Protein AF-R7VZX3-F1 (afdb_monomer)

pLDDT: mean 70.57, std 25.6, range [25.23, 97.38]

Radius of gyration: 44.52 Å; Cα contacts (8 Å, |Δi|>4): 315; chains: 1; bounding box: 120×68×131 Å

InterPro domains:
  IPR001293 Zinc finger, TRAF-type [PF02176] (230-285)
  IPR001293 Zinc finger, TRAF-type [PS50145] (230-283)
  IPR013083 Zinc finger, RING/FYVE/PHD-type [G3DSA:3.30.40.10] (229-292)

Sequence (416 aa):
MDPPPVADPGQTKDKGVGSKGEMDLPVADPGPVRDEGELLRCPFCNSEAVYKLAQFLLPGLAAVCVDGTTGDLFRSPSDVAVDLRKEMVDSITQRSETFIADVEAEQNADNEMSDDPYEIVSIFMDDFSRTKRNIIGHVSGWLLSDSRDDKIDDFVQEMEMTRFWPLERREAIAEVLLRNVDIKTKFHCPEKYENEERLADHKAQCSFRPVTCPNEGCRTKVSVRCMQDHDATCLFKILQCEQNCEKRLLRRDMDRHCVTVCPMRPMKCPFGCDDSFSEHDLEEHCSESLQQHLLKVLQVIHKNNFTADELKETALRLEKCRKTDSLSIRGHVHGHGRTSKLPQTSRGLASGLRDFRRVDVWDTMLDVKNGPDALSEDRGKLAKARDARSLTSIVKDLEAKKFQCSGVVSHVNLGG

Solvent-accessible surface area (backbone atoms only — not comparable to full-atom values): 25520 Å² total; per-residue (Å²): 136,84,88,87,84,91,86,87,89,86,90,81,87,87,87,82,90,85,93,82,89,83,88,83,82,83,84,73,74,82,66,79,79,75,76,77,64,79,58,45,64,53,87,39,37,34,38,60,61,23,47,56,44,23,59,50,55,51,56,56,48,31,42,49,22,47,69,69,24,67,90,51,92,88,48,54,38,78,78,47,40,69,58,52,49,48,54,49,52,54,51,42,47,58,55,24,70,46,42,53,61,54,51,66,68,48,70,85,51,99,70,88,72,78,85,47,53,62,63,54,50,48,51,43,53,50,53,54,44,53,67,52,51,78,77,56,82,86,64,91,80,61,82,57,85,52,78,51,54,54,54,30,51,55,46,39,50,50,36,60,76,69,50,73,72,46,64,75,65,31,31,62,50,22,50,52,45,45,64,33,52,38,82,80,47,82,53,35,48,84,55,64,24,89,47,70,68,63,43,49,62,44,56,78,70,40,51,30,32,76,41,67,50,87,40,72,90,46,79,54,61,31,9,57,71,47,44,64,65,46,65,74,66,39,51,44,37,74,38,71,39,92,67,69,45,95,53,70,40,36,49,73,50,42,66,63,36,50,77,72,75,37,56,49,24,76,40,69,44,93,73,67,55,92,59,74,44,32,57,65,48,50,66,58,49,57,64,74,42,36,56,59,44,44,35,50,52,48,49,68,73,39,68,87,78,61,55,78,63,60,42,49,50,51,22,54,52,53,53,47,51,60,56,52,57,63,56,56,62,74,68,74,82,78,82,84,87,85,89,81,90,80,80,99,81,66,92,82,67,76,66,75,75,62,73,76,62,81,85,47,74,60,55,71,55,53,66,68,70,74,65,85,92,76,76,82,74,60,49,73,56,53,47,58,62,45,51,56,51,48,55,53,51,54,49,53,51,53,56,59,48,49,59,55,56,54,57,55,61,64,66,76,76,75,85,129

Organism: Aegilops tauschii (NCBI:txid37682)

Secondary structure (DSSP, 8-state):
---------------------------------------EEP--B-HHHHHHHHHHHHHHHHHHHHHTTTT-SS--HHHHHHHHHHHHHHHHHHHHHHHHHHHHHHTTS-------HHHHHHHHHHHHHHHHHTTS---TT---SSTTHHHHHHHHHHHHHTTSS-HHHHHHHHHHHHHHH-TT-SSB---EESSHHHHHHHHHH-TT-EEE--STT---EEEGGGHHHHHHH-TT-EEE-TT--S-EEEGGGHHHHHHHT-TT-EEE-TT--S-EEESSTHHHHHHHSHHHHHHHHHHHHSTTTS-HHHHHHHHHHHHHHHHHHHHHHTTSS----------S--TTSSSTTSTTS---HHHHHHTTT-PPP--SSTHHHHHHHHHHHHHHHHHHHHHHHHHHHHHHHHHSS---

Mean predicted aligned error: 18.13 Å

Structure (mmCIF, N/CA/C/O backbone):
data_AF-R7VZX3-F1
#
_entry.id   AF-R7VZX3-F1
#
loop_
_atom_site.group_PDB
_atom_site.id
_atom_site.type_symbol
_atom_site.label_atom_id
_atom_site.label_alt_id
_atom_site.label_comp_id
_atom_site.label_asym_id
_atom_site.label_entity_id
_atom_site.label_seq_id
_atom_site.pdbx_PDB_ins_code
_atom_site.Cartn_x
_atom_site.Cartn_y
_atom_site.Cartn_z
_atom_site.occupancy
_atom_site.B_iso_or_equiv
_atom_site.auth_seq_id
_atom_site.auth_comp_id
_atom_site.auth_asym_id
_atom_site.auth_atom_id
_atom_site.pdbx_PDB_model_num
ATOM 1 N N . MET A 1 1 ? -67.309 -41.049 33.995 1.00 46.78 1 MET A N 1
ATOM 2 C CA . MET A 1 1 ? -66.979 -40.716 35.393 1.00 46.78 1 MET A CA 1
ATOM 3 C C . MET A 1 1 ? -67.487 -39.306 35.612 1.00 46.78 1 MET A C 1
ATOM 5 O O . MET A 1 1 ? -66.867 -38.379 35.111 1.00 46.78 1 MET A O 1
ATOM 9 N N . ASP A 1 2 ? -68.656 -39.180 36.236 1.00 33.00 2 ASP A N 1
ATOM 10 C CA . ASP A 1 2 ? -69.271 -37.900 36.633 1.00 33.00 2 ASP A CA 1
ATOM 11 C C . ASP A 1 2 ? -68.665 -37.411 37.992 1.00 33.00 2 ASP A C 1
ATOM 13 O O . ASP A 1 2 ? -67.746 -38.074 38.478 1.00 33.00 2 ASP A O 1
ATOM 17 N N . PRO A 1 3 ? -69.052 -36.258 38.600 1.00 63.06 3 PRO A N 1
ATOM 18 C CA . PRO A 1 3 ? -68.210 -35.051 38.603 1.00 63.06 3 PRO A CA 1
ATOM 19 C C . PRO A 1 3 ? -67.620 -34.709 40.010 1.00 63.06 3 PRO A C 1
ATOM 21 O O . PRO A 1 3 ? -66.663 -35.407 40.344 1.00 63.06 3 PRO A O 1
ATOM 24 N N . PRO A 1 4 ? -68.074 -33.769 40.896 1.00 51.75 4 PRO A N 1
ATOM 25 C CA . PRO A 1 4 ? -69.095 -32.703 40.860 1.00 51.75 4 PRO A CA 1
ATOM 26 C C . PRO A 1 4 ? -68.417 -31.273 40.975 1.00 51.75 4 PRO A C 1
ATOM 28 O O . PRO A 1 4 ? -67.461 -31.098 40.222 1.00 51.75 4 PRO A O 1
ATOM 31 N N . PRO A 1 5 ? -68.870 -30.200 41.703 1.00 51.88 5 PRO A N 1
ATOM 32 C CA . PRO A 1 5 ? -68.881 -28.846 41.090 1.00 51.88 5 PRO A CA 1
ATOM 33 C C . PRO A 1 5 ? -68.553 -27.602 41.997 1.00 51.88 5 PRO A C 1
ATOM 35 O O . PRO A 1 5 ? -68.203 -27.742 43.160 1.00 51.88 5 PRO A O 1
ATOM 38 N N . VAL A 1 6 ? -68.739 -26.385 41.440 1.00 39.00 6 VAL A N 1
ATOM 39 C CA . VAL A 1 6 ? -69.242 -25.108 42.051 1.00 39.00 6 VAL A CA 1
ATOM 40 C C . VAL A 1 6 ? -68.687 -24.588 43.403 1.00 39.00 6 VAL A C 1
ATOM 42 O O . VAL A 1 6 ? -68.902 -25.216 44.433 1.00 39.00 6 VAL A O 1
ATOM 45 N N . ALA A 1 7 ? -68.208 -23.324 43.420 1.00 36.62 7 ALA A N 1
ATOM 46 C CA . ALA A 1 7 ? -68.656 -22.264 44.361 1.00 36.62 7 ALA A CA 1
ATOM 47 C C . ALA A 1 7 ? -68.105 -20.845 44.034 1.00 36.62 7 ALA A C 1
ATOM 49 O O . ALA A 1 7 ? -66.900 -20.632 43.965 1.00 36.62 7 ALA A O 1
ATOM 50 N N . ASP A 1 8 ? -69.025 -19.884 43.920 1.00 37.41 8 ASP A N 1
ATOM 51 C CA . ASP A 1 8 ? -68.907 -18.415 44.111 1.00 37.41 8 ASP A CA 1
ATOM 52 C C . ASP A 1 8 ? -69.702 -18.107 45.429 1.00 37.41 8 ASP A C 1
ATOM 54 O O . ASP A 1 8 ? -70.340 -19.055 45.915 1.00 37.41 8 ASP A O 1
ATOM 58 N N . PRO A 1 9 ? -69.804 -16.901 46.050 1.00 51.22 9 PRO A N 1
ATOM 59 C CA . PRO A 1 9 ? -69.156 -15.596 45.835 1.00 51.22 9 PRO A CA 1
ATOM 60 C C . PRO A 1 9 ? -68.553 -14.946 47.111 1.00 51.22 9 PRO A C 1
ATOM 62 O O . PRO A 1 9 ? -68.659 -15.467 48.221 1.00 51.22 9 PRO A O 1
ATOM 65 N N . GLY A 1 10 ? -68.008 -13.725 46.987 1.00 30.17 10 GLY A N 1
ATOM 66 C CA . GLY A 1 10 ? -67.631 -12.894 48.143 1.00 30.17 10 GLY A CA 1
ATOM 67 C C . GLY A 1 10 ? -67.471 -11.397 47.844 1.00 30.17 10 GLY A C 1
ATOM 68 O O . GLY A 1 10 ? -66.377 -10.943 47.527 1.00 30.17 10 GLY A O 1
ATOM 69 N N . GLN A 1 11 ? -68.544 -10.608 47.990 1.00 37.25 11 GLN A N 1
ATOM 70 C CA . GLN A 1 11 ? -68.453 -9.139 48.024 1.00 37.25 11 GLN A CA 1
ATOM 71 C C . GLN A 1 11 ? -68.111 -8.641 49.434 1.00 37.25 11 GLN A C 1
ATOM 73 O O . GLN A 1 11 ? -68.802 -9.000 50.387 1.00 37.25 11 GLN A O 1
ATOM 78 N N . THR A 1 12 ? -67.202 -7.673 49.543 1.00 34.19 12 THR A N 1
ATOM 79 C CA . THR A 1 12 ? -67.213 -6.690 50.637 1.00 34.19 12 THR A CA 1
ATOM 80 C C . THR A 1 12 ? -67.059 -5.278 50.075 1.00 34.19 12 THR A C 1
ATOM 82 O O . THR A 1 12 ? -66.100 -4.949 49.383 1.00 34.19 12 THR A O 1
ATOM 85 N N . LYS A 1 13 ? -68.049 -4.429 50.365 1.00 38.03 13 LYS A N 1
ATOM 86 C CA . LYS A 1 13 ? -67.927 -2.970 50.271 1.00 38.03 13 LYS A CA 1
ATOM 87 C C . LYS A 1 13 ? -67.397 -2.470 51.605 1.00 38.03 13 LYS A C 1
ATOM 89 O O . LYS A 1 13 ? -67.883 -2.945 52.628 1.00 38.03 13 LYS A O 1
ATOM 94 N N . ASP A 1 14 ? -66.577 -1.426 51.592 1.00 34.84 14 ASP A N 1
ATOM 95 C CA . ASP A 1 14 ? -66.487 -0.543 52.753 1.00 34.84 14 ASP A CA 1
ATOM 96 C C . ASP A 1 14 ? -66.471 0.943 52.362 1.00 34.84 14 ASP A C 1
ATOM 98 O O . ASP A 1 14 ? -66.258 1.292 51.198 1.00 34.84 14 ASP A O 1
ATOM 102 N N . LYS A 1 15 ? -66.823 1.809 53.318 1.00 32.94 15 LYS A N 1
ATOM 103 C CA . LYS A 1 15 ? -67.132 3.240 53.122 1.00 32.94 15 LYS A CA 1
ATOM 104 C C . LYS A 1 15 ? -66.207 4.149 53.943 1.00 32.94 15 LYS A C 1
ATOM 106 O O . LYS A 1 15 ? -65.803 3.787 55.038 1.00 32.94 15 LYS A O 1
ATOM 111 N N . GLY A 1 16 ? -66.054 5.403 53.502 1.00 31.64 16 GLY A N 1
ATOM 112 C CA . GLY A 1 16 ? -65.535 6.524 54.312 1.00 31.64 16 GLY A CA 1
ATOM 113 C C . GLY A 1 16 ? -64.426 7.287 53.579 1.00 31.64 16 GLY A C 1
ATOM 114 O O . GLY A 1 16 ? -63.351 6.742 53.396 1.00 31.64 16 GLY A O 1
ATOM 115 N N . VAL A 1 17 ? -64.667 8.444 52.946 1.00 31.30 17 VAL A N 1
ATOM 116 C CA . VAL A 1 17 ? -64.968 9.786 53.510 1.00 31.30 17 VAL A CA 1
ATOM 117 C C . VAL A 1 17 ? -63.773 10.407 54.249 1.00 31.30 17 VAL A C 1
ATOM 119 O O . VAL A 1 17 ? -63.421 9.971 55.338 1.00 31.30 17 VAL A O 1
ATOM 122 N N . GLY A 1 18 ? -63.228 11.496 53.691 1.00 29.75 18 GLY A N 1
ATOM 123 C CA . GLY A 1 18 ? -62.209 12.338 54.331 1.00 29.75 18 GLY A CA 1
ATOM 124 C C . GLY A 1 18 ? -61.655 13.416 53.392 1.00 29.75 18 GLY A C 1
ATOM 125 O O . GLY A 1 18 ? -60.707 13.164 52.659 1.00 29.75 18 GLY A O 1
ATOM 126 N N . SER A 1 19 ? -62.252 14.613 53.386 1.00 36.19 19 SER A N 1
ATOM 127 C CA . SER A 1 19 ? -61.842 15.724 52.506 1.00 36.19 19 SER A CA 1
ATOM 128 C C . SER A 1 19 ? -60.647 16.521 53.036 1.00 36.19 19 SER A C 1
ATOM 130 O O . SER A 1 19 ? -60.635 16.868 54.217 1.00 36.19 19 SER A O 1
ATOM 132 N N . LYS A 1 20 ? -59.739 16.896 52.122 1.00 33.84 20 LYS A N 1
ATOM 133 C CA . LYS A 1 20 ? -58.868 18.100 52.035 1.00 33.84 20 LYS A CA 1
ATOM 134 C C . LYS A 1 20 ? -57.692 17.723 51.111 1.00 33.84 20 LYS A C 1
ATOM 136 O O . LYS A 1 20 ? -57.085 16.690 51.341 1.00 33.84 20 LYS A O 1
ATOM 141 N N . GLY A 1 21 ? -57.324 18.451 50.062 1.00 34.69 21 GLY A N 1
ATOM 142 C CA . GLY A 1 21 ? -57.775 19.765 49.615 1.00 34.69 21 GLY A CA 1
ATOM 143 C C . GLY A 1 21 ? -56.568 20.658 49.364 1.00 34.69 21 GLY A C 1
ATOM 144 O O . GLY A 1 21 ? -56.248 21.462 50.227 1.00 34.69 21 GLY A O 1
ATOM 145 N N . GLU A 1 22 ? -55.928 20.513 48.204 1.00 32.12 22 GLU A N 1
ATOM 146 C CA . GLU A 1 22 ? -54.928 21.454 47.693 1.00 32.12 22 GLU A CA 1
ATOM 147 C C . GLU A 1 22 ? -54.871 21.372 46.161 1.00 32.12 22 GLU A C 1
ATOM 149 O O . GLU A 1 22 ? -55.301 20.382 45.564 1.00 32.12 22 GLU A O 1
ATOM 154 N N . MET A 1 23 ? -54.437 22.460 45.534 1.00 43.75 23 MET A N 1
ATOM 155 C CA . MET A 1 23 ? -54.380 22.636 44.082 1.00 43.75 23 MET A CA 1
ATOM 156 C C . MET A 1 23 ? -52.942 22.381 43.628 1.00 43.75 23 MET A C 1
ATOM 158 O O . MET A 1 23 ? -52.053 22.865 44.315 1.00 43.75 23 MET A O 1
ATOM 162 N N . ASP A 1 24 ? -52.712 21.714 42.488 1.00 33.34 24 ASP A N 1
ATOM 163 C CA . ASP A 1 24 ? -51.904 22.332 41.421 1.00 33.34 24 ASP A CA 1
ATOM 164 C C . ASP A 1 24 ? -51.755 21.531 40.112 1.00 33.34 24 ASP A C 1
ATOM 166 O O . ASP A 1 24 ? -51.704 20.304 40.096 1.00 33.34 24 ASP A O 1
ATOM 170 N N . LEU A 1 25 ? -51.596 22.327 39.045 1.00 37.19 25 LEU A N 1
ATOM 171 C CA . LEU A 1 25 ? -50.972 22.074 37.735 1.00 37.19 25 LEU A CA 1
ATOM 172 C C . LEU A 1 25 ? -51.581 21.037 36.752 1.00 37.19 25 LEU A C 1
ATOM 174 O O . LEU A 1 25 ? -51.957 19.926 37.120 1.00 37.19 25 LEU A O 1
ATOM 178 N N . PRO A 1 26 ? -51.643 21.378 35.444 1.00 41.16 26 PRO A N 1
ATOM 179 C CA . PRO A 1 26 ? -52.075 20.449 34.408 1.00 41.16 26 PRO A CA 1
ATOM 180 C C . PRO A 1 26 ? -50.984 19.413 34.126 1.00 41.16 26 PRO A C 1
ATOM 182 O O . PRO A 1 26 ? -49.834 19.761 33.854 1.00 41.16 26 PRO A O 1
ATOM 185 N N . VAL A 1 27 ? -51.368 18.136 34.109 1.00 41.81 27 VAL A N 1
ATOM 186 C CA . VAL A 1 27 ? -50.534 17.070 33.547 1.00 41.81 27 VAL A CA 1
ATOM 187 C C . VAL A 1 27 ? -50.386 17.339 32.052 1.00 41.81 27 VAL A C 1
ATOM 189 O O . VAL A 1 27 ? -51.316 17.115 31.276 1.00 41.81 27 VAL A O 1
ATOM 192 N N . ALA A 1 28 ? -49.218 17.840 31.655 1.00 45.03 28 ALA A N 1
ATOM 193 C CA . ALA A 1 28 ? -48.786 17.742 30.274 1.00 45.03 28 ALA A CA 1
ATOM 194 C C . ALA A 1 28 ? -48.617 16.252 29.962 1.00 45.03 28 ALA A C 1
ATOM 196 O O . ALA A 1 28 ? -47.812 15.567 30.595 1.00 45.03 28 ALA A O 1
ATOM 197 N N . ASP A 1 29 ? -49.420 15.769 29.018 1.00 39.94 29 ASP A N 1
ATOM 198 C CA . ASP A 1 29 ? -49.270 14.450 28.418 1.00 39.94 29 ASP A CA 1
ATOM 199 C C . ASP A 1 29 ? -47.798 14.266 28.001 1.00 39.94 29 ASP A C 1
ATOM 201 O O . ASP A 1 29 ? -47.275 15.138 27.290 1.00 39.94 29 ASP A O 1
ATOM 205 N N . PRO A 1 30 ? -47.091 13.206 28.444 1.00 42.50 30 PRO A N 1
ATOM 206 C CA . PRO A 1 30 ? -45.790 12.868 27.897 1.00 42.50 30 PRO A CA 1
ATOM 207 C C . PRO A 1 30 ? -46.020 12.439 26.448 1.00 42.50 30 PRO A C 1
ATOM 209 O O . PRO A 1 30 ? -46.245 11.264 26.155 1.00 42.50 30 PRO A O 1
ATOM 212 N N . GLY A 1 31 ? -46.003 13.428 25.547 1.00 41.03 31 GLY A N 1
ATOM 213 C CA . GLY A 1 31 ? -46.112 13.216 24.110 1.00 41.03 31 GLY A CA 1
ATOM 214 C C . GLY A 1 31 ? -45.144 12.112 23.692 1.00 41.03 31 GLY A C 1
ATOM 215 O O . GLY A 1 31 ? -44.070 12.005 24.293 1.00 41.03 31 GLY A O 1
ATOM 216 N N . PRO A 1 32 ? -45.535 11.267 22.721 1.00 42.66 32 PRO A N 1
ATOM 217 C CA . PRO A 1 32 ? -44.947 9.951 22.523 1.00 42.66 32 PRO A CA 1
ATOM 218 C C . PRO A 1 32 ? -43.432 10.062 22.511 1.00 42.66 32 PRO A C 1
ATOM 220 O O . PRO A 1 32 ? -42.872 10.728 21.635 1.00 42.66 32 PRO A O 1
ATOM 223 N N . VAL A 1 33 ? -42.799 9.432 23.509 1.00 45.66 33 VAL A N 1
ATOM 224 C CA . VAL A 1 33 ? -41.346 9.304 23.573 1.00 45.66 33 VAL A CA 1
ATOM 225 C C . VAL A 1 33 ? -40.949 8.699 22.242 1.00 45.66 33 VAL A C 1
ATOM 227 O O . VAL A 1 33 ? -41.279 7.549 21.948 1.00 45.66 33 VAL A O 1
ATOM 230 N N . ARG A 1 34 ? -40.327 9.524 21.397 1.00 42.56 34 ARG A N 1
ATOM 231 C CA . ARG A 1 34 ? -39.749 9.055 20.153 1.00 42.56 34 ARG A CA 1
ATOM 232 C C . ARG A 1 34 ? -38.590 8.188 20.584 1.00 42.56 34 ARG A C 1
ATOM 234 O O . ARG A 1 34 ? -37.545 8.702 20.962 1.00 42.56 34 ARG A O 1
ATOM 241 N N . ASP A 1 35 ? -38.850 6.891 20.584 1.00 42.62 35 ASP A N 1
ATOM 242 C CA . ASP A 1 35 ? -37.835 5.862 20.614 1.00 42.62 35 ASP A CA 1
ATOM 243 C C . ASP A 1 35 ? -36.943 6.141 19.398 1.00 42.62 35 ASP A C 1
ATOM 245 O O . ASP A 1 35 ? -37.303 5.842 18.255 1.00 42.62 35 ASP A O 1
ATOM 249 N N . GLU A 1 36 ? -35.846 6.872 19.618 1.00 46.72 36 GLU A N 1
ATOM 250 C CA . GLU A 1 36 ? -34.819 7.110 18.609 1.00 46.72 36 GLU A CA 1
ATOM 251 C C . GLU A 1 36 ? -34.049 5.803 18.448 1.00 46.72 36 GLU A C 1
ATOM 253 O O . GLU A 1 36 ? -32.923 5.658 18.920 1.00 46.72 36 GLU A O 1
ATOM 258 N N . GLY A 1 37 ? -34.719 4.829 17.822 1.00 57.88 37 GLY A N 1
ATOM 259 C CA . GLY A 1 37 ? -34.185 3.503 17.563 1.00 57.88 37 GLY A CA 1
ATOM 260 C C . GLY A 1 37 ? -32.802 3.628 16.942 1.00 57.88 37 GLY A C 1
ATOM 261 O O . GLY A 1 37 ? -32.620 4.377 15.977 1.00 57.88 37 GLY A O 1
ATOM 262 N N . GLU A 1 38 ? -31.833 2.940 17.547 1.00 79.88 38 GLU A N 1
ATOM 263 C CA . GLU A 1 38 ? -30.408 3.132 17.288 1.00 79.88 38 GLU A CA 1
ATOM 264 C C . GLU A 1 38 ? -30.103 3.060 15.786 1.00 79.88 38 GLU A C 1
ATOM 266 O O . GLU A 1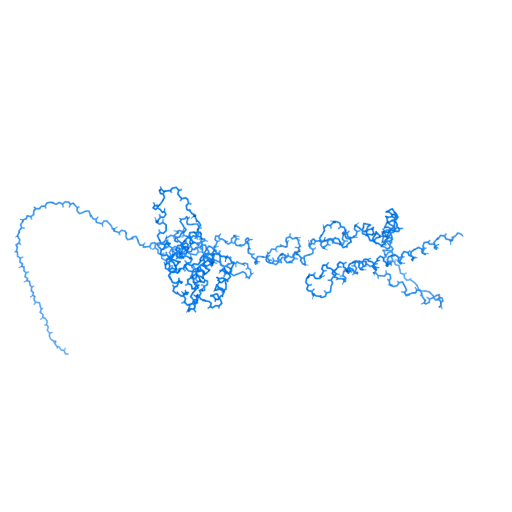 38 ? -30.124 1.990 15.175 1.00 79.88 38 GLU A O 1
ATOM 271 N N . LEU A 1 39 ? -29.828 4.218 15.174 1.00 89.50 39 LEU A N 1
ATOM 272 C CA . LEU A 1 39 ? -29.624 4.299 13.730 1.00 89.50 39 LEU A CA 1
ATOM 273 C C . LEU A 1 39 ? -28.382 3.494 13.325 1.00 89.50 39 LEU A C 1
ATOM 275 O O . LEU A 1 39 ? -27.243 3.848 13.655 1.00 89.50 39 LEU A O 1
ATOM 279 N N . LEU A 1 40 ? -28.610 2.435 12.552 1.00 91.69 40 LEU A N 1
ATOM 280 C CA . LEU A 1 40 ? -27.593 1.499 12.101 1.00 91.69 40 LEU A CA 1
ATOM 281 C C . LEU A 1 40 ? -26.625 2.201 11.146 1.00 91.69 40 LEU A C 1
ATOM 283 O O . LEU A 1 40 ? -27.016 2.680 10.079 1.00 91.69 40 LEU A O 1
ATOM 287 N N . ARG A 1 41 ? -25.343 2.255 11.513 1.00 91.94 41 ARG A N 1
ATOM 288 C CA . ARG A 1 41 ? -24.297 2.896 10.703 1.00 91.94 41 ARG A CA 1
ATOM 289 C C . ARG A 1 41 ? -23.833 1.977 9.572 1.00 91.94 41 ARG A C 1
ATOM 291 O O . ARG A 1 41 ? -23.755 0.756 9.738 1.00 91.94 41 ARG A O 1
ATOM 298 N N . CYS A 1 42 ? -23.458 2.553 8.432 1.00 93.50 42 CYS A N 1
ATOM 299 C CA . CYS A 1 42 ? -22.755 1.795 7.401 1.00 93.50 42 CYS A CA 1
ATOM 300 C C . CYS A 1 42 ? -21.358 1.364 7.904 1.00 93.50 42 CYS A C 1
ATOM 302 O O . CYS A 1 42 ? -20.594 2.210 8.364 1.00 93.50 42 CYS A O 1
ATOM 304 N N . PRO A 1 43 ? -20.981 0.070 7.827 1.00 91.94 43 PRO A N 1
ATOM 305 C CA . PRO A 1 43 ? -19.687 -0.391 8.334 1.00 91.94 43 PRO A CA 1
ATOM 306 C C . PRO A 1 43 ? -18.515 -0.069 7.394 1.00 91.94 43 PRO A C 1
ATOM 308 O O . PRO A 1 43 ? -17.367 -0.248 7.792 1.00 91.94 43 PRO A O 1
ATOM 311 N N . PHE A 1 44 ? -18.783 0.351 6.151 1.00 94.94 44 PHE A N 1
ATOM 312 C CA . PHE A 1 44 ? -17.764 0.433 5.109 1.00 94.94 44 PHE A CA 1
ATOM 313 C C . PHE A 1 44 ? -16.841 1.645 5.239 1.00 94.94 44 PHE A C 1
ATOM 315 O O . PHE A 1 44 ? -17.277 2.797 5.321 1.00 94.94 44 PHE A O 1
ATOM 322 N N . CYS A 1 45 ? -15.549 1.345 5.133 1.00 95.50 45 CYS A N 1
ATOM 323 C CA . CYS A 1 45 ? -14.449 2.294 5.132 1.00 95.50 45 CYS A CA 1
ATOM 324 C C . CYS A 1 45 ? -13.613 2.162 3.851 1.00 95.50 45 CYS A C 1
ATOM 326 O O . CYS A 1 45 ? -13.706 1.186 3.105 1.00 95.50 45 CYS A O 1
ATOM 328 N N . ASN A 1 46 ? -12.745 3.140 3.611 1.00 95.56 46 ASN A N 1
ATOM 329 C CA . ASN A 1 46 ? -11.719 3.092 2.587 1.00 95.56 46 ASN A CA 1
ATOM 330 C C . ASN A 1 46 ? -10.768 1.919 2.882 1.00 95.56 46 ASN A C 1
ATOM 332 O O . ASN A 1 46 ? -9.989 1.966 3.833 1.00 95.56 46 ASN A O 1
ATOM 336 N N . SER A 1 47 ? -10.826 0.878 2.048 1.00 94.00 47 SER A N 1
ATOM 337 C CA . SER A 1 47 ? -10.065 -0.360 2.241 1.00 94.00 47 SER A CA 1
ATOM 338 C C . SER A 1 47 ? -8.547 -0.152 2.252 1.00 94.00 47 SER A C 1
ATOM 340 O O . SER A 1 47 ? -7.845 -0.899 2.921 1.00 94.00 47 SER A O 1
ATOM 342 N N . GLU A 1 48 ? -8.030 0.868 1.561 1.00 92.06 48 GLU A N 1
ATOM 343 C CA . GLU A 1 48 ? -6.597 1.182 1.550 1.00 92.06 48 GLU A CA 1
ATOM 344 C C . GLU A 1 48 ? -6.157 1.870 2.852 1.00 92.06 48 GLU A C 1
ATOM 346 O O . GLU A 1 48 ? -5.114 1.531 3.408 1.00 92.06 48 GLU A O 1
ATOM 351 N N . ALA A 1 49 ? -6.993 2.758 3.404 1.00 93.81 49 ALA A N 1
ATOM 352 C CA . ALA A 1 49 ? -6.760 3.351 4.723 1.00 93.81 49 ALA A CA 1
ATOM 353 C C . ALA A 1 49 ? -6.834 2.294 5.842 1.00 93.81 49 ALA A C 1
ATOM 355 O O . ALA A 1 49 ? -5.969 2.265 6.718 1.00 93.81 49 ALA A O 1
ATOM 356 N N . VAL A 1 50 ? -7.812 1.379 5.772 1.00 95.56 50 VAL A N 1
ATOM 357 C CA . VAL A 1 50 ? -7.910 0.211 6.669 1.00 95.56 50 VAL A CA 1
ATOM 358 C C . VAL A 1 50 ? -6.659 -0.660 6.563 1.00 95.56 50 VAL A C 1
ATOM 360 O O . VAL A 1 50 ? -6.078 -1.003 7.588 1.00 95.56 50 VAL A O 1
ATOM 363 N N . TYR A 1 51 ? -6.206 -0.980 5.347 1.00 93.62 51 TYR A N 1
ATOM 364 C CA . TYR A 1 51 ? -5.007 -1.789 5.124 1.00 93.62 51 TYR A CA 1
ATOM 365 C C . TYR A 1 51 ? -3.740 -1.119 5.684 1.00 93.62 51 TYR A C 1
ATOM 367 O O . TYR A 1 51 ? -2.994 -1.762 6.420 1.00 93.62 51 TYR A O 1
ATOM 375 N N . LYS A 1 52 ? -3.530 0.183 5.426 1.00 93.31 52 LYS A N 1
ATOM 376 C CA . LYS A 1 52 ? -2.395 0.960 5.967 1.00 93.31 52 LYS A CA 1
ATOM 377 C C . LYS A 1 52 ? -2.369 0.927 7.502 1.00 93.31 52 LYS A C 1
ATOM 379 O O . LYS A 1 52 ? -1.330 0.644 8.095 1.00 93.31 52 LYS A O 1
ATOM 384 N N . LEU A 1 53 ? -3.514 1.166 8.148 1.00 95.06 53 LEU A N 1
ATOM 385 C CA . LEU A 1 53 ? -3.653 1.072 9.606 1.00 95.06 53 LEU A CA 1
ATOM 386 C C . LEU A 1 53 ? -3.414 -0.363 10.113 1.00 95.06 53 LEU A C 1
ATOM 388 O O . LEU A 1 53 ? -2.686 -0.566 11.082 1.00 95.06 53 LEU A O 1
ATOM 392 N N . ALA A 1 54 ? -3.959 -1.377 9.438 1.00 96.06 54 ALA A N 1
ATOM 393 C CA . ALA A 1 54 ? -3.786 -2.783 9.802 1.00 96.06 54 ALA A CA 1
ATOM 394 C C . ALA A 1 54 ? -2.327 -3.262 9.678 1.00 96.06 54 ALA A C 1
ATOM 396 O O . ALA A 1 54 ? -1.877 -4.092 10.475 1.00 96.06 54 ALA A O 1
ATOM 397 N N . GLN A 1 55 ? -1.565 -2.741 8.712 1.00 93.88 55 GLN A N 1
ATOM 398 C CA . GLN A 1 55 ? -0.129 -2.999 8.611 1.00 93.88 55 GLN A CA 1
ATOM 399 C C . GLN A 1 55 ? 0.631 -2.433 9.817 1.00 93.88 55 GLN A C 1
ATOM 401 O O . GLN A 1 55 ? 1.437 -3.156 10.397 1.00 93.88 55 GLN A O 1
ATOM 406 N N . PHE A 1 56 ? 0.318 -1.206 10.240 1.00 92.19 56 PHE A N 1
ATOM 407 C CA . PHE A 1 56 ? 0.985 -0.493 11.340 1.00 92.19 56 PHE A CA 1
ATOM 408 C C . PHE A 1 56 ? 0.819 -1.145 12.725 1.00 92.19 56 PHE A C 1
ATOM 410 O O . PHE A 1 56 ? 1.742 -1.120 13.541 1.00 92.19 56 PHE A O 1
ATOM 417 N N . LEU A 1 57 ? -0.324 -1.794 12.980 1.00 95.31 57 LEU A N 1
ATOM 418 C CA . LEU A 1 57 ? -0.609 -2.442 14.269 1.00 95.31 57 LEU A CA 1
ATOM 419 C C . LEU A 1 57 ? 0.422 -3.515 14.673 1.00 95.31 57 LEU A C 1
ATOM 421 O O . LEU A 1 57 ? 0.677 -3.687 15.865 1.00 95.31 57 LEU A O 1
ATOM 425 N N . LEU A 1 58 ? 1.003 -4.254 13.716 1.00 96.00 58 LEU A N 1
ATOM 426 C CA . LEU A 1 58 ? 1.911 -5.364 14.037 1.00 96.00 58 LEU A CA 1
ATOM 427 C C . LEU A 1 58 ? 3.321 -4.888 14.450 1.00 96.00 58 LEU A C 1
ATOM 429 O O . LEU A 1 58 ? 3.745 -5.291 15.534 1.00 96.00 58 LEU A O 1
ATOM 433 N N . PRO A 1 59 ? 4.016 -4.006 13.698 1.00 94.12 59 PRO A N 1
ATOM 434 C CA . PRO A 1 59 ? 5.280 -3.415 14.142 1.00 94.12 59 PRO A CA 1
ATOM 435 C C . PRO A 1 59 ? 5.167 -2.658 15.466 1.00 94.12 59 PRO A C 1
ATOM 437 O O . PRO A 1 59 ? 6.044 -2.789 16.313 1.00 94.12 59 PRO A O 1
ATOM 440 N N . GLY A 1 60 ? 4.072 -1.923 15.698 1.00 91.69 60 GLY A N 1
ATOM 441 C CA . GLY A 1 60 ? 3.875 -1.223 16.971 1.00 91.69 60 GLY A CA 1
ATOM 442 C C . GLY A 1 60 ? 3.726 -2.170 18.164 1.00 91.69 60 GLY A C 1
ATOM 443 O O . GLY A 1 60 ? 4.335 -1.944 19.208 1.00 91.69 60 GLY A O 1
ATOM 444 N N . LEU A 1 61 ? 3.000 -3.283 18.006 1.00 94.69 61 LEU A N 1
ATOM 445 C CA . LEU A 1 61 ? 2.964 -4.328 19.032 1.00 94.69 61 LEU A CA 1
ATOM 446 C C . LEU A 1 61 ? 4.346 -4.958 19.244 1.00 94.69 61 LEU A C 1
ATOM 448 O O . LEU A 1 61 ? 4.765 -5.124 20.389 1.00 94.69 61 LEU A O 1
ATOM 452 N N . ALA A 1 62 ? 5.046 -5.306 18.162 1.00 93.88 62 ALA A N 1
ATOM 453 C CA . ALA A 1 62 ? 6.380 -5.895 18.225 1.00 93.88 62 ALA A CA 1
ATOM 454 C C . ALA A 1 62 ? 7.360 -4.978 18.973 1.00 93.88 62 ALA A C 1
ATOM 456 O O . ALA A 1 62 ? 8.053 -5.446 19.875 1.00 93.88 62 ALA A O 1
ATOM 457 N N . ALA A 1 63 ? 7.330 -3.670 18.696 1.00 90.69 63 ALA A N 1
ATOM 458 C CA . ALA A 1 63 ? 8.100 -2.661 19.415 1.00 90.69 63 ALA A CA 1
ATOM 459 C C . ALA A 1 63 ? 7.822 -2.686 20.926 1.00 90.69 63 ALA A C 1
ATOM 461 O O . ALA A 1 63 ? 8.767 -2.761 21.703 1.00 90.69 63 ALA A O 1
ATOM 462 N N . VAL A 1 64 ? 6.556 -2.715 21.367 1.00 89.62 64 VAL A N 1
ATOM 463 C CA . VAL A 1 64 ? 6.228 -2.789 22.807 1.00 89.62 64 VAL A CA 1
ATOM 464 C C . VAL A 1 64 ? 6.663 -4.120 23.438 1.00 89.62 64 VAL A C 1
ATOM 466 O O . VAL A 1 64 ? 7.096 -4.134 24.590 1.00 89.62 64 VAL A O 1
ATOM 469 N N . CYS A 1 65 ? 6.595 -5.236 22.706 1.00 90.62 65 CYS A N 1
ATOM 470 C CA . CYS A 1 65 ? 7.046 -6.544 23.202 1.00 90.62 65 CYS A CA 1
ATOM 471 C C . CYS A 1 65 ? 8.574 -6.603 23.358 1.00 90.62 65 CYS A C 1
ATOM 473 O O . CYS A 1 65 ? 9.075 -7.104 24.366 1.00 90.62 65 CYS A O 1
ATOM 475 N N . VAL A 1 66 ? 9.311 -6.067 22.382 1.00 89.12 66 VAL A N 1
ATOM 476 C CA . VAL A 1 66 ? 10.779 -5.990 22.382 1.00 89.12 66 VAL A CA 1
ATOM 477 C C . VAL A 1 66 ? 11.270 -5.001 23.447 1.00 89.12 66 VAL A C 1
ATOM 479 O O . VAL A 1 66 ? 12.111 -5.376 24.272 1.00 89.12 66 VAL A O 1
ATOM 482 N N . ASP A 1 67 ? 10.702 -3.787 23.498 1.00 82.50 67 ASP A N 1
ATOM 483 C CA . ASP A 1 67 ? 10.933 -2.781 24.553 1.00 82.50 67 ASP A CA 1
ATOM 484 C C . ASP A 1 67 ? 10.681 -3.383 25.944 1.00 82.50 67 ASP A C 1
ATOM 486 O O . ASP A 1 67 ? 11.469 -3.174 26.866 1.00 82.50 67 ASP A O 1
ATOM 490 N N . GLY A 1 68 ? 9.608 -4.167 26.088 1.00 79.25 68 GLY A N 1
ATOM 491 C CA . GLY A 1 68 ? 9.179 -4.739 27.361 1.00 79.25 68 GLY A CA 1
ATOM 492 C C . GLY A 1 68 ? 9.882 -6.025 27.814 1.00 79.25 68 GLY A C 1
ATOM 493 O O . GLY A 1 68 ? 9.572 -6.527 28.893 1.00 79.25 68 GLY A O 1
ATOM 494 N N . THR A 1 69 ? 10.805 -6.579 27.028 1.00 82.75 69 THR A N 1
ATOM 495 C CA . THR A 1 69 ? 11.555 -7.804 27.392 1.00 82.75 69 THR A CA 1
ATOM 496 C C . THR A 1 69 ? 13.066 -7.627 27.355 1.00 82.75 69 THR A C 1
ATOM 498 O O . THR A 1 69 ? 13.817 -8.489 27.807 1.00 82.75 69 THR A O 1
ATOM 501 N N . THR A 1 70 ? 13.553 -6.485 26.877 1.00 77.06 70 THR A N 1
ATOM 502 C CA . THR A 1 70 ? 14.991 -6.247 26.786 1.00 77.06 70 THR A CA 1
ATOM 503 C C . THR A 1 70 ? 15.623 -6.036 28.159 1.00 77.06 70 THR A C 1
ATOM 505 O O . THR A 1 70 ? 15.195 -5.203 28.952 1.00 77.06 70 THR A O 1
ATOM 508 N N . GLY A 1 71 ? 16.684 -6.801 28.418 1.00 67.56 71 GLY A N 1
ATOM 509 C CA . GLY A 1 71 ? 17.350 -6.867 29.719 1.00 67.56 71 GLY A CA 1
ATOM 510 C C . GLY A 1 71 ? 16.811 -7.976 30.629 1.00 67.56 71 GLY A C 1
ATOM 511 O O . GLY A 1 71 ? 17.494 -8.327 31.589 1.00 67.56 71 GLY A O 1
ATOM 512 N N . ASP A 1 72 ? 15.658 -8.575 30.310 1.00 72.19 72 ASP A N 1
ATOM 513 C CA . ASP A 1 72 ? 15.208 -9.813 30.947 1.00 72.19 72 ASP A CA 1
ATOM 514 C C . ASP A 1 72 ? 15.904 -11.016 30.281 1.00 72.19 72 ASP A C 1
ATOM 516 O O . ASP A 1 72 ? 15.974 -11.127 29.059 1.00 72.19 72 ASP A O 1
ATOM 520 N N . LEU A 1 73 ? 16.462 -11.913 31.095 1.00 67.62 73 LEU A N 1
ATOM 521 C CA . LEU A 1 73 ? 17.108 -13.151 30.637 1.00 67.62 73 LEU A CA 1
ATOM 522 C C . LEU A 1 73 ? 16.138 -14.342 30.602 1.00 67.62 73 LEU A C 1
ATOM 524 O O . LEU A 1 73 ? 16.506 -15.413 30.122 1.00 67.62 73 LEU A O 1
ATOM 528 N N . PHE A 1 74 ? 14.926 -14.174 31.137 1.00 75.19 74 PHE A N 1
ATOM 529 C CA . PHE A 1 74 ? 13.938 -15.235 31.335 1.00 75.19 74 PHE A CA 1
ATOM 530 C C . PHE A 1 74 ? 12.629 -15.007 30.568 1.00 75.19 74 PHE A C 1
ATOM 532 O O . PHE A 1 74 ? 11.736 -15.849 30.659 1.00 75.19 74 PHE A O 1
ATOM 539 N N . ARG A 1 75 ? 12.503 -13.899 29.825 1.00 81.94 75 ARG A N 1
ATOM 540 C CA . ARG A 1 75 ? 11.340 -13.586 28.983 1.00 81.94 75 ARG A CA 1
ATOM 541 C C . ARG A 1 75 ? 11.769 -13.159 27.588 1.00 81.94 75 ARG A C 1
ATOM 543 O O . ARG A 1 75 ? 12.627 -12.298 27.430 1.00 81.94 75 ARG A O 1
ATOM 550 N N . SER A 1 76 ? 11.126 -13.744 26.590 1.00 87.62 76 SER A N 1
ATOM 551 C CA . SER A 1 76 ? 11.208 -13.365 25.182 1.00 87.62 76 SER A CA 1
ATOM 552 C C . SER A 1 76 ? 10.022 -12.473 24.783 1.00 87.62 76 SER A C 1
ATOM 554 O O . SER A 1 76 ? 8.975 -12.527 25.440 1.00 87.62 76 SER A O 1
ATOM 556 N N . PRO A 1 77 ? 10.119 -11.688 23.691 1.00 90.06 77 PRO A N 1
ATOM 557 C CA . PRO A 1 77 ? 8.986 -10.926 23.157 1.00 90.06 77 PRO A CA 1
ATOM 558 C C . PRO A 1 77 ? 7.728 -11.786 22.935 1.00 90.06 77 PRO A C 1
ATOM 560 O O . PRO A 1 77 ? 6.611 -11.336 23.196 1.00 90.06 77 PRO A O 1
ATOM 563 N N . SER A 1 78 ? 7.904 -13.048 22.532 1.00 91.94 78 SER A N 1
ATOM 564 C CA . SER A 1 78 ? 6.832 -14.018 22.288 1.00 91.94 78 SER A CA 1
ATOM 565 C C . SER A 1 78 ? 6.048 -14.380 23.564 1.00 91.94 78 SER A C 1
ATOM 567 O O . SER A 1 78 ? 4.842 -14.618 23.481 1.00 91.94 78 SER A O 1
ATOM 569 N N . ASP A 1 79 ? 6.683 -14.350 24.746 1.00 90.88 79 ASP A N 1
ATOM 570 C CA . ASP A 1 79 ? 6.039 -14.648 26.040 1.00 90.88 79 ASP A CA 1
ATOM 571 C C . ASP A 1 79 ? 5.048 -13.558 26.483 1.00 90.88 79 ASP A C 1
ATOM 573 O O . ASP A 1 79 ? 4.073 -13.846 27.173 1.00 90.88 79 ASP A O 1
ATOM 577 N N . VAL A 1 80 ? 5.287 -12.300 26.093 1.00 91.06 80 VAL A N 1
ATOM 578 C CA . VAL A 1 80 ? 4.451 -11.142 26.470 1.00 91.06 80 VAL A CA 1
ATOM 579 C C . VAL A 1 80 ? 3.458 -10.727 25.379 1.00 91.06 80 VAL A C 1
ATOM 581 O O . VAL A 1 80 ? 2.507 -9.991 25.651 1.00 91.06 80 VAL A O 1
ATOM 584 N N . ALA A 1 81 ? 3.642 -11.206 24.145 1.00 93.94 81 ALA A N 1
ATOM 585 C CA . ALA A 1 81 ? 2.907 -10.726 22.977 1.00 93.94 81 ALA A CA 1
ATOM 586 C C . ALA A 1 81 ? 1.388 -10.936 23.051 1.00 93.94 81 ALA A C 1
ATOM 588 O O . ALA A 1 81 ? 0.632 -10.098 22.558 1.00 93.94 81 ALA A O 1
ATOM 589 N N . VAL A 1 82 ? 0.907 -12.034 23.649 1.00 95.06 82 VAL A N 1
ATOM 590 C CA . VAL A 1 82 ? -0.540 -12.319 23.742 1.00 95.06 82 VAL A CA 1
ATOM 591 C C . VAL A 1 82 ? -1.257 -11.278 24.601 1.00 95.06 82 VAL A C 1
ATOM 593 O O . VAL A 1 82 ? -2.291 -10.754 24.173 1.00 95.06 82 VAL A O 1
ATOM 596 N N . ASP A 1 83 ? -0.693 -10.972 25.768 1.00 93.94 83 ASP A N 1
ATOM 597 C CA . ASP A 1 83 ? -1.268 -10.040 26.737 1.00 93.94 83 ASP A CA 1
ATOM 598 C C . ASP A 1 83 ? -1.109 -8.597 26.252 1.00 93.94 83 ASP A C 1
ATOM 600 O O . ASP A 1 83 ? -2.097 -7.868 26.168 1.00 93.94 83 ASP A O 1
ATOM 604 N N . LEU A 1 84 ? 0.091 -8.215 25.793 1.00 93.75 84 LEU A N 1
ATOM 605 C CA . LEU A 1 84 ? 0.337 -6.883 25.232 1.00 93.75 84 LEU A CA 1
ATOM 606 C C . LEU A 1 84 ? -0.527 -6.599 23.999 1.00 93.75 84 LEU A C 1
ATOM 608 O O . LEU A 1 84 ? -1.009 -5.479 23.858 1.00 93.75 84 LEU A O 1
ATOM 612 N N . ARG A 1 85 ? -0.806 -7.592 23.139 1.00 96.38 85 ARG A N 1
ATOM 613 C CA . ARG A 1 85 ? -1.747 -7.426 22.016 1.00 96.38 85 ARG A CA 1
ATOM 614 C C . ARG A 1 85 ? -3.141 -7.075 22.509 1.00 96.38 85 ARG A C 1
ATOM 616 O O . ARG A 1 85 ? -3.786 -6.217 21.916 1.00 96.38 85 ARG A O 1
ATOM 623 N N . LYS A 1 86 ? -3.621 -7.761 23.549 1.00 96.62 86 LYS A N 1
ATOM 624 C CA . LYS A 1 86 ? -4.947 -7.505 24.110 1.00 96.62 86 LYS A CA 1
ATOM 625 C C . LYS A 1 86 ? -4.993 -6.109 24.730 1.00 96.62 86 LYS A C 1
ATOM 627 O O . LYS A 1 86 ? -5.826 -5.307 24.335 1.00 96.62 86 LYS A O 1
ATOM 632 N N . GLU A 1 87 ? -4.057 -5.805 25.624 1.00 95.75 87 GLU A N 1
ATOM 633 C CA . GLU A 1 87 ? -3.991 -4.512 26.308 1.00 95.75 87 GLU A CA 1
ATOM 634 C C . GLU A 1 87 ? -3.817 -3.338 25.337 1.00 95.75 87 GLU A C 1
ATOM 636 O O . GLU A 1 87 ? -4.441 -2.298 25.531 1.00 95.75 87 GLU A O 1
ATOM 641 N N . MET A 1 88 ? -3.016 -3.503 24.278 1.00 95.12 88 MET A N 1
ATOM 642 C CA . MET A 1 88 ? -2.851 -2.487 23.239 1.00 95.12 88 MET A CA 1
ATOM 643 C C . MET A 1 88 ? -4.169 -2.240 22.512 1.00 95.12 88 MET A C 1
ATOM 645 O O . MET A 1 88 ? -4.584 -1.092 22.402 1.00 95.12 88 MET A O 1
ATOM 649 N N . VAL A 1 89 ? -4.837 -3.301 22.042 1.00 97.00 89 VAL A N 1
ATOM 650 C CA . VAL A 1 89 ? -6.105 -3.197 21.303 1.00 97.00 89 VAL A CA 1
ATOM 651 C C . VAL A 1 89 ? -7.206 -2.597 22.174 1.00 97.00 89 VAL A C 1
ATOM 653 O O . VAL A 1 89 ? -7.883 -1.678 21.718 1.00 97.00 89 VAL A O 1
ATOM 656 N N . ASP A 1 90 ? -7.348 -3.051 23.420 1.00 96.50 90 ASP A N 1
ATOM 657 C CA . ASP A 1 90 ? -8.317 -2.508 24.376 1.00 96.50 90 ASP A CA 1
ATOM 658 C C . ASP A 1 90 ? -8.035 -1.005 24.619 1.00 96.50 90 ASP A C 1
ATOM 660 O O . ASP A 1 90 ? -8.934 -0.173 24.485 1.00 96.50 90 ASP A O 1
ATOM 664 N N . SER A 1 91 ? -6.770 -0.630 24.864 1.00 95.12 91 SER A N 1
ATOM 665 C CA . SER A 1 91 ? -6.365 0.757 25.144 1.00 95.12 91 SER A CA 1
ATOM 666 C C . SER A 1 91 ? -6.554 1.713 23.961 1.00 95.12 91 SER A C 1
ATOM 668 O O . SER A 1 91 ? -7.026 2.832 24.165 1.00 95.12 91 SER A O 1
ATOM 670 N N . ILE A 1 92 ? -6.166 1.325 22.739 1.00 95.19 92 ILE A N 1
ATOM 671 C CA . ILE A 1 92 ? -6.306 2.201 21.561 1.00 95.19 92 ILE A CA 1
ATOM 672 C C . ILE A 1 92 ? -7.761 2.288 21.095 1.00 95.19 92 ILE A C 1
ATOM 674 O O . ILE A 1 92 ? -8.182 3.344 20.628 1.00 95.19 92 ILE A O 1
ATOM 678 N N . THR A 1 93 ? -8.548 1.219 21.273 1.00 96.00 93 THR A N 1
ATOM 679 C CA . THR A 1 93 ? -9.983 1.233 20.956 1.00 96.00 93 THR A CA 1
ATOM 680 C C . THR A 1 93 ? -10.712 2.174 21.908 1.00 96.00 93 THR A C 1
ATOM 682 O O . THR A 1 93 ? -11.335 3.121 21.435 1.00 96.00 93 THR A O 1
ATOM 685 N N . GLN A 1 94 ? -10.533 2.014 23.225 1.00 94.94 94 GLN A N 1
ATOM 686 C CA . GLN A 1 94 ? -11.144 2.886 24.235 1.00 94.94 94 GLN A CA 1
ATOM 687 C C . GLN A 1 94 ? -10.795 4.368 24.012 1.00 94.94 94 GLN A C 1
ATOM 689 O O . GLN A 1 94 ? -11.669 5.227 24.079 1.00 94.94 94 GLN A O 1
ATOM 694 N N . ARG A 1 95 ? -9.528 4.676 23.702 1.00 93.62 95 ARG A N 1
ATOM 695 C CA . ARG A 1 95 ? -9.091 6.053 23.416 1.00 93.62 95 ARG A CA 1
ATOM 696 C C . ARG A 1 95 ? -9.687 6.609 22.120 1.00 93.62 95 ARG A C 1
ATOM 698 O O . ARG A 1 95 ? -9.953 7.802 22.035 1.00 93.62 95 ARG A O 1
ATOM 705 N N . SER A 1 96 ? -9.916 5.762 21.117 1.00 94.25 96 SER A N 1
ATOM 706 C CA . SER A 1 96 ? -10.584 6.187 19.884 1.00 94.25 96 SER A CA 1
ATOM 707 C C . SER A 1 96 ? -12.069 6.504 20.094 1.00 94.25 96 SER A C 1
ATOM 709 O O . SER A 1 96 ? -12.586 7.405 19.448 1.00 94.25 96 SER A O 1
ATOM 711 N N . GLU A 1 97 ? -12.757 5.807 21.004 1.00 93.44 97 GLU A N 1
ATOM 712 C CA . GLU A 1 97 ? -14.201 5.978 21.223 1.00 93.44 97 GLU A CA 1
ATOM 713 C C . GLU A 1 97 ? -14.571 7.361 21.783 1.00 93.44 97 GLU A C 1
ATOM 715 O O . GLU A 1 97 ? -15.634 7.881 21.442 1.00 93.44 97 GLU A O 1
ATOM 720 N N . THR A 1 98 ? -13.705 7.979 22.595 1.00 91.06 98 THR A N 1
ATOM 721 C CA . THR A 1 98 ? -13.925 9.341 23.120 1.00 91.06 98 THR A CA 1
ATOM 722 C C . THR A 1 98 ? -13.396 10.438 22.195 1.00 91.06 98 THR A C 1
ATOM 724 O O . THR A 1 98 ? -13.891 11.560 22.248 1.00 91.06 98 THR A O 1
ATOM 727 N N . PHE A 1 99 ? -12.463 10.115 21.293 1.00 89.81 99 PHE A N 1
ATOM 728 C CA . PHE A 1 99 ? -11.669 11.083 20.528 1.00 89.81 99 PHE A CA 1
ATOM 729 C C . PHE A 1 99 ? -12.478 12.178 19.815 1.00 89.81 99 PHE A C 1
ATOM 731 O O . PHE A 1 99 ? -12.126 13.349 19.916 1.00 89.81 99 PHE A O 1
ATOM 738 N N . ILE A 1 100 ? -13.565 11.835 19.112 1.00 84.56 100 ILE A N 1
ATOM 739 C CA . ILE A 1 100 ? -14.389 12.846 18.419 1.00 84.56 100 ILE A CA 1
ATOM 740 C C . ILE A 1 100 ? -15.033 13.811 19.425 1.00 84.56 100 ILE A C 1
ATOM 742 O O . ILE A 1 100 ? -15.017 15.016 19.196 1.00 84.56 100 ILE A O 1
ATOM 746 N N . ALA A 1 101 ? -15.543 13.303 20.551 1.00 85.25 101 ALA A N 1
ATOM 747 C CA . ALA A 1 101 ? -16.150 14.131 21.592 1.00 85.25 101 ALA A CA 1
ATOM 748 C C . ALA A 1 101 ? -15.107 14.998 22.321 1.00 85.25 101 ALA A C 1
ATOM 750 O O . ALA A 1 101 ? -15.385 16.155 22.634 1.00 85.25 101 ALA A O 1
ATOM 751 N N . ASP A 1 102 ? -13.903 14.461 22.541 1.00 85.38 102 ASP A N 1
ATOM 752 C CA . ASP A 1 102 ? -12.779 15.194 23.130 1.00 85.38 102 ASP A CA 1
ATOM 753 C C . ASP A 1 102 ? -12.359 16.360 22.211 1.00 85.38 102 ASP A C 1
ATOM 755 O O . ASP A 1 102 ? -12.288 17.508 22.651 1.00 85.38 102 ASP A O 1
ATOM 759 N N . VAL A 1 103 ? -12.194 16.110 20.904 1.00 82.88 103 VAL A N 1
ATOM 760 C CA . VAL A 1 103 ? -11.871 17.154 19.913 1.00 82.88 103 VAL A CA 1
ATOM 761 C C . VAL A 1 103 ? -13.002 18.180 19.773 1.00 82.88 103 VAL A C 1
ATOM 763 O O . VAL A 1 103 ? -12.729 19.373 19.657 1.00 82.88 103 VAL A O 1
ATOM 766 N N . GLU A 1 104 ? -14.272 17.767 19.805 1.00 79.62 104 GLU A N 1
ATOM 767 C CA . GLU A 1 104 ? -15.419 18.689 19.793 1.00 79.62 104 GLU A CA 1
ATOM 768 C C . GLU A 1 104 ? -15.475 19.588 21.041 1.00 79.62 104 GLU A C 1
ATOM 770 O O . GLU A 1 104 ? -15.836 20.761 20.928 1.00 79.62 104 GLU A O 1
ATOM 775 N N . ALA A 1 105 ? -15.056 19.095 22.210 1.00 79.25 105 ALA A N 1
ATOM 776 C CA . ALA A 1 105 ? -14.930 19.905 23.421 1.00 79.25 105 ALA A CA 1
ATOM 777 C C . ALA A 1 105 ? -13.733 20.883 23.366 1.00 79.25 105 ALA A C 1
ATOM 779 O O . ALA A 1 105 ? -13.825 22.015 23.860 1.00 79.25 105 ALA A O 1
ATOM 780 N N . GLU A 1 106 ? -12.624 20.473 22.742 1.00 70.94 106 GLU A N 1
ATOM 781 C CA . GLU A 1 106 ? -11.375 21.244 22.653 1.00 70.94 106 GLU A CA 1
ATOM 782 C C . GLU A 1 106 ? -11.338 22.303 21.531 1.00 70.94 106 GLU A C 1
ATOM 784 O O . GLU A 1 106 ? -10.432 23.136 21.524 1.00 70.94 106 GLU A O 1
ATOM 789 N N . GLN A 1 107 ? -12.359 22.390 20.663 1.00 57.28 107 GLN A N 1
ATOM 790 C CA . GLN A 1 107 ? -12.509 23.412 19.596 1.00 57.28 107 GLN A CA 1
ATOM 791 C C . GLN A 1 107 ? -12.500 24.891 20.066 1.00 57.28 107 GLN A C 1
ATOM 793 O O . GLN A 1 107 ? -12.625 25.806 19.255 1.00 57.28 107 GLN A O 1
ATOM 798 N N . ASN A 1 108 ? -12.331 25.144 21.366 1.00 52.91 108 ASN A N 1
ATOM 799 C CA . ASN A 1 108 ? -12.127 26.467 21.960 1.00 52.91 108 ASN A CA 1
ATOM 800 C C . ASN A 1 108 ? -10.641 26.887 22.053 1.00 52.91 108 ASN A C 1
ATOM 802 O O . ASN A 1 108 ? -10.353 27.956 22.593 1.00 52.91 108 ASN A O 1
ATOM 806 N N . ALA A 1 109 ? -9.700 26.065 21.573 1.00 55.25 109 ALA A N 1
ATOM 807 C CA . ALA A 1 109 ? -8.268 26.361 21.541 1.00 55.25 109 ALA A CA 1
ATOM 808 C C . ALA A 1 109 ? -7.708 26.311 20.107 1.00 55.25 109 ALA A C 1
ATOM 810 O O . ALA A 1 109 ? -8.050 25.418 19.336 1.00 55.25 109 ALA A O 1
ATOM 811 N N . ASP A 1 110 ? -6.796 27.232 19.772 1.00 52.78 110 ASP A N 1
ATOM 812 C CA . ASP A 1 110 ? -6.182 27.402 18.438 1.00 52.78 110 ASP A CA 1
ATOM 813 C C . ASP A 1 110 ? -5.171 26.288 18.052 1.00 52.78 110 ASP A C 1
ATOM 815 O O . ASP A 1 110 ? -4.147 26.548 17.418 1.00 52.78 110 ASP A O 1
ATOM 819 N N . ASN A 1 111 ? -5.402 25.042 18.475 1.00 57.72 111 ASN A N 1
ATOM 820 C CA . ASN A 1 111 ? -4.482 23.924 18.284 1.00 57.72 111 ASN A CA 1
ATOM 821 C C . ASN A 1 111 ? -4.933 23.057 17.096 1.00 57.72 111 ASN A C 1
ATOM 823 O O . ASN A 1 111 ? -5.823 22.217 17.221 1.00 57.72 111 ASN A O 1
ATOM 827 N N . GLU A 1 112 ? -4.331 23.274 15.926 1.00 61.84 112 GLU A N 1
ATOM 828 C CA . GLU A 1 112 ? -4.666 22.566 14.683 1.00 61.84 112 GLU A CA 1
ATOM 829 C C . GLU A 1 112 ? -4.183 21.101 14.735 1.00 61.84 112 GLU A C 1
ATOM 831 O O . GLU A 1 112 ? -3.063 20.771 14.340 1.00 61.84 112 GLU A O 1
ATOM 836 N N . MET A 1 113 ? -5.023 20.208 15.269 1.00 68.50 113 MET A N 1
ATOM 837 C CA . MET A 1 113 ? -4.735 18.772 15.319 1.00 68.50 113 MET A CA 1
ATOM 838 C C . MET A 1 113 ? -4.819 18.132 13.923 1.00 68.50 113 MET A C 1
ATOM 840 O O . MET A 1 113 ? -5.634 18.525 13.088 1.00 68.50 113 MET A O 1
ATOM 844 N N . SER A 1 114 ? -3.971 17.128 13.671 1.00 78.56 114 SER A N 1
ATOM 845 C CA . SER A 1 114 ? -3.925 16.421 12.387 1.00 78.56 114 SER A CA 1
ATOM 846 C C . SER A 1 114 ? -5.265 15.768 12.033 1.00 78.56 114 SER A C 1
ATOM 848 O O . SER A 1 114 ? -5.836 15.026 12.826 1.00 78.56 114 SER A O 1
ATOM 850 N N . ASP A 1 115 ? -5.704 15.991 10.794 1.00 83.00 115 ASP A N 1
ATOM 851 C CA . ASP A 1 115 ? -6.857 15.342 10.156 1.00 83.00 115 ASP A CA 1
ATOM 852 C C . ASP A 1 115 ? -6.606 13.874 9.759 1.00 83.00 115 ASP A C 1
ATOM 854 O O . ASP A 1 115 ? -7.528 13.213 9.275 1.00 83.00 115 ASP A O 1
ATOM 858 N N . ASP A 1 116 ? -5.357 13.400 9.820 1.00 89.88 116 ASP A N 1
ATOM 859 C CA . ASP A 1 116 ? -4.967 12.108 9.255 1.00 89.88 116 ASP A CA 1
ATOM 860 C C . ASP A 1 116 ? -5.165 10.951 10.258 1.00 89.88 116 ASP A C 1
ATOM 862 O O . ASP A 1 116 ? -4.533 10.942 11.320 1.00 89.88 116 ASP A O 1
ATOM 866 N N . PRO A 1 117 ? -5.987 9.930 9.929 1.00 92.12 117 PRO A N 1
ATOM 867 C CA . PRO A 1 117 ? -6.253 8.799 10.818 1.00 92.12 117 PRO A CA 1
ATOM 868 C C . PRO A 1 117 ? -5.019 8.007 11.255 1.00 92.12 117 PRO A C 1
ATOM 870 O O . PRO A 1 117 ? -5.034 7.414 12.331 1.00 92.12 117 PRO A O 1
ATOM 873 N N . TYR A 1 118 ? -3.968 7.954 10.432 1.00 91.31 118 TYR A N 1
ATOM 874 C CA . TYR A 1 118 ? -2.749 7.220 10.759 1.00 91.31 118 TYR A CA 1
ATOM 875 C C . TYR A 1 118 ? -1.921 7.984 11.795 1.00 91.31 118 TYR A C 1
ATOM 877 O O . TYR A 1 118 ? -1.497 7.379 12.775 1.00 91.31 118 TYR A O 1
ATOM 885 N N . GLU A 1 119 ? -1.773 9.303 11.648 1.00 91.50 119 GLU A N 1
ATOM 886 C CA . GLU A 1 119 ? -1.117 10.142 12.663 1.00 91.50 119 GLU A CA 1
ATOM 887 C C . GLU A 1 119 ? -1.859 10.080 14.012 1.00 91.50 119 GLU A C 1
ATOM 889 O O . GLU A 1 119 ? -1.238 9.871 15.054 1.00 91.50 119 GLU A O 1
ATOM 894 N N . ILE A 1 120 ? -3.197 10.167 14.001 1.00 92.38 120 ILE A N 1
ATOM 895 C CA . ILE A 1 120 ? -4.021 10.075 15.221 1.00 92.38 120 ILE A CA 1
ATOM 896 C C . ILE A 1 120 ? -3.834 8.715 15.919 1.00 92.38 120 ILE A C 1
ATOM 898 O O . ILE A 1 120 ? -3.574 8.659 17.123 1.00 92.38 120 ILE A O 1
ATOM 902 N N . VAL A 1 121 ? -3.918 7.604 15.177 1.00 93.12 121 VAL A N 1
ATOM 903 C CA . VAL A 1 121 ? -3.729 6.255 15.743 1.00 93.12 121 VAL A CA 1
ATOM 904 C C . VAL A 1 121 ? -2.279 6.027 16.194 1.00 93.12 121 VAL A C 1
ATOM 906 O O . VAL A 1 121 ? -2.062 5.355 17.205 1.00 93.12 121 VAL A O 1
ATOM 909 N N . SER A 1 122 ? -1.290 6.628 15.523 1.00 92.00 122 SER A N 1
ATOM 910 C CA . SER A 1 122 ? 0.111 6.604 15.962 1.00 92.00 122 SER A CA 1
ATOM 911 C C . SER A 1 122 ? 0.283 7.249 17.337 1.00 92.00 122 SER A C 1
ATOM 913 O O . SER A 1 122 ? 0.922 6.651 18.200 1.00 92.00 122 SER A O 1
ATOM 915 N N . ILE A 1 123 ? -0.361 8.395 17.595 1.00 91.06 123 ILE A N 1
ATOM 916 C CA . ILE A 1 123 ? -0.358 9.035 18.923 1.00 91.06 123 ILE A CA 1
ATOM 917 C C . ILE A 1 123 ? -0.937 8.087 19.984 1.00 91.06 123 ILE A C 1
ATOM 919 O O . ILE A 1 123 ? -0.360 7.941 21.061 1.00 91.06 123 ILE A O 1
ATOM 923 N N . PHE A 1 124 ? -2.037 7.384 19.688 1.00 93.50 124 PHE A N 1
ATOM 924 C CA . PHE A 1 124 ? -2.640 6.439 20.640 1.00 93.50 124 PHE A CA 1
ATOM 925 C C . PHE A 1 124 ? -1.711 5.255 20.953 1.00 93.50 124 PHE A C 1
ATOM 927 O O . PHE A 1 124 ? -1.636 4.809 22.101 1.00 93.50 124 PHE A O 1
ATOM 934 N N . MET A 1 125 ? -0.989 4.755 19.948 1.00 90.88 125 MET A N 1
ATOM 935 C CA . MET A 1 125 ? -0.018 3.670 20.109 1.00 90.88 125 MET A CA 1
ATOM 936 C C . MET A 1 125 ? 1.250 4.127 20.844 1.00 90.88 125 MET A C 1
ATOM 938 O O . MET A 1 125 ? 1.774 3.376 21.672 1.00 90.88 125 MET A O 1
ATOM 942 N N . ASP A 1 126 ? 1.706 5.362 20.633 1.00 88.31 126 ASP A N 1
ATOM 943 C CA . ASP A 1 126 ? 2.800 5.968 21.398 1.00 88.31 126 ASP A CA 1
ATOM 944 C C . ASP A 1 126 ? 2.425 6.193 22.865 1.00 88.31 126 ASP A C 1
ATOM 946 O O . ASP A 1 126 ? 3.219 5.886 23.758 1.00 88.31 126 ASP A O 1
ATOM 950 N N . ASP A 1 127 ? 1.214 6.679 23.139 1.00 89.94 127 ASP A N 1
ATOM 951 C CA . ASP A 1 127 ? 0.708 6.858 24.501 1.00 89.94 127 ASP A CA 1
ATOM 952 C C . ASP A 1 127 ? 0.601 5.520 25.235 1.00 89.94 127 ASP A C 1
ATOM 954 O O . ASP A 1 127 ? 1.122 5.387 26.348 1.00 89.94 127 ASP A O 1
ATOM 958 N N . PHE A 1 128 ? 0.041 4.488 24.593 1.00 90.62 128 PHE A N 1
ATOM 959 C CA . PHE A 1 128 ? 0.064 3.126 25.129 1.00 90.62 128 PHE A CA 1
ATOM 960 C C . PHE A 1 128 ? 1.501 2.660 25.414 1.00 90.62 128 PHE A C 1
ATOM 962 O O . PHE A 1 128 ? 1.798 2.218 26.527 1.00 90.62 128 PHE A O 1
ATOM 969 N N . SER A 1 129 ? 2.422 2.838 24.463 1.00 87.56 129 SER A N 1
ATOM 970 C CA . SER A 1 129 ? 3.836 2.469 24.619 1.00 87.56 129 SER A CA 1
ATOM 971 C C . SER A 1 129 ? 4.499 3.183 25.806 1.00 87.56 129 SER A C 1
ATOM 973 O O . SER A 1 129 ? 5.253 2.568 26.564 1.00 87.56 129 SER A O 1
ATOM 975 N N . ARG A 1 130 ? 4.183 4.465 26.042 1.00 84.62 130 ARG A N 1
ATOM 976 C CA . ARG A 1 130 ? 4.655 5.231 27.213 1.00 84.62 130 ARG A CA 1
ATOM 977 C C . ARG A 1 130 ? 4.154 4.640 28.532 1.00 84.62 130 ARG A C 1
ATOM 979 O O . ARG A 1 130 ? 4.936 4.580 29.482 1.00 84.62 130 ARG A O 1
ATOM 986 N N . THR A 1 131 ? 2.913 4.140 28.599 1.00 85.56 131 THR A N 1
ATOM 987 C CA . THR A 1 131 ? 2.419 3.456 29.816 1.00 85.56 131 THR A CA 1
ATOM 988 C C . THR A 1 131 ? 3.227 2.202 30.155 1.00 85.56 131 THR A C 1
ATOM 990 O O . THR A 1 131 ? 3.386 1.883 31.333 1.00 85.56 131 THR A O 1
ATOM 993 N 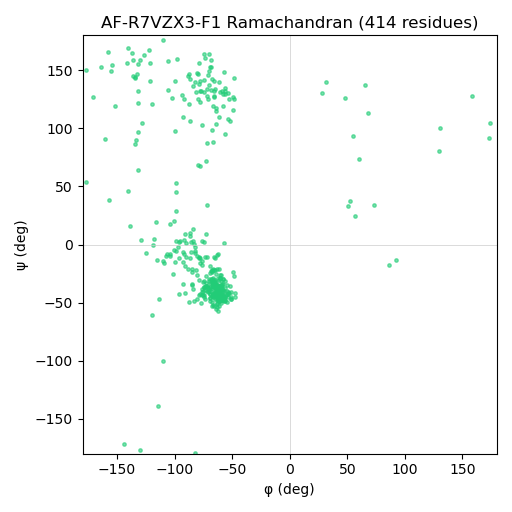N . LYS A 1 132 ? 3.786 1.516 29.147 1.00 81.25 132 LYS A N 1
ATOM 994 C CA . LYS A 1 132 ? 4.597 0.303 29.333 1.00 81.25 132 LYS A CA 1
ATOM 995 C C . LYS A 1 132 ? 6.058 0.608 29.655 1.00 81.25 132 LYS A C 1
ATOM 997 O O . LYS A 1 132 ? 6.621 -0.025 30.545 1.00 81.25 132 LYS A O 1
ATOM 1002 N N . ARG A 1 133 ? 6.645 1.638 29.036 1.00 69.50 133 ARG A N 1
ATOM 1003 C CA . ARG A 1 133 ? 8.031 2.072 29.309 1.00 69.50 133 ARG A CA 1
ATOM 1004 C C . ARG A 1 133 ? 8.264 2.479 30.771 1.00 69.50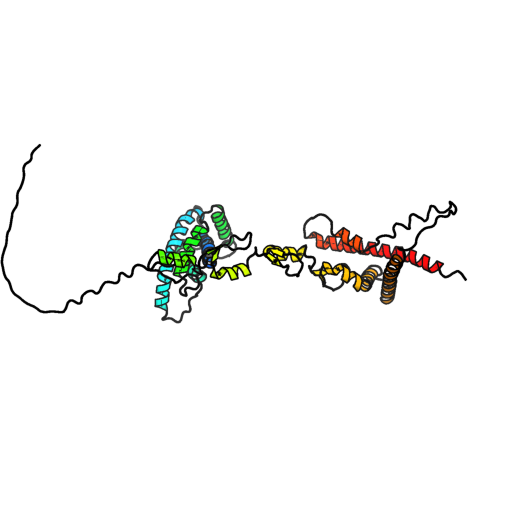 133 ARG A C 1
ATOM 1006 O O . ARG A 1 133 ? 9.338 2.232 31.301 1.00 69.50 133 ARG A O 1
ATOM 1013 N N . ASN A 1 134 ? 7.257 3.018 31.462 1.00 55.50 134 ASN A N 1
ATOM 1014 C CA . ASN A 1 134 ? 7.378 3.381 32.883 1.00 55.50 134 ASN A CA 1
ATOM 1015 C C . ASN A 1 134 ? 7.429 2.182 33.854 1.00 55.50 134 ASN A C 1
ATOM 1017 O O . ASN A 1 134 ? 7.732 2.372 35.030 1.00 55.50 134 ASN A O 1
ATOM 1021 N N . ILE A 1 135 ? 7.140 0.961 33.391 1.00 50.62 135 ILE A N 1
ATOM 1022 C CA . ILE A 1 135 ? 7.190 -0.265 34.206 1.00 50.62 135 ILE A CA 1
ATOM 1023 C C . ILE A 1 135 ? 8.584 -0.925 34.123 1.00 50.62 135 ILE A C 1
ATOM 1025 O O . ILE A 1 135 ? 8.938 -1.741 34.973 1.00 50.62 135 ILE A O 1
ATOM 1029 N N . ILE A 1 136 ? 9.388 -0.578 33.109 1.00 53.00 136 ILE A N 1
ATOM 1030 C CA . ILE A 1 136 ? 10.535 -1.375 32.652 1.00 53.00 136 ILE A CA 1
ATOM 1031 C C . ILE A 1 136 ? 11.743 -0.443 32.504 1.00 53.00 136 ILE A C 1
ATOM 1033 O O . ILE A 1 136 ? 11.877 0.318 31.549 1.00 53.00 136 ILE A O 1
ATOM 1037 N N . GLY A 1 137 ? 12.572 -0.421 33.548 1.00 45.94 137 GLY A N 1
ATOM 1038 C CA . GLY A 1 137 ? 13.503 0.676 33.801 1.00 45.94 137 GLY A CA 1
ATOM 1039 C C . GLY A 1 137 ? 14.742 0.733 32.899 1.00 45.94 137 GLY A C 1
ATOM 1040 O O . GLY A 1 137 ? 15.418 -0.263 32.678 1.00 45.94 137 GLY A O 1
ATOM 1041 N N . HIS A 1 138 ? 15.107 1.968 32.537 1.00 47.06 138 HIS A N 1
ATOM 1042 C CA . HIS A 1 138 ? 16.460 2.426 32.186 1.00 47.06 138 HIS A CA 1
ATOM 1043 C C . HIS A 1 138 ? 17.220 1.684 31.070 1.00 47.06 138 HIS A C 1
ATOM 1045 O O . HIS A 1 138 ? 18.053 0.823 31.342 1.00 47.06 138 HIS A O 1
ATOM 1051 N N . VAL A 1 139 ? 17.111 2.173 29.826 1.00 44.88 139 VAL A N 1
ATOM 1052 C CA . VAL A 1 139 ? 18.034 1.771 28.746 1.00 44.88 139 VAL A CA 1
ATOM 1053 C C . VAL A 1 139 ? 18.588 2.967 27.956 1.00 44.88 139 VAL A C 1
ATOM 1055 O O . VAL A 1 139 ? 18.393 3.114 26.752 1.00 44.88 139 VAL A O 1
ATOM 1058 N N . SER A 1 140 ? 19.356 3.826 28.634 1.00 44.19 140 SER A N 1
ATOM 1059 C CA . SER A 1 140 ? 20.034 4.991 28.030 1.00 44.19 140 SER A CA 1
ATOM 1060 C C . SER A 1 140 ? 21.093 4.647 26.965 1.00 44.19 140 SER A C 1
ATOM 1062 O O . SER A 1 140 ? 21.569 5.547 26.280 1.00 44.19 140 SER A O 1
ATOM 1064 N N . GLY A 1 141 ? 21.450 3.366 26.803 1.00 46.72 141 GLY A N 1
ATOM 1065 C CA . GLY A 1 141 ? 22.363 2.866 25.765 1.00 46.72 141 GLY A CA 1
ATOM 1066 C C . GLY A 1 141 ? 21.692 2.219 24.543 1.00 46.72 141 GLY A C 1
ATOM 1067 O O . GLY A 1 141 ? 22.391 1.866 23.601 1.00 46.72 141 GLY A O 1
ATOM 1068 N N . TRP A 1 142 ? 20.364 2.055 24.534 1.00 49.94 142 TRP A N 1
ATOM 1069 C CA . TRP A 1 142 ? 19.624 1.390 23.442 1.00 49.94 142 TRP A CA 1
ATOM 1070 C C . TRP A 1 142 ? 18.989 2.372 22.442 1.00 49.94 142 TRP A C 1
ATOM 1072 O O . TRP A 1 142 ? 18.372 1.990 21.453 1.00 49.94 142 TRP A O 1
ATOM 1082 N N . LEU A 1 143 ? 19.233 3.666 22.642 1.00 46.09 143 LEU A N 1
ATOM 1083 C CA . LEU A 1 143 ? 18.881 4.736 21.705 1.00 46.09 143 LEU A CA 1
ATOM 1084 C C . LEU A 1 143 ? 19.776 4.769 20.443 1.00 46.09 143 LEU A C 1
ATOM 1086 O O . LEU A 1 143 ? 19.689 5.714 19.666 1.00 46.09 143 LEU A O 1
ATOM 1090 N N . LEU A 1 144 ? 20.631 3.760 20.227 1.00 50.00 144 LEU A N 1
ATOM 1091 C CA . LEU A 1 144 ? 21.409 3.582 18.997 1.00 50.00 144 LEU A CA 1
ATOM 1092 C C . LEU A 1 144 ? 20.630 2.681 18.023 1.00 50.00 144 LEU A C 1
ATOM 1094 O O . LEU A 1 144 ? 20.412 1.493 18.269 1.00 50.00 144 LEU A O 1
ATOM 1098 N N . SER A 1 145 ? 20.159 3.306 16.947 1.00 61.59 145 SER A N 1
ATOM 1099 C CA . SER A 1 145 ? 18.905 3.001 16.250 1.00 61.59 145 SER A CA 1
ATOM 1100 C C . SER A 1 145 ? 19.039 2.139 14.990 1.00 61.59 145 SER A C 1
ATOM 1102 O O . SER A 1 145 ? 18.424 2.458 13.983 1.00 61.59 145 SER A O 1
ATOM 1104 N N . ASP A 1 146 ? 19.830 1.068 15.056 1.00 62.22 146 ASP A N 1
ATOM 1105 C CA . ASP A 1 146 ? 19.819 0.010 14.030 1.00 62.22 146 ASP A CA 1
ATOM 1106 C C . ASP A 1 146 ? 19.422 -1.315 14.707 1.00 62.22 146 ASP A C 1
ATOM 1108 O O . ASP A 1 146 ? 18.322 -1.822 14.523 1.00 62.22 146 ASP A O 1
ATOM 1112 N N . SER A 1 147 ? 20.221 -1.765 15.686 1.00 77.62 147 SER A N 1
ATOM 1113 C CA . SER A 1 147 ? 20.005 -3.025 16.431 1.00 77.62 147 SER A CA 1
ATOM 1114 C C . SER A 1 147 ? 18.711 -3.139 17.262 1.00 77.62 147 SER A C 1
ATOM 1116 O O . SER A 1 147 ? 18.442 -4.199 17.837 1.00 77.62 147 SER A O 1
ATOM 1118 N N . ARG A 1 148 ? 17.931 -2.056 17.409 1.00 83.88 148 ARG A N 1
ATOM 1119 C CA . ARG A 1 148 ? 16.560 -2.130 17.948 1.00 83.88 148 ARG A CA 1
ATOM 1120 C C . ARG A 1 148 ? 15.584 -2.503 16.845 1.00 83.88 148 ARG A C 1
ATOM 1122 O O . ARG A 1 148 ? 14.764 -3.388 17.049 1.00 83.88 148 ARG A O 1
ATOM 1129 N N . ASP A 1 149 ? 15.689 -1.814 15.721 1.00 87.50 149 ASP A N 1
ATOM 1130 C CA . ASP A 1 149 ? 14.759 -1.928 14.611 1.00 87.50 149 ASP A CA 1
ATOM 1131 C C . ASP A 1 149 ? 14.972 -3.270 13.891 1.00 87.50 149 ASP A C 1
ATOM 1133 O O . ASP A 1 149 ? 13.991 -3.967 13.661 1.00 87.50 149 ASP A O 1
ATOM 1137 N N . ASP A 1 150 ? 16.221 -3.752 13.782 1.00 90.25 150 ASP A N 1
ATOM 1138 C CA . ASP A 1 150 ? 16.544 -5.139 13.392 1.00 90.25 150 ASP A CA 1
ATOM 1139 C C . ASP A 1 150 ? 15.770 -6.183 14.229 1.00 90.25 150 ASP A C 1
ATOM 1141 O O . ASP A 1 150 ? 15.171 -7.109 13.691 1.00 90.25 150 ASP A O 1
ATOM 1145 N N . LYS A 1 151 ? 15.738 -6.030 15.565 1.00 89.50 151 LYS A N 1
ATOM 1146 C CA . LYS A 1 151 ? 15.027 -6.962 16.468 1.00 89.50 151 LYS A CA 1
ATOM 1147 C C . LYS A 1 151 ? 13.511 -6.862 16.350 1.00 89.50 151 LYS A C 1
ATOM 1149 O O . LYS A 1 151 ? 12.817 -7.844 16.605 1.00 89.50 151 LYS A O 1
ATOM 1154 N N . ILE A 1 152 ? 12.996 -5.671 16.048 1.00 91.62 152 ILE A N 1
ATOM 1155 C CA . ILE A 1 152 ? 11.568 -5.461 15.811 1.00 91.62 152 ILE A CA 1
ATOM 1156 C C . ILE A 1 152 ? 11.188 -6.142 14.497 1.00 91.62 152 ILE A C 1
ATOM 1158 O O . ILE A 1 152 ? 10.218 -6.892 14.491 1.00 91.62 152 ILE A O 1
ATOM 1162 N N . ASP A 1 153 ? 11.973 -5.971 13.434 1.00 94.56 153 ASP A N 1
ATOM 1163 C CA . ASP A 1 153 ? 11.736 -6.591 12.128 1.00 94.56 153 ASP A CA 1
ATOM 1164 C C . ASP A 1 153 ? 11.885 -8.123 12.170 1.00 94.56 153 ASP A C 1
ATOM 1166 O O . ASP A 1 153 ? 11.015 -8.831 11.653 1.00 94.56 153 ASP A O 1
ATOM 1170 N N . ASP A 1 154 ? 12.906 -8.652 12.857 1.00 95.06 154 ASP A N 1
ATOM 1171 C CA . ASP A 1 154 ? 13.058 -10.090 13.133 1.00 95.06 154 ASP A CA 1
ATOM 1172 C C . ASP A 1 154 ? 11.820 -10.648 13.861 1.00 95.06 154 ASP A C 1
ATOM 1174 O O . ASP A 1 154 ? 11.281 -11.695 13.488 1.00 95.06 154 ASP A O 1
ATOM 1178 N N . PHE A 1 155 ? 11.320 -9.937 14.881 1.00 95.50 155 PHE A N 1
ATOM 1179 C CA . PHE A 1 155 ? 10.152 -10.380 15.644 1.00 95.50 155 PHE A CA 1
ATOM 1180 C C . PHE A 1 155 ? 8.834 -10.214 14.869 1.00 95.50 155 PHE A C 1
ATOM 1182 O O . PHE A 1 155 ? 7.975 -11.094 14.926 1.00 95.50 155 PHE A O 1
ATOM 1189 N N . VAL A 1 156 ? 8.674 -9.158 14.065 1.00 97.00 156 VAL A N 1
ATOM 1190 C CA . VAL A 1 156 ? 7.554 -9.023 13.116 1.00 97.00 156 VAL A CA 1
ATOM 1191 C C . VAL A 1 156 ? 7.565 -10.193 12.133 1.00 97.00 156 VAL A C 1
ATOM 1193 O O . VAL A 1 156 ? 6.521 -10.808 11.910 1.00 97.00 156 VAL A O 1
ATOM 1196 N N . GLN A 1 157 ? 8.733 -10.570 11.605 1.00 96.75 157 GLN A N 1
ATOM 1197 C CA . GLN A 1 157 ? 8.870 -11.727 10.723 1.00 96.75 157 GLN A CA 1
ATOM 1198 C C . GLN A 1 157 ? 8.499 -13.040 11.436 1.00 96.75 157 GLN A C 1
ATOM 1200 O O . GLN A 1 157 ? 7.770 -13.849 10.857 1.00 96.75 157 GLN A O 1
ATOM 1205 N N . GLU A 1 158 ? 8.908 -13.247 12.694 1.00 96.44 158 GLU A N 1
ATOM 1206 C CA . GLU A 1 158 ? 8.451 -14.380 13.519 1.00 96.44 158 GLU A CA 1
ATOM 1207 C C . GLU A 1 158 ? 6.917 -14.395 13.648 1.00 96.44 158 GLU A C 1
ATOM 1209 O O . GLU A 1 158 ? 6.273 -15.423 13.404 1.00 96.44 158 GLU A O 1
ATOM 1214 N N . MET A 1 159 ? 6.303 -13.254 13.973 1.00 96.50 159 MET A N 1
ATOM 1215 C CA . MET A 1 159 ? 4.852 -13.112 14.136 1.00 96.50 159 MET A CA 1
ATOM 1216 C C . MET A 1 159 ? 4.078 -13.370 12.831 1.00 96.50 159 MET A C 1
ATOM 1218 O O . MET A 1 159 ? 2.983 -13.940 12.866 1.00 96.50 159 MET A O 1
ATOM 1222 N N . GLU A 1 160 ? 4.622 -12.987 11.674 1.00 95.94 160 GLU A N 1
ATOM 1223 C CA . GLU A 1 160 ? 4.013 -13.265 10.367 1.00 95.94 160 GLU A CA 1
ATOM 1224 C C . GLU A 1 160 ? 4.178 -14.734 9.954 1.00 95.94 160 GLU A C 1
ATOM 1226 O O . GLU A 1 160 ? 3.199 -15.369 9.545 1.00 95.94 160 GLU A O 1
ATOM 1231 N N . MET A 1 161 ? 5.367 -15.313 10.144 1.00 95.62 161 MET A N 1
ATOM 1232 C CA . MET A 1 161 ? 5.654 -16.724 9.852 1.00 95.62 161 MET A CA 1
ATOM 1233 C C . MET A 1 161 ? 4.816 -17.681 10.712 1.00 95.62 161 MET A C 1
ATOM 1235 O O . MET A 1 161 ? 4.315 -18.692 10.215 1.00 95.62 161 MET A O 1
ATOM 1239 N N . THR A 1 162 ? 4.605 -17.343 11.985 1.00 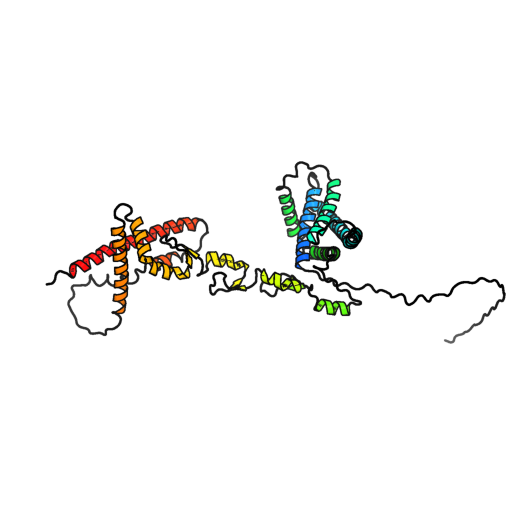95.75 162 THR A N 1
ATOM 1240 C CA . THR A 1 162 ? 3.736 -18.092 12.912 1.00 95.75 162 THR A CA 1
ATOM 1241 C C . THR A 1 162 ? 2.244 -17.784 12.739 1.00 95.75 162 THR A C 1
ATOM 1243 O O . THR A 1 162 ? 1.403 -18.486 13.303 1.00 95.75 162 THR A O 1
ATOM 1246 N N . ARG A 1 163 ? 1.889 -16.756 11.950 1.00 95.19 163 ARG A N 1
ATOM 1247 C CA . ARG A 1 163 ? 0.536 -16.175 11.843 1.00 95.19 163 ARG A CA 1
ATOM 1248 C C . ARG A 1 163 ? -0.072 -15.787 13.195 1.00 95.19 163 ARG A C 1
ATOM 1250 O O . ARG A 1 163 ? -1.281 -15.921 13.393 1.00 95.19 163 ARG A O 1
ATOM 1257 N N . PHE A 1 164 ? 0.751 -15.271 14.105 1.00 96.94 164 PHE A N 1
ATOM 1258 C CA . PHE A 1 164 ? 0.344 -14.819 15.435 1.00 96.94 164 PHE A CA 1
ATOM 1259 C C . PHE A 1 164 ? -0.817 -13.806 15.385 1.00 96.94 164 PHE A C 1
ATOM 1261 O O . PHE A 1 164 ? -1.805 -13.942 16.113 1.00 96.94 164 PHE A O 1
ATOM 1268 N N . TRP A 1 165 ? -0.744 -12.819 14.480 1.00 97.19 165 TRP A N 1
ATOM 1269 C CA . TRP A 1 165 ? -1.806 -11.827 14.271 1.00 97.19 165 TRP A CA 1
ATOM 1270 C C .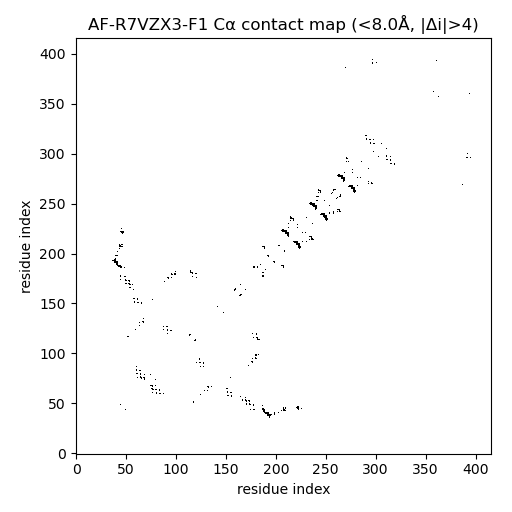 TRP A 1 165 ? -2.096 -11.618 12.770 1.00 97.19 165 TRP A C 1
ATOM 1272 O O . TRP A 1 165 ? -1.526 -10.723 12.134 1.00 97.19 165 TRP A O 1
ATOM 1282 N N . PRO A 1 166 ? -2.979 -12.454 12.183 1.00 96.25 166 PRO A N 1
ATOM 1283 C CA . PRO A 1 166 ? -3.330 -12.394 10.764 1.00 96.25 166 PRO A CA 1
ATOM 1284 C C . PRO A 1 166 ? -3.872 -11.026 10.348 1.00 96.25 166 PRO A C 1
ATOM 1286 O O . PRO A 1 166 ? -4.539 -10.353 11.141 1.00 96.25 166 PRO A O 1
ATOM 1289 N N . LEU A 1 167 ? -3.612 -10.641 9.096 1.00 94.75 167 LEU A N 1
ATOM 1290 C CA . LEU A 1 167 ? -4.011 -9.348 8.539 1.00 94.75 167 LEU A CA 1
ATOM 1291 C C . LEU A 1 167 ? -5.515 -9.103 8.693 1.00 94.75 167 LEU A C 1
ATOM 1293 O O . LEU A 1 167 ? -5.905 -8.036 9.142 1.00 94.75 167 LEU A O 1
ATOM 1297 N N . GLU A 1 168 ? -6.352 -10.107 8.443 1.00 93.75 168 GLU A N 1
ATOM 1298 C CA . GLU A 1 168 ? -7.815 -9.998 8.503 1.00 93.75 168 GLU A CA 1
ATOM 1299 C C . GLU A 1 168 ? -8.313 -9.632 9.915 1.00 93.75 168 GLU A C 1
ATOM 1301 O O . GLU A 1 168 ? -9.339 -8.975 10.082 1.00 93.75 168 GLU A O 1
ATOM 1306 N N . ARG A 1 169 ? -7.568 -10.028 10.959 1.00 96.19 169 ARG A N 1
ATOM 1307 C CA . ARG A 1 169 ? -7.851 -9.630 12.349 1.00 96.19 169 ARG A CA 1
ATOM 1308 C C . ARG A 1 169 ? -7.333 -8.232 12.678 1.00 96.19 169 ARG A C 1
ATOM 1310 O O . ARG A 1 169 ? -7.858 -7.613 13.598 1.00 96.19 169 ARG A O 1
ATOM 1317 N N . ARG A 1 170 ? -6.300 -7.755 11.977 1.00 96.94 170 ARG A N 1
ATOM 1318 C CA . ARG A 1 170 ? -5.788 -6.380 12.083 1.00 96.94 170 ARG A CA 1
ATOM 1319 C C . ARG A 1 170 ? -6.711 -5.403 11.349 1.00 96.94 170 ARG A C 1
ATOM 1321 O O . ARG A 1 170 ? -7.033 -4.362 11.906 1.00 96.94 170 ARG A O 1
ATOM 1328 N N . GLU A 1 171 ? -7.220 -5.784 10.176 1.00 95.62 171 GLU A N 1
ATOM 1329 C CA . GLU A 1 171 ? -8.212 -5.032 9.394 1.00 95.62 171 GLU A CA 1
ATOM 1330 C C . GLU A 1 171 ? -9.495 -4.775 10.195 1.00 95.62 171 GLU A C 1
ATOM 1332 O O . GLU A 1 171 ? -9.935 -3.633 10.271 1.00 95.62 171 GLU A O 1
ATOM 1337 N N . ALA A 1 172 ? -10.042 -5.781 10.888 1.00 95.44 172 ALA A N 1
ATOM 1338 C CA . ALA A 1 172 ? -11.239 -5.607 11.720 1.00 95.44 172 ALA A CA 1
ATOM 1339 C C . ALA A 1 172 ? -11.074 -4.552 12.839 1.00 95.44 172 ALA A C 1
ATOM 1341 O O . ALA A 1 172 ? -12.025 -3.849 13.174 1.00 95.44 172 ALA A O 1
ATOM 1342 N N . ILE A 1 173 ? -9.870 -4.424 13.407 1.00 96.69 173 ILE A N 1
ATOM 1343 C CA . ILE A 1 173 ? -9.553 -3.418 14.435 1.00 96.69 173 ILE A CA 1
ATOM 1344 C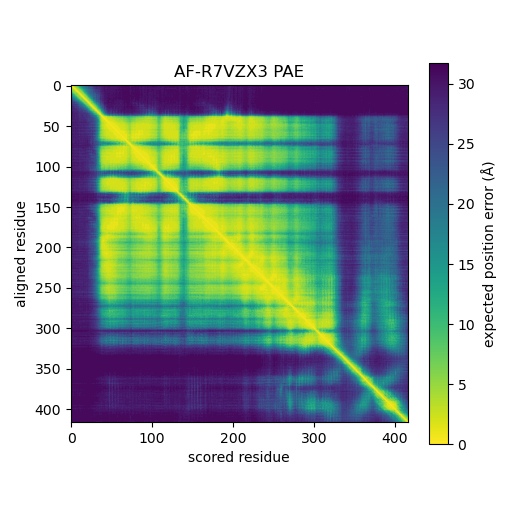 C . ILE A 1 173 ? -9.313 -2.056 13.774 1.00 96.69 173 ILE A C 1
ATOM 1346 O O . ILE A 1 173 ? -9.860 -1.050 14.217 1.00 96.69 173 ILE A O 1
ATOM 1350 N N . ALA A 1 174 ? -8.568 -2.025 12.667 1.00 96.88 174 ALA A N 1
ATOM 1351 C CA . ALA A 1 174 ? -8.346 -0.822 11.873 1.00 96.88 174 ALA A CA 1
ATOM 1352 C C . ALA A 1 174 ? -9.655 -0.199 11.348 1.00 96.88 174 ALA A C 1
ATOM 1354 O O . ALA A 1 174 ? -9.772 1.021 11.326 1.00 96.88 174 ALA A O 1
ATOM 1355 N N . GLU A 1 175 ? -10.662 -1.001 10.989 1.00 95.44 175 GLU A N 1
ATOM 1356 C CA . GLU A 1 175 ? -12.003 -0.519 10.631 1.00 95.44 175 GLU A CA 1
ATOM 1357 C C . GLU A 1 175 ? -12.705 0.212 11.784 1.00 95.44 175 GLU A C 1
ATOM 1359 O O . GLU A 1 175 ? -13.366 1.224 11.546 1.00 95.44 175 GLU A O 1
ATOM 1364 N N . VAL A 1 176 ? -12.582 -0.287 13.022 1.00 95.00 176 VAL A N 1
ATOM 1365 C CA . VAL A 1 176 ? -13.144 0.365 14.218 1.00 95.00 176 VAL A CA 1
ATOM 1366 C C . VAL A 1 176 ? -12.419 1.679 14.483 1.00 95.00 176 VAL A C 1
ATOM 1368 O O . VAL A 1 176 ? -13.066 2.723 14.535 1.00 95.00 176 VAL A O 1
ATOM 1371 N N . LEU A 1 177 ? -11.085 1.642 14.556 1.00 95.94 177 LEU A N 1
ATOM 1372 C CA . LEU A 1 177 ? -10.262 2.828 14.797 1.00 95.94 177 LEU A CA 1
ATOM 1373 C C . LEU A 1 177 ? -10.522 3.912 13.746 1.00 95.94 177 LEU A C 1
ATOM 1375 O O . LEU A 1 177 ? -10.761 5.059 14.104 1.00 95.94 177 LEU A O 1
ATOM 1379 N N . LEU A 1 178 ? -10.564 3.551 12.460 1.00 95.44 178 LEU A N 1
ATOM 1380 C CA . LEU A 1 178 ? -10.779 4.498 11.367 1.00 95.44 178 LEU A CA 1
ATOM 1381 C C . LEU A 1 178 ? -12.138 5.209 11.451 1.00 95.44 178 LEU A C 1
ATOM 1383 O O . LEU A 1 178 ? -12.189 6.416 11.235 1.00 95.44 178 LEU A O 1
ATOM 1387 N N . ARG A 1 179 ? -13.227 4.506 11.800 1.00 93.12 179 ARG A N 1
ATOM 1388 C CA . ARG A 1 179 ? -14.543 5.147 12.018 1.00 93.12 179 ARG A CA 1
ATOM 1389 C C . ARG A 1 179 ? -14.554 6.064 13.239 1.00 93.12 179 ARG A C 1
ATOM 1391 O O . ARG A 1 179 ? -15.286 7.048 13.244 1.00 93.12 179 ARG A O 1
ATOM 1398 N N . ASN A 1 180 ? -13.763 5.734 14.253 1.00 93.19 180 ASN A N 1
ATOM 1399 C CA . ASN A 1 180 ? -13.694 6.476 15.504 1.00 93.19 180 ASN A CA 1
ATOM 1400 C C . ASN A 1 180 ? -12.797 7.729 15.416 1.00 93.19 180 ASN A C 1
ATOM 1402 O O . ASN A 1 180 ? -12.986 8.644 16.208 1.00 93.19 180 ASN A O 1
ATOM 1406 N N . VAL A 1 181 ? -11.857 7.806 14.461 1.00 93.00 181 VAL A N 1
ATOM 1407 C CA . VAL A 1 181 ? -10.944 8.964 14.306 1.00 93.00 181 VAL A CA 1
ATOM 1408 C C . VAL A 1 181 ? -11.183 9.830 13.063 1.00 93.00 181 VAL A C 1
ATOM 1410 O O . VAL A 1 181 ? -10.667 10.942 12.984 1.00 93.00 181 VAL A O 1
ATOM 1413 N N . ASP A 1 182 ? -11.962 9.371 12.082 1.00 92.44 182 ASP A N 1
ATOM 1414 C CA . ASP A 1 182 ? -12.251 10.121 10.850 1.00 92.44 182 ASP A CA 1
ATOM 1415 C C . ASP A 1 182 ? -13.346 11.188 11.059 1.00 92.44 182 ASP A C 1
ATOM 1417 O O . ASP A 1 182 ? -14.453 11.094 10.522 1.00 92.44 182 ASP A O 1
ATOM 1421 N N . ILE A 1 183 ? -13.007 12.230 11.831 1.00 85.38 183 ILE A N 1
ATOM 1422 C CA . ILE A 1 183 ? -13.870 13.376 12.192 1.00 85.38 183 ILE A CA 1
ATOM 1423 C C . ILE A 1 183 ? -14.587 13.960 10.962 1.00 85.38 183 ILE A C 1
ATOM 1425 O O . ILE A 1 183 ? -15.767 14.300 11.004 1.00 85.38 183 ILE A O 1
ATOM 1429 N N . LYS A 1 184 ? -13.871 14.077 9.838 1.00 87.25 184 LYS A N 1
ATOM 1430 C CA . LYS A 1 184 ? -14.365 14.717 8.608 1.00 87.25 184 LYS A CA 1
ATOM 1431 C C . LYS A 1 184 ? -15.037 13.742 7.635 1.00 87.25 184 LYS A C 1
ATOM 1433 O O . LYS A 1 184 ? -15.353 14.148 6.520 1.00 87.25 184 LYS A O 1
ATOM 1438 N N . THR A 1 185 ? -15.275 12.491 8.043 1.00 90.06 185 THR A N 1
ATOM 1439 C CA . THR A 1 185 ? -15.942 11.426 7.262 1.00 90.06 185 THR A CA 1
ATOM 1440 C C . THR A 1 185 ? -15.349 11.239 5.851 1.00 90.06 185 THR A C 1
ATOM 1442 O O . THR A 1 185 ? -16.027 10.918 4.873 1.00 90.06 185 THR A O 1
ATOM 1445 N N . LYS A 1 186 ? -14.034 11.468 5.721 1.00 91.25 186 LYS A N 1
ATOM 1446 C CA . LYS A 1 186 ? -13.295 11.381 4.452 1.00 91.25 186 LYS A CA 1
ATOM 1447 C C . LYS A 1 186 ? -13.070 9.927 4.038 1.00 91.25 186 LYS A C 1
ATOM 1449 O O . LYS A 1 186 ? -13.034 9.641 2.836 1.00 91.25 186 LYS A O 1
ATOM 1454 N N . PHE A 1 187 ? -12.910 9.040 5.018 1.00 93.31 187 PHE A N 1
ATOM 1455 C CA . PHE A 1 187 ? -12.448 7.662 4.895 1.00 93.31 187 PHE A CA 1
ATOM 1456 C C . PHE A 1 187 ? -13.496 6.612 5.286 1.00 93.31 187 PHE A C 1
ATOM 1458 O O . PHE A 1 187 ? -13.300 5.451 4.938 1.00 93.31 187 PHE A O 1
ATOM 1465 N N . HIS A 1 188 ? -14.605 6.972 5.932 1.00 94.06 188 HIS A N 1
ATOM 1466 C CA . HIS A 1 188 ? -15.740 6.073 6.165 1.00 94.06 188 HIS A CA 1
ATOM 1467 C C . HIS A 1 188 ? -17.070 6.649 5.676 1.00 94.06 188 HIS A C 1
ATOM 1469 O O . HIS A 1 188 ? -17.201 7.843 5.418 1.00 94.06 188 HIS A O 1
ATOM 1475 N N . CYS A 1 189 ? -18.069 5.780 5.522 1.00 94.75 189 CYS A N 1
ATOM 1476 C CA . CYS A 1 189 ? -19.403 6.204 5.124 1.00 94.75 189 CYS A CA 1
ATOM 1477 C C . CYS A 1 189 ? -20.175 6.825 6.312 1.00 94.75 189 CYS A C 1
ATOM 1479 O O . CYS A 1 189 ? -20.380 6.127 7.306 1.00 94.75 189 CYS A O 1
ATOM 1481 N N . PRO A 1 190 ? -20.653 8.084 6.217 1.00 92.62 190 PRO A N 1
ATOM 1482 C CA . PRO A 1 190 ? -21.368 8.758 7.308 1.00 92.62 190 PRO A CA 1
ATOM 1483 C C . PRO A 1 190 ? -22.840 8.333 7.455 1.00 92.62 190 PRO A C 1
ATOM 1485 O O . PRO A 1 190 ? -23.487 8.684 8.443 1.00 92.62 190 PRO A O 1
ATOM 1488 N N . GLU A 1 191 ? -23.383 7.615 6.468 1.00 92.31 191 GLU A N 1
ATOM 1489 C CA . GLU A 1 191 ? -24.807 7.287 6.367 1.00 92.31 191 GLU A CA 1
ATOM 1490 C C . GLU A 1 191 ? -25.288 6.353 7.491 1.00 92.31 191 GLU A C 1
ATOM 1492 O O . GLU A 1 191 ? -24.609 5.391 7.879 1.00 92.31 191 GLU A O 1
ATOM 1497 N N . LYS A 1 192 ? -26.505 6.619 7.984 1.00 92.50 192 LYS A N 1
ATOM 1498 C CA . LYS A 1 192 ? -27.164 5.865 9.060 1.00 92.50 192 LYS A CA 1
ATOM 1499 C C . LYS A 1 192 ? -28.605 5.528 8.671 1.00 92.50 192 LYS A C 1
ATOM 1501 O O . LYS A 1 192 ? -29.259 6.318 7.994 1.00 92.50 192 LYS A O 1
ATOM 1506 N N . TYR A 1 193 ? -29.102 4.377 9.118 1.00 93.50 193 TYR A N 1
ATOM 1507 C CA . TYR A 1 193 ? -30.369 3.802 8.659 1.00 93.50 193 TYR A CA 1
ATOM 1508 C C . TYR A 1 193 ? -31.242 3.292 9.807 1.00 93.50 193 TYR A C 1
ATOM 1510 O O . TYR A 1 193 ? -30.752 2.724 10.775 1.00 93.50 193 TYR A O 1
ATOM 1518 N N . GLU A 1 194 ? -32.557 3.453 9.663 1.00 92.62 194 GLU A N 1
ATOM 1519 C CA . GLU A 1 194 ? -33.576 3.039 10.644 1.00 92.62 194 GLU A CA 1
ATOM 1520 C C . GLU A 1 194 ? -33.698 1.510 10.806 1.00 92.62 194 GLU A C 1
ATOM 1522 O O . GLU A 1 194 ? -34.250 1.037 11.794 1.00 92.62 194 GLU A O 1
ATOM 1527 N N . ASN A 1 195 ? -33.264 0.729 9.811 1.00 92.50 195 ASN A N 1
ATOM 1528 C CA . ASN A 1 195 ? -33.432 -0.725 9.772 1.00 92.50 195 ASN A CA 1
ATOM 1529 C C . ASN A 1 195 ? -32.407 -1.409 8.849 1.00 92.50 195 ASN A C 1
ATOM 1531 O O . ASN A 1 195 ? -31.737 -0.766 8.035 1.00 92.50 195 ASN A O 1
ATOM 1535 N N . GLU A 1 196 ? -32.292 -2.734 8.981 1.00 92.75 196 GLU A N 1
ATOM 1536 C CA . GLU A 1 196 ? -31.330 -3.545 8.222 1.00 92.75 196 GLU A CA 1
ATOM 1537 C C . GLU A 1 196 ? -31.614 -3.586 6.713 1.00 92.75 196 GLU A C 1
ATOM 1539 O O . GLU A 1 196 ? -30.670 -3.672 5.930 1.00 92.75 196 GLU A O 1
ATOM 1544 N N . GLU A 1 197 ? -32.882 -3.490 6.300 1.00 93.75 197 GLU A N 1
ATOM 1545 C CA . GLU A 1 197 ? -33.305 -3.530 4.892 1.00 93.75 197 GLU A CA 1
ATOM 1546 C C . GLU A 1 197 ? -32.745 -2.329 4.116 1.00 93.75 197 GLU A C 1
ATOM 1548 O O . GLU A 1 197 ? -31.973 -2.505 3.171 1.00 93.75 197 GLU A O 1
ATOM 1553 N N . ARG A 1 198 ? -33.004 -1.099 4.584 1.00 93.19 198 ARG A N 1
ATOM 1554 C CA . ARG A 1 198 ? -32.439 0.112 3.963 1.00 93.19 198 ARG A CA 1
ATOM 1555 C C . ARG A 1 198 ? -30.913 0.149 4.035 1.00 93.19 198 ARG A C 1
ATOM 1557 O O . ARG A 1 198 ? -30.263 0.626 3.104 1.00 93.19 198 ARG A O 1
ATOM 1564 N N . LEU A 1 199 ? -30.325 -0.374 5.114 1.00 94.69 199 LEU A N 1
ATOM 1565 C CA . LEU A 1 199 ? -28.873 -0.506 5.222 1.00 94.69 199 LEU A CA 1
ATOM 1566 C C . LEU A 1 199 ? -28.311 -1.494 4.182 1.00 94.69 199 LEU A C 1
ATOM 1568 O O . LEU A 1 199 ? -27.217 -1.268 3.667 1.00 94.69 199 LEU A O 1
ATOM 1572 N N . ALA A 1 200 ? -29.020 -2.579 3.859 1.00 94.25 200 ALA A N 1
ATOM 1573 C CA . ALA A 1 200 ? -28.616 -3.530 2.823 1.00 94.25 200 ALA A CA 1
ATOM 1574 C C . ALA A 1 200 ? -28.673 -2.903 1.417 1.00 94.25 200 ALA A C 1
ATOM 1576 O O . ALA A 1 200 ? -27.699 -3.015 0.665 1.00 94.25 200 ALA A O 1
ATOM 1577 N N . ASP A 1 201 ? -29.741 -2.164 1.106 1.00 94.44 201 ASP A N 1
ATOM 1578 C CA . ASP A 1 201 ? -29.884 -1.420 -0.155 1.00 94.44 201 ASP A CA 1
ATOM 1579 C C . ASP A 1 201 ? -28.778 -0.372 -0.339 1.00 94.44 201 ASP A C 1
ATOM 1581 O O . ASP A 1 201 ? -28.184 -0.259 -1.420 1.00 94.44 201 ASP A O 1
ATOM 1585 N N . HIS A 1 202 ? -28.444 0.359 0.731 1.00 95.19 202 HIS A N 1
ATOM 1586 C CA . HIS A 1 202 ? -27.294 1.258 0.748 1.00 95.19 202 HIS A CA 1
ATOM 1587 C C . HIS A 1 202 ? -25.980 0.497 0.544 1.00 95.19 202 HIS A C 1
ATOM 1589 O O . HIS A 1 202 ? -25.161 0.891 -0.287 1.00 95.19 202 HIS A O 1
ATOM 1595 N N . LYS A 1 203 ? -25.755 -0.607 1.273 1.00 95.06 203 LYS A N 1
ATOM 1596 C CA . LYS A 1 203 ? -24.512 -1.393 1.190 1.00 95.06 203 LYS A CA 1
ATOM 1597 C C . LYS A 1 203 ? -24.217 -1.858 -0.237 1.00 95.06 203 LYS A C 1
ATOM 1599 O O . LYS A 1 203 ? -23.046 -1.939 -0.591 1.00 95.06 203 LYS A O 1
ATOM 1604 N N . ALA A 1 204 ? -25.224 -2.125 -1.069 1.00 93.75 204 ALA A N 1
ATOM 1605 C CA . ALA A 1 204 ? -25.017 -2.471 -2.478 1.00 93.75 204 ALA A CA 1
ATOM 1606 C C . ALA A 1 204 ? -24.440 -1.311 -3.321 1.00 93.75 204 ALA A C 1
ATOM 1608 O O . ALA A 1 204 ? -23.657 -1.554 -4.243 1.00 93.75 204 ALA A O 1
ATOM 1609 N N . GLN A 1 205 ? -24.801 -0.068 -2.986 1.00 94.50 205 GLN A N 1
ATOM 1610 C CA . GLN A 1 205 ? -24.532 1.153 -3.762 1.00 94.50 205 GLN A CA 1
ATOM 1611 C C . GLN A 1 205 ? -23.453 2.063 -3.140 1.00 94.50 205 GLN A C 1
ATOM 1613 O O . GLN A 1 205 ? -23.000 3.013 -3.776 1.00 94.50 205 GLN A O 1
ATOM 1618 N N . CYS A 1 206 ? -23.029 1.783 -1.906 1.00 96.19 206 CYS A N 1
ATOM 1619 C CA . CYS A 1 206 ? -22.075 2.587 -1.151 1.00 96.19 206 CYS A CA 1
ATOM 1620 C C . CYS A 1 206 ? -20.731 2.752 -1.883 1.00 96.19 206 CYS A C 1
ATOM 1622 O O . CYS A 1 206 ? -20.082 1.772 -2.255 1.00 96.19 206 CYS A O 1
ATOM 1624 N N . SER A 1 207 ? -20.250 3.991 -2.006 1.00 95.44 207 SER A N 1
ATOM 1625 C CA . SER A 1 207 ? -18.951 4.308 -2.621 1.00 95.44 207 SER A CA 1
ATOM 1626 C C . SER A 1 207 ? -17.748 3.773 -1.828 1.00 95.44 207 SER A C 1
ATOM 1628 O O . SER A 1 207 ? -16.681 3.551 -2.400 1.00 95.44 207 SER A O 1
ATOM 1630 N N . PHE A 1 208 ? -17.920 3.510 -0.530 1.00 96.06 208 PHE A N 1
ATOM 1631 C CA . PHE A 1 208 ? -16.912 2.869 0.318 1.00 96.06 208 PHE A CA 1
ATOM 1632 C C . PHE A 1 208 ? -16.952 1.333 0.259 1.00 96.06 208 PHE A C 1
ATOM 1634 O O . PHE A 1 208 ? -16.064 0.686 0.810 1.00 96.06 208 PHE A O 1
ATOM 1641 N N . ARG A 1 209 ? -17.938 0.726 -0.422 1.00 95.94 209 ARG A N 1
ATOM 1642 C CA . ARG A 1 209 ? -18.056 -0.735 -0.537 1.00 95.94 209 ARG A CA 1
ATOM 1643 C C . ARG A 1 209 ? -16.767 -1.338 -1.120 1.00 95.94 209 ARG A C 1
ATOM 1645 O O . ARG A 1 209 ? -16.311 -0.864 -2.164 1.00 95.94 209 ARG A O 1
ATOM 1652 N N . PRO A 1 210 ? -16.206 -2.403 -0.519 1.00 94.75 210 PRO A N 1
ATOM 1653 C CA . PRO A 1 210 ? -15.038 -3.074 -1.070 1.00 94.75 210 PRO A CA 1
ATOM 1654 C C . PRO A 1 210 ? -15.387 -3.841 -2.353 1.00 94.75 210 PRO A C 1
ATOM 1656 O O . PRO A 1 210 ? -16.393 -4.556 -2.436 1.00 94.75 210 PRO A O 1
ATOM 1659 N N . VAL A 1 211 ? -14.509 -3.721 -3.343 1.00 95.38 211 VAL A N 1
ATOM 1660 C CA . VAL A 1 211 ? -14.536 -4.402 -4.640 1.00 95.38 211 VAL A CA 1
ATOM 1661 C C . VAL A 1 211 ? -13.133 -4.904 -4.987 1.00 95.38 211 VAL A C 1
ATOM 1663 O O . VAL A 1 211 ? -12.130 -4.277 -4.654 1.00 95.38 211 VAL A O 1
ATOM 1666 N N . THR A 1 212 ? -13.041 -6.055 -5.649 1.00 95.31 212 THR A N 1
ATOM 1667 C CA . THR A 1 212 ? -11.756 -6.587 -6.130 1.00 95.31 212 THR A CA 1
ATOM 1668 C C . THR A 1 212 ? -11.338 -5.858 -7.406 1.00 95.31 212 THR A C 1
ATOM 1670 O O . THR A 1 212 ? -12.181 -5.579 -8.259 1.00 95.31 212 THR A O 1
ATOM 1673 N N . CYS A 1 213 ? -10.044 -5.569 -7.553 1.00 95.88 213 CYS A N 1
ATOM 1674 C CA . CYS A 1 213 ? -9.489 -5.006 -8.783 1.00 95.88 213 CYS A CA 1
ATOM 1675 C C . CYS A 1 213 ? -9.805 -5.892 -10.013 1.00 95.88 213 CYS A C 1
ATOM 1677 O O . CYS A 1 213 ? -9.622 -7.109 -9.937 1.00 95.88 213 CYS A O 1
ATOM 1679 N N . PRO A 1 214 ? -10.250 -5.319 -11.152 1.00 96.00 214 PRO A N 1
ATOM 1680 C CA . PRO A 1 214 ? -10.570 -6.082 -12.361 1.00 96.00 214 PRO A CA 1
ATOM 1681 C C . PRO A 1 214 ? -9.338 -6.498 -13.186 1.00 96.00 214 PRO A C 1
ATOM 1683 O O . PRO A 1 214 ? -9.477 -7.289 -14.115 1.00 96.00 214 PRO A O 1
ATOM 1686 N N . ASN A 1 215 ? -8.143 -5.968 -12.892 1.00 96.38 215 ASN A N 1
ATOM 1687 C CA . ASN A 1 215 ? -6.920 -6.305 -13.627 1.00 96.38 215 ASN A CA 1
ATOM 1688 C C . ASN A 1 215 ? -6.468 -7.743 -13.311 1.00 96.38 215 ASN A C 1
ATOM 1690 O O . ASN A 1 215 ? -6.253 -8.091 -12.148 1.00 96.38 215 ASN A O 1
ATOM 1694 N N . GLU A 1 216 ? -6.280 -8.570 -14.344 1.00 94.38 216 GLU A N 1
ATOM 1695 C CA . GLU A 1 216 ? -5.941 -9.989 -14.183 1.00 94.38 216 GLU A CA 1
ATOM 1696 C C . GLU A 1 216 ? -4.673 -10.206 -13.340 1.00 94.38 216 GLU A C 1
ATOM 1698 O O . GLU A 1 216 ? -3.618 -9.616 -13.568 1.00 94.38 216 GLU A O 1
ATOM 1703 N N . GLY A 1 217 ? -4.778 -11.082 -12.339 1.00 92.62 217 GLY A N 1
ATOM 1704 C CA . GLY A 1 217 ? -3.700 -11.370 -11.391 1.00 92.62 217 GLY A CA 1
ATOM 1705 C C . GLY A 1 217 ? -3.632 -10.421 -10.189 1.00 92.62 217 GLY A C 1
ATOM 1706 O O . GLY A 1 217 ? -3.059 -10.811 -9.169 1.00 92.62 217 GLY A O 1
ATOM 1707 N N . CYS A 1 218 ? -4.269 -9.246 -10.237 1.00 95.31 218 CYS A N 1
ATOM 1708 C CA . CYS A 1 218 ? -4.456 -8.425 -9.045 1.00 95.31 218 CYS A CA 1
ATOM 1709 C C . CYS A 1 218 ? -5.499 -9.069 -8.117 1.00 95.31 218 CYS A C 1
ATOM 1711 O O . CYS A 1 218 ? -6.558 -9.507 -8.559 1.00 95.31 218 CYS A O 1
ATOM 1713 N N . ARG A 1 219 ? -5.203 -9.134 -6.815 1.00 92.62 219 ARG A N 1
ATOM 1714 C CA . ARG A 1 219 ? -6.128 -9.648 -5.783 1.00 92.62 219 ARG A CA 1
ATOM 1715 C C . ARG A 1 219 ? -6.501 -8.602 -4.733 1.00 92.62 219 ARG A C 1
ATOM 1717 O O . ARG A 1 219 ? -7.188 -8.926 -3.768 1.00 92.62 219 ARG A O 1
ATOM 1724 N N . THR A 1 220 ? -6.043 -7.364 -4.912 1.00 91.06 220 THR A N 1
ATOM 1725 C CA . THR A 1 220 ? -6.300 -6.259 -3.989 1.00 91.06 220 THR A CA 1
ATOM 1726 C C . THR A 1 220 ? -7.793 -5.937 -3.960 1.00 91.06 220 THR A C 1
ATOM 1728 O O . THR A 1 220 ? -8.440 -5.836 -5.008 1.00 91.06 220 THR A O 1
ATOM 1731 N N . LYS A 1 221 ? -8.333 -5.775 -2.750 1.00 92.62 221 LYS A N 1
ATOM 1732 C CA . LYS A 1 221 ? -9.657 -5.198 -2.514 1.00 92.62 221 LYS A CA 1
ATOM 1733 C C . LYS A 1 221 ? -9.480 -3.707 -2.255 1.00 92.62 221 LYS A C 1
ATOM 1735 O O . LYS A 1 221 ? -8.674 -3.331 -1.411 1.00 92.62 221 LYS A O 1
ATOM 1740 N N . VAL A 1 222 ? -10.231 -2.879 -2.964 1.00 94.56 222 VAL A N 1
ATOM 1741 C CA . VAL A 1 222 ? -10.251 -1.420 -2.795 1.00 94.56 222 VAL A CA 1
ATOM 1742 C C . VAL A 1 222 ? -11.696 -0.950 -2.679 1.00 94.56 222 VAL A C 1
ATOM 1744 O O . VAL A 1 222 ? -12.610 -1.660 -3.101 1.00 94.56 222 VAL A O 1
ATOM 1747 N N . SER A 1 223 ? -11.935 0.229 -2.112 1.00 95.62 223 SER A N 1
ATOM 1748 C CA . SER A 1 223 ? -13.278 0.814 -2.150 1.00 95.62 223 SER A CA 1
ATOM 1749 C C . SER A 1 223 ? -13.637 1.227 -3.584 1.00 95.62 223 SER A C 1
ATOM 1751 O O . SER A 1 223 ? -12.749 1.558 -4.374 1.00 95.62 223 SER A O 1
ATOM 1753 N N . VAL A 1 224 ? -14.929 1.250 -3.935 1.00 95.81 224 VAL A N 1
ATOM 1754 C CA . VAL A 1 224 ? -15.381 1.731 -5.260 1.00 95.81 224 VAL A CA 1
ATOM 1755 C C . VAL A 1 224 ? -14.830 3.133 -5.556 1.00 95.81 224 VAL A C 1
ATOM 1757 O O . VAL A 1 224 ? -14.347 3.379 -6.659 1.00 95.81 224 VAL A O 1
ATOM 1760 N N . ARG A 1 225 ? -14.830 4.024 -4.555 1.00 94.12 225 ARG A N 1
ATOM 1761 C CA . ARG A 1 225 ? -14.297 5.392 -4.642 1.00 94.12 225 ARG A CA 1
ATOM 1762 C C . ARG A 1 225 ? -12.808 5.450 -5.005 1.00 94.12 225 ARG A C 1
ATOM 1764 O O . ARG A 1 225 ? -12.427 6.343 -5.750 1.00 94.12 225 ARG A O 1
ATOM 1771 N N . CYS A 1 226 ? -11.993 4.516 -4.514 1.00 93.75 226 CYS A N 1
ATOM 1772 C CA . CYS A 1 226 ? -10.540 4.489 -4.738 1.00 93.75 226 CYS A CA 1
ATOM 1773 C C . CYS A 1 226 ? -10.114 3.581 -5.907 1.00 93.75 226 CYS A C 1
ATOM 1775 O O . CYS A 1 226 ? -8.924 3.453 -6.189 1.00 93.75 226 CYS A O 1
ATOM 1777 N N . MET A 1 227 ? -11.058 2.951 -6.620 1.00 95.12 227 MET A N 1
ATOM 1778 C CA . MET A 1 227 ? -10.738 2.060 -7.744 1.00 95.12 227 MET A CA 1
ATOM 1779 C C . MET A 1 227 ? -9.968 2.776 -8.863 1.00 95.12 227 MET A C 1
ATOM 1781 O O . MET A 1 227 ? -9.093 2.172 -9.477 1.00 95.12 227 MET A O 1
ATOM 1785 N N . GLN A 1 228 ? -10.253 4.057 -9.118 1.00 95.25 228 GLN A N 1
ATOM 1786 C CA . GLN A 1 228 ? -9.554 4.836 -10.144 1.00 95.25 228 GLN A CA 1
ATOM 1787 C C . GLN A 1 228 ? -8.090 5.116 -9.764 1.00 95.25 228 GLN A C 1
ATOM 1789 O O . GLN A 1 228 ? -7.204 4.949 -10.601 1.00 95.25 228 GLN A O 1
ATOM 1794 N N . ASP A 1 229 ? -7.829 5.472 -8.505 1.00 94.19 229 ASP A N 1
ATOM 1795 C CA . ASP A 1 229 ? -6.478 5.735 -7.988 1.00 94.19 229 ASP A CA 1
ATOM 1796 C C . ASP A 1 229 ? -5.645 4.442 -7.938 1.00 94.19 229 ASP A C 1
ATOM 1798 O O . ASP A 1 229 ? -4.479 4.405 -8.349 1.00 94.19 229 ASP A O 1
ATOM 1802 N N . HIS A 1 230 ? -6.282 3.335 -7.543 1.00 94.88 230 HIS A N 1
ATOM 1803 C CA . HIS A 1 230 ? -5.688 2.006 -7.633 1.00 94.88 230 HIS A CA 1
ATOM 1804 C C . HIS A 1 230 ? -5.374 1.617 -9.083 1.00 94.88 230 HIS A C 1
ATOM 1806 O O . HIS A 1 230 ? -4.271 1.172 -9.375 1.00 94.88 230 HIS A O 1
ATOM 1812 N N . ASP A 1 231 ? -6.302 1.787 -10.025 1.00 95.75 231 ASP A N 1
ATOM 1813 C CA . ASP A 1 231 ? -6.088 1.441 -11.436 1.00 95.75 231 ASP A CA 1
ATOM 1814 C C . ASP A 1 231 ? -5.055 2.360 -12.128 1.00 95.75 231 ASP A C 1
ATOM 1816 O O . ASP A 1 231 ? -4.393 1.963 -13.093 1.00 95.75 231 ASP A O 1
ATOM 1820 N N . ALA A 1 232 ? -4.836 3.573 -11.613 1.00 95.75 232 ALA A N 1
ATOM 1821 C CA . ALA A 1 232 ? -3.721 4.419 -12.026 1.00 95.75 232 ALA A CA 1
ATOM 1822 C C . ALA A 1 232 ? -2.360 3.823 -11.613 1.00 95.75 232 ALA A C 1
ATOM 1824 O O . ALA A 1 232 ? -1.406 3.901 -12.388 1.00 95.75 232 ALA A O 1
ATOM 1825 N N . THR A 1 233 ? -2.267 3.165 -10.455 1.00 95.19 233 THR A N 1
ATOM 1826 C CA . THR A 1 233 ? -1.013 2.630 -9.883 1.00 95.19 233 THR A CA 1
ATOM 1827 C C . THR A 1 233 ? -0.841 1.109 -10.026 1.00 95.19 233 THR A C 1
ATOM 1829 O O . THR A 1 233 ? 0.256 0.588 -9.821 1.00 95.19 233 THR A O 1
ATOM 1832 N N . CYS A 1 234 ? -1.882 0.381 -10.443 1.00 96.81 234 CYS A N 1
ATOM 1833 C CA . CYS A 1 234 ? -1.940 -1.080 -10.396 1.00 96.81 234 CYS A CA 1
ATOM 1834 C C . CYS A 1 234 ? -0.800 -1.755 -11.180 1.00 96.81 234 CYS A C 1
ATOM 1836 O O . CYS A 1 234 ? -0.693 -1.646 -12.404 1.00 96.81 234 CYS A O 1
ATOM 1838 N N . LEU A 1 235 ? 0.018 -2.534 -10.466 1.00 96.50 235 LEU A N 1
ATOM 1839 C CA . LEU A 1 235 ? 1.173 -3.267 -11.004 1.00 96.50 235 LEU A CA 1
ATOM 1840 C C . LEU A 1 235 ? 0.812 -4.343 -12.045 1.00 96.50 235 LEU A C 1
ATOM 1842 O O . LEU A 1 235 ? 1.664 -4.742 -12.841 1.00 96.50 235 LEU A O 1
ATOM 1846 N N . PHE A 1 236 ? -0.443 -4.799 -12.036 1.00 97.38 236 PHE A N 1
ATOM 1847 C CA . PHE A 1 236 ? -0.994 -5.819 -12.934 1.00 97.38 236 PHE A CA 1
ATOM 1848 C C . PHE A 1 236 ? -1.753 -5.229 -14.131 1.00 97.38 236 PHE A C 1
ATOM 1850 O O . PHE A 1 236 ? -2.226 -5.969 -14.989 1.00 97.38 236 PHE A O 1
ATOM 1857 N N . LYS A 1 237 ? -1.874 -3.901 -14.225 1.00 97.31 237 LYS A N 1
ATOM 1858 C CA . LYS A 1 237 ? -2.511 -3.265 -15.377 1.00 97.31 237 LYS A CA 1
ATOM 1859 C C . LYS A 1 237 ? -1.658 -3.448 -16.629 1.00 97.31 237 LYS A C 1
ATOM 1861 O O . LYS A 1 237 ? -0.449 -3.211 -16.599 1.00 97.31 237 LYS A O 1
ATOM 1866 N N . ILE A 1 238 ? -2.296 -3.850 -17.729 1.00 96.81 238 ILE A N 1
ATOM 1867 C CA . ILE A 1 238 ? -1.631 -4.067 -19.019 1.00 96.81 238 ILE A CA 1
ATOM 1868 C C . ILE A 1 238 ? -1.564 -2.748 -19.801 1.00 96.81 238 ILE A C 1
ATOM 1870 O O . ILE A 1 238 ? -2.560 -2.289 -20.371 1.00 96.81 238 ILE A O 1
ATOM 1874 N N . LEU A 1 239 ? -0.371 -2.169 -19.877 1.00 96.62 239 LEU A N 1
ATOM 1875 C CA . LEU A 1 239 ? -0.070 -0.902 -20.547 1.00 96.62 239 LEU A CA 1
ATOM 1876 C C . LEU A 1 239 ? 0.679 -1.141 -21.866 1.00 96.62 239 LEU A C 1
ATOM 1878 O O . LEU A 1 239 ? 1.286 -2.193 -22.061 1.00 96.62 239 LEU A O 1
ATOM 1882 N N . GLN A 1 240 ? 0.625 -0.178 -22.786 1.00 97.38 240 GLN A N 1
ATOM 1883 C CA . GLN A 1 240 ? 1.534 -0.143 -23.938 1.00 97.38 240 GLN A CA 1
ATOM 1884 C C . GLN A 1 240 ? 2.954 0.191 -23.461 1.00 97.38 240 GLN A C 1
ATOM 1886 O O . GLN A 1 240 ? 3.113 0.884 -22.457 1.00 97.38 240 GLN A O 1
ATOM 1891 N N . CYS A 1 241 ? 3.975 -0.310 -24.161 1.00 96.50 241 CYS A N 1
ATOM 1892 C CA . CYS A 1 241 ? 5.366 0.024 -23.873 1.00 96.50 241 CYS A CA 1
ATOM 1893 C C . CYS A 1 241 ? 5.600 1.545 -23.863 1.00 96.50 241 CYS A C 1
ATOM 1895 O O . CYS A 1 241 ? 5.250 2.225 -24.822 1.00 96.50 241 CYS A O 1
ATOM 1897 N N . GLU A 1 242 ? 6.252 2.064 -22.820 1.00 94.50 242 GLU A N 1
ATOM 1898 C CA . GLU A 1 242 ? 6.566 3.498 -22.677 1.00 94.50 242 GLU A CA 1
ATOM 1899 C C . GLU A 1 242 ? 7.526 4.019 -23.759 1.00 94.50 242 GLU A C 1
ATOM 1901 O O . GLU A 1 242 ? 7.483 5.188 -24.127 1.00 94.50 242 GLU A O 1
ATOM 1906 N N . GLN A 1 243 ? 8.349 3.132 -24.327 1.00 91.88 243 GLN A N 1
ATOM 1907 C CA . GLN A 1 243 ? 9.192 3.414 -25.497 1.00 91.88 243 GLN A CA 1
ATOM 1908 C C . GLN A 1 243 ? 8.427 3.236 -26.828 1.00 91.88 243 GLN A C 1
ATOM 1910 O O . GLN A 1 243 ? 9.036 3.148 -27.887 1.00 91.88 243 GLN A O 1
ATOM 1915 N N . ASN A 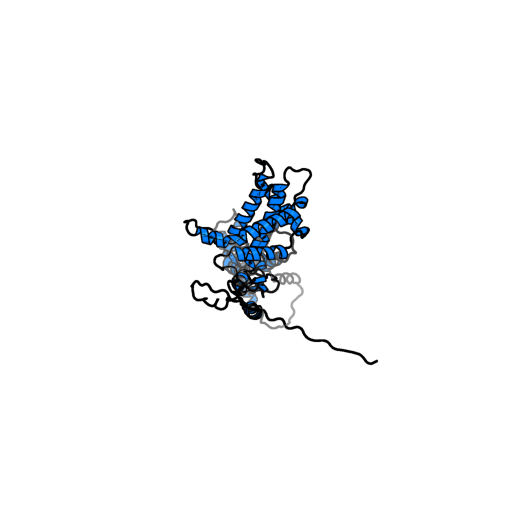1 244 ? 7.094 3.134 -26.783 1.00 92.56 244 ASN A N 1
ATOM 1916 C CA . ASN A 1 244 ? 6.178 2.994 -27.919 1.00 92.56 244 ASN A CA 1
ATOM 1917 C C . ASN A 1 244 ? 6.437 1.803 -28.862 1.00 92.56 244 ASN A C 1
ATOM 1919 O O . ASN A 1 244 ? 5.991 1.819 -30.008 1.00 92.56 244 ASN A O 1
ATOM 1923 N N . CYS A 1 245 ? 7.084 0.730 -28.390 1.00 93.38 245 CYS A N 1
ATOM 1924 C CA . CYS A 1 245 ? 7.098 -0.525 -29.146 1.00 93.38 245 CYS A CA 1
ATOM 1925 C C . CYS A 1 245 ? 5.709 -1.202 -29.141 1.00 93.38 245 CYS A C 1
ATOM 1927 O O . CYS A 1 245 ? 4.850 -0.902 -28.309 1.00 93.38 245 CYS A O 1
ATOM 1929 N N . GLU A 1 246 ? 5.501 -2.164 -30.041 1.00 93.56 246 GLU A N 1
ATOM 1930 C CA . GLU A 1 246 ? 4.215 -2.855 -30.246 1.00 93.56 246 GLU A CA 1
ATOM 1931 C C . GLU A 1 246 ? 3.734 -3.699 -29.047 1.00 93.56 246 GLU A C 1
ATOM 1933 O O . GLU A 1 246 ? 2.592 -4.162 -29.019 1.00 93.56 246 GLU A O 1
ATOM 1938 N N . LYS A 1 247 ? 4.590 -3.944 -28.044 1.00 94.19 247 LYS A N 1
ATOM 1939 C CA . LYS A 1 247 ? 4.256 -4.822 -26.916 1.00 94.19 247 LYS A CA 1
ATOM 1940 C C . LYS A 1 247 ? 3.367 -4.121 -25.890 1.00 94.19 247 LYS A C 1
ATOM 1942 O O . LYS A 1 247 ? 3.615 -2.988 -25.478 1.00 94.19 247 LYS A O 1
ATOM 1947 N N . ARG A 1 248 ? 2.378 -4.872 -25.401 1.00 97.12 248 ARG A N 1
ATOM 1948 C CA . ARG A 1 248 ? 1.604 -4.554 -24.198 1.00 97.12 248 ARG A CA 1
ATOM 1949 C C . ARG A 1 248 ? 2.032 -5.462 -23.049 1.00 97.12 248 ARG A C 1
ATOM 1951 O O . ARG A 1 248 ? 2.171 -6.666 -23.248 1.00 97.12 248 ARG A O 1
ATOM 1958 N N . LEU A 1 249 ? 2.267 -4.888 -21.873 1.00 96.06 249 LEU A N 1
ATOM 1959 C CA . LEU A 1 249 ? 2.919 -5.543 -20.734 1.00 96.06 249 LEU A CA 1
ATOM 1960 C C . LEU A 1 249 ? 2.266 -5.125 -19.415 1.00 96.06 249 LEU A C 1
ATOM 1962 O O . LEU A 1 249 ? 1.692 -4.043 -19.321 1.00 96.06 249 LEU A O 1
ATOM 1966 N N . LEU A 1 250 ? 2.387 -5.963 -18.383 1.00 97.19 250 LEU A N 1
ATOM 1967 C CA . LEU A 1 250 ? 2.043 -5.575 -17.012 1.00 97.19 250 LEU A CA 1
ATOM 1968 C C . LEU A 1 250 ? 2.944 -4.409 -16.576 1.00 97.19 250 LEU A C 1
ATOM 1970 O O . LEU A 1 250 ? 4.144 -4.442 -16.850 1.00 97.19 250 LEU A O 1
ATOM 1974 N N . ARG A 1 251 ? 2.401 -3.418 -15.857 1.00 97.12 251 ARG A N 1
ATOM 1975 C CA . ARG A 1 251 ? 3.166 -2.265 -15.337 1.00 97.12 251 ARG A CA 1
ATOM 1976 C C . ARG A 1 251 ? 4.473 -2.691 -14.645 1.00 97.12 251 ARG A C 1
ATOM 1978 O O . ARG A 1 251 ? 5.520 -2.137 -14.953 1.00 97.12 251 ARG A O 1
ATOM 1985 N N . ARG A 1 252 ? 4.442 -3.720 -13.788 1.00 96.25 252 ARG A N 1
ATOM 1986 C CA . ARG A 1 252 ? 5.635 -4.252 -13.084 1.00 96.25 252 ARG A CA 1
ATOM 1987 C C . ARG A 1 252 ? 6.745 -4.807 -13.993 1.00 96.25 252 ARG A C 1
ATOM 1989 O O . ARG A 1 252 ? 7.870 -4.991 -13.547 1.00 96.25 252 ARG A O 1
ATOM 1996 N N . ASP A 1 253 ? 6.408 -5.165 -15.229 1.00 95.81 253 ASP A N 1
ATOM 1997 C CA . ASP A 1 253 ? 7.314 -5.785 -16.197 1.00 95.81 253 ASP A CA 1
ATOM 1998 C C . ASP A 1 253 ? 7.888 -4.755 -17.192 1.00 95.81 253 ASP A C 1
ATOM 2000 O O . ASP A 1 253 ? 8.771 -5.094 -17.985 1.00 95.81 253 ASP A O 1
ATOM 2004 N N . MET A 1 254 ? 7.419 -3.499 -17.126 1.00 95.94 254 MET A N 1
ATOM 2005 C CA . MET A 1 254 ? 7.758 -2.413 -18.048 1.00 95.94 254 MET A CA 1
ATOM 2006 C C . MET A 1 254 ? 9.247 -2.058 -18.012 1.00 95.94 254 MET A C 1
ATOM 2008 O O . MET A 1 254 ? 9.925 -2.188 -19.030 1.00 95.94 254 MET A O 1
ATOM 2012 N N . ASP A 1 255 ? 9.781 -1.696 -16.843 1.00 94.62 255 ASP A N 1
ATOM 2013 C CA . ASP A 1 255 ? 11.176 -1.255 -16.682 1.00 94.62 255 ASP A CA 1
ATOM 2014 C C . ASP A 1 255 ? 12.159 -2.317 -17.178 1.00 94.62 255 ASP A C 1
ATOM 2016 O O . ASP A 1 255 ? 13.047 -2.058 -17.996 1.00 94.62 255 ASP A O 1
ATOM 2020 N N . ARG A 1 256 ? 11.938 -3.565 -16.741 1.00 93.81 256 ARG A N 1
ATOM 2021 C CA . ARG A 1 256 ? 12.726 -4.724 -17.162 1.00 93.81 256 ARG A CA 1
ATOM 2022 C C . ARG A 1 256 ? 12.693 -4.881 -18.677 1.00 93.81 256 ARG A C 1
ATOM 2024 O O . ARG A 1 256 ? 13.744 -5.090 -19.280 1.00 93.81 256 ARG A O 1
ATOM 2031 N N . HIS A 1 257 ? 11.524 -4.774 -19.304 1.00 94.44 257 HIS A N 1
ATOM 2032 C CA . HIS A 1 257 ? 11.405 -4.846 -20.755 1.00 94.44 257 HIS A CA 1
ATOM 2033 C C . HIS A 1 257 ? 12.177 -3.717 -21.454 1.00 94.44 257 HIS A C 1
ATOM 2035 O O . HIS A 1 257 ? 13.020 -4.010 -22.306 1.00 94.44 257 HIS A O 1
ATOM 2041 N N . CYS A 1 258 ? 11.930 -2.463 -21.065 1.00 92.12 258 CYS A N 1
ATOM 2042 C CA . CYS A 1 258 ? 12.545 -1.264 -21.637 1.00 92.12 258 CYS A CA 1
ATOM 2043 C C . CYS A 1 258 ? 14.081 -1.308 -21.583 1.00 92.12 258 CYS A C 1
ATOM 2045 O O . CYS A 1 258 ? 14.738 -0.915 -22.545 1.00 92.12 258 CYS A O 1
ATOM 2047 N N . VAL A 1 259 ? 14.659 -1.848 -20.505 1.00 88.44 259 VAL A N 1
ATOM 2048 C CA . VAL A 1 259 ? 16.118 -1.931 -20.309 1.00 88.44 259 VAL A CA 1
ATOM 2049 C C . VAL A 1 259 ? 16.766 -3.156 -20.977 1.00 88.44 259 VAL A C 1
ATOM 2051 O O . VAL A 1 259 ? 17.958 -3.110 -21.285 1.00 88.44 259 VAL A O 1
ATOM 2054 N N . THR A 1 260 ? 16.029 -4.247 -21.229 1.00 87.00 260 THR A N 1
ATOM 2055 C CA . THR A 1 260 ? 16.637 -5.528 -21.662 1.00 87.00 260 THR A CA 1
ATOM 2056 C C . THR A 1 260 ? 16.300 -5.979 -23.083 1.00 87.00 260 THR A C 1
ATOM 2058 O O . THR A 1 260 ? 17.207 -6.395 -23.799 1.00 87.00 260 THR A O 1
ATOM 2061 N N . VAL A 1 261 ? 15.024 -5.941 -23.486 1.00 87.62 261 VAL A N 1
ATOM 2062 C CA . VAL A 1 261 ? 14.513 -6.630 -24.696 1.00 87.62 261 VAL A CA 1
ATOM 2063 C C . VAL A 1 261 ? 13.510 -5.792 -25.501 1.00 87.62 261 VAL A C 1
ATOM 2065 O O . VAL A 1 261 ? 12.738 -6.324 -26.307 1.00 87.62 261 VAL A O 1
ATOM 2068 N N . CYS A 1 262 ? 13.459 -4.485 -25.248 1.00 91.31 262 CYS A N 1
ATOM 2069 C CA . CYS A 1 262 ? 12.684 -3.543 -26.044 1.00 91.31 262 CYS A CA 1
ATOM 2070 C C . CYS A 1 262 ? 13.444 -3.177 -27.330 1.00 91.31 262 CYS A C 1
ATOM 2072 O O . CYS A 1 262 ? 14.568 -2.692 -27.226 1.00 91.31 262 CYS A O 1
ATOM 2074 N N . PRO A 1 263 ? 12.852 -3.340 -28.530 1.00 89.12 263 PRO A N 1
ATOM 2075 C CA . PRO A 1 263 ? 13.464 -2.864 -29.776 1.00 89.12 263 PRO A CA 1
ATOM 2076 C C . PRO A 1 263 ? 13.686 -1.347 -29.786 1.00 89.12 263 PRO A C 1
ATOM 2078 O O . PRO A 1 263 ? 14.628 -0.866 -30.396 1.00 89.12 263 PRO A O 1
ATOM 2081 N N . MET A 1 264 ? 12.857 -0.595 -29.059 1.00 91.75 264 MET A N 1
ATOM 2082 C CA . MET A 1 264 ? 12.968 0.863 -28.952 1.00 91.75 264 MET A CA 1
ATOM 2083 C C . MET A 1 264 ? 13.937 1.316 -27.843 1.00 91.75 264 MET A C 1
ATOM 2085 O O . MET A 1 264 ? 14.028 2.501 -27.535 1.00 91.75 264 MET A O 1
ATOM 2089 N N . ARG A 1 265 ? 14.666 0.384 -27.213 1.00 89.88 265 ARG A N 1
ATOM 2090 C CA . ARG A 1 265 ? 15.643 0.678 -26.157 1.00 89.88 265 ARG A CA 1
ATOM 2091 C C . ARG A 1 265 ? 16.757 1.593 -26.686 1.00 89.88 265 ARG A C 1
ATOM 2093 O O . ARG A 1 265 ? 17.352 1.251 -27.708 1.00 89.88 265 ARG A O 1
ATOM 2100 N N . PRO A 1 266 ? 17.116 2.685 -25.987 1.00 86.00 266 PRO A N 1
ATOM 2101 C CA . PRO A 1 266 ? 18.237 3.524 -26.390 1.00 86.00 266 PRO A CA 1
ATOM 2102 C C . PRO A 1 266 ? 19.559 2.758 -26.270 1.00 86.00 266 PRO A C 1
ATOM 2104 O O . PRO A 1 266 ? 19.856 2.143 -25.240 1.00 86.00 266 PRO A O 1
ATOM 2107 N N . MET A 1 267 ? 20.380 2.826 -27.313 1.00 79.19 267 MET A N 1
ATOM 2108 C CA . MET A 1 267 ? 21.717 2.250 -27.341 1.00 79.19 267 MET A CA 1
ATOM 2109 C C . MET A 1 267 ? 22.754 3.242 -27.869 1.00 79.19 267 MET A C 1
ATOM 2111 O O . MET A 1 267 ? 22.447 4.180 -28.602 1.00 79.19 267 MET A O 1
ATOM 2115 N N . LYS A 1 268 ? 24.012 3.024 -27.474 1.00 80.06 268 LYS A N 1
ATOM 2116 C CA . LYS A 1 268 ? 25.157 3.767 -28.008 1.00 80.06 268 LYS A CA 1
ATOM 2117 C C . LYS A 1 268 ? 25.683 3.080 -29.259 1.00 80.06 268 LYS A C 1
ATOM 2119 O O . LYS A 1 268 ? 25.715 1.850 -29.323 1.00 80.06 268 LYS A O 1
ATOM 2124 N N . CYS A 1 269 ? 26.179 3.876 -30.199 1.00 80.06 269 CYS A N 1
ATOM 2125 C CA . CYS A 1 269 ? 26.871 3.383 -31.381 1.00 80.06 269 CYS A CA 1
ATOM 2126 C C . CYS A 1 269 ? 28.031 2.423 -31.018 1.00 80.06 269 CYS A C 1
ATOM 2128 O O . CYS A 1 269 ? 28.943 2.838 -30.294 1.00 80.06 269 CYS A O 1
ATOM 2130 N N . PRO A 1 270 ? 28.081 1.185 -31.559 1.00 73.00 270 PRO A N 1
ATOM 2131 C CA . PRO A 1 270 ? 29.200 0.258 -31.342 1.00 73.00 270 PRO A CA 1
ATOM 2132 C C . PRO A 1 270 ? 30.559 0.797 -31.820 1.00 73.00 270 PRO A C 1
ATOM 2134 O O . PRO A 1 270 ? 31.601 0.426 -31.283 1.00 73.00 270 PRO A O 1
ATOM 2137 N N . PHE A 1 271 ? 30.556 1.710 -32.798 1.00 69.81 271 PHE A N 1
ATOM 2138 C CA . PHE A 1 271 ? 31.748 2.397 -33.308 1.00 69.81 271 PHE A CA 1
ATOM 2139 C C . PHE A 1 271 ? 32.165 3.612 -32.455 1.00 69.81 271 PHE A C 1
ATOM 2141 O O . PHE A 1 271 ? 33.142 4.286 -32.779 1.00 69.81 271 PHE A O 1
ATOM 2148 N N . GLY A 1 272 ? 31.443 3.908 -31.368 1.00 72.62 272 GLY A N 1
ATOM 2149 C CA . GLY A 1 272 ? 31.760 5.003 -30.452 1.00 72.62 272 GLY A CA 1
ATOM 2150 C C . GLY A 1 272 ? 31.461 6.397 -31.007 1.00 72.62 272 GLY A C 1
ATOM 2151 O O . GLY A 1 272 ? 32.220 7.328 -30.735 1.00 72.62 272 GLY A O 1
ATOM 2152 N N . CYS A 1 273 ? 30.407 6.554 -31.814 1.00 80.38 273 CYS A N 1
ATOM 2153 C CA . CYS A 1 273 ? 29.779 7.863 -32.034 1.00 80.38 273 CYS A CA 1
ATOM 2154 C C . CYS A 1 273 ? 29.077 8.359 -30.762 1.00 80.38 273 CYS A C 1
ATOM 2156 O O . CYS A 1 273 ? 28.737 7.565 -29.883 1.00 80.38 273 CYS A O 1
ATOM 2158 N N . ASP A 1 274 ? 28.870 9.672 -30.688 1.00 81.69 274 ASP A N 1
ATOM 2159 C CA . ASP A 1 274 ? 28.215 10.335 -29.555 1.00 81.69 274 ASP A CA 1
ATOM 2160 C C . ASP A 1 274 ? 26.675 10.265 -29.638 1.00 81.69 274 ASP A C 1
ATOM 2162 O O . ASP A 1 274 ? 25.983 10.597 -28.676 1.00 81.69 274 ASP A O 1
ATOM 2166 N N . ASP A 1 275 ? 26.146 9.772 -30.763 1.00 77.88 275 ASP A N 1
ATOM 2167 C CA . ASP A 1 275 ? 24.717 9.596 -31.015 1.00 77.88 275 ASP A CA 1
ATOM 2168 C C . ASP A 1 275 ? 24.089 8.509 -30.127 1.00 77.88 275 ASP A C 1
ATOM 2170 O O . ASP A 1 275 ? 24.663 7.438 -29.888 1.00 77.88 275 ASP A O 1
ATOM 2174 N N . SER A 1 276 ? 22.858 8.780 -29.695 1.00 82.25 276 SER A N 1
ATOM 2175 C CA . SER A 1 276 ? 21.985 7.847 -28.986 1.00 82.25 276 SER A CA 1
ATOM 2176 C C . SER A 1 276 ? 20.719 7.644 -29.809 1.00 82.25 276 SER A C 1
ATOM 2178 O O . SER A 1 276 ? 19.996 8.600 -30.073 1.00 82.25 276 SER A O 1
ATOM 2180 N N . PHE A 1 277 ? 20.450 6.402 -30.190 1.00 83.31 277 PHE A N 1
ATOM 2181 C CA . PHE A 1 277 ? 19.341 6.001 -31.060 1.00 83.31 277 PHE A CA 1
ATOM 2182 C C . PHE A 1 277 ? 18.732 4.689 -30.544 1.00 83.31 277 PHE A C 1
ATOM 2184 O O . PHE A 1 277 ? 19.284 4.070 -29.628 1.00 83.31 277 PHE A O 1
ATOM 2191 N N . SER A 1 278 ? 17.578 4.276 -31.070 1.00 85.75 278 SER A N 1
ATOM 2192 C CA . SER A 1 278 ? 16.922 3.051 -30.606 1.00 85.75 278 SER A CA 1
ATOM 2193 C C . SER A 1 278 ? 17.575 1.792 -31.192 1.00 85.75 278 SER A C 1
ATOM 2195 O O . SER A 1 278 ? 18.204 1.836 -32.245 1.00 85.75 278 SER A O 1
ATOM 2197 N N . GLU A 1 279 ? 17.445 0.643 -30.529 1.00 77.81 279 GLU A N 1
ATOM 2198 C CA . GLU A 1 279 ? 18.024 -0.617 -31.016 1.00 77.81 279 GLU A CA 1
ATOM 2199 C C . GLU A 1 279 ? 17.477 -1.058 -32.388 1.00 77.81 279 GLU A C 1
ATOM 2201 O O . GLU A 1 279 ? 18.190 -1.715 -33.147 1.00 77.81 279 GLU A O 1
ATOM 2206 N N . HIS A 1 280 ? 16.255 -0.643 -32.724 1.00 82.81 280 HIS A N 1
ATOM 2207 C CA . HIS A 1 280 ? 15.645 -0.767 -34.045 1.00 82.81 280 HIS A CA 1
ATOM 2208 C C . HIS A 1 280 ? 16.384 0.071 -35.108 1.00 82.81 280 HIS A C 1
ATOM 2210 O O . HIS A 1 280 ? 16.697 -0.430 -36.186 1.00 82.81 280 HIS A O 1
ATOM 2216 N N . ASP A 1 281 ? 16.756 1.311 -34.780 1.00 82.38 281 ASP A N 1
ATOM 2217 C CA . ASP A 1 281 ? 17.328 2.280 -35.733 1.00 82.38 281 ASP A CA 1
ATOM 2218 C C . ASP A 1 281 ? 18.851 2.115 -35.927 1.00 82.38 281 ASP A C 1
ATOM 2220 O O . ASP A 1 281 ? 19.489 2.866 -36.668 1.00 82.38 281 ASP A O 1
ATOM 2224 N N . LEU A 1 282 ? 19.457 1.104 -35.289 1.00 78.31 282 LEU A N 1
ATOM 2225 C CA . LEU A 1 282 ? 20.870 0.750 -35.456 1.00 78.31 282 LEU A CA 1
ATOM 2226 C C . LEU A 1 282 ? 21.242 0.502 -36.927 1.00 78.31 282 LEU A C 1
ATOM 2228 O O . LEU A 1 282 ? 22.367 0.822 -37.330 1.00 78.31 282 LEU A O 1
ATOM 2232 N N . GLU A 1 283 ? 20.325 -0.069 -37.717 1.00 74.81 283 GLU A N 1
ATOM 2233 C CA . GLU A 1 283 ? 20.589 -0.380 -39.125 1.00 74.81 283 GLU A CA 1
ATOM 2234 C C . GLU A 1 283 ? 20.664 0.867 -40.013 1.00 74.81 283 GLU A C 1
ATOM 2236 O O . GLU A 1 283 ? 21.570 1.016 -40.844 1.00 74.81 283 GLU A O 1
ATOM 2241 N N . GLU A 1 284 ? 19.767 1.813 -39.762 1.00 81.25 284 GLU A N 1
ATOM 2242 C CA . GLU A 1 284 ? 19.747 3.109 -40.424 1.00 81.25 284 GLU A CA 1
ATOM 2243 C C . GLU A 1 284 ? 20.969 3.940 -40.002 1.00 81.25 284 GLU A C 1
ATOM 2245 O O . GLU A 1 284 ? 21.768 4.338 -40.856 1.00 81.25 284 GLU A O 1
ATOM 2250 N N . HIS A 1 285 ? 21.236 4.055 -38.692 1.00 82.12 285 HIS A N 1
ATOM 2251 C CA . HIS A 1 285 ? 22.376 4.813 -38.168 1.00 82.12 285 HIS A CA 1
ATOM 2252 C C . HIS A 1 285 ? 23.722 4.375 -38.770 1.00 82.12 285 HIS A C 1
ATOM 2254 O O . HIS A 1 285 ? 24.485 5.228 -39.230 1.00 82.12 285 HIS A O 1
ATOM 2260 N N . CYS A 1 286 ? 24.054 3.073 -38.804 1.00 77.06 286 CYS A N 1
ATOM 2261 C CA . CYS A 1 286 ? 25.347 2.647 -39.373 1.00 77.06 286 CYS A CA 1
ATOM 2262 C C . CYS A 1 286 ? 25.381 2.677 -40.909 1.00 77.06 286 CYS A C 1
ATOM 2264 O O . CYS A 1 286 ? 26.459 2.627 -41.511 1.00 77.06 286 CYS A O 1
ATOM 2266 N N . SER A 1 287 ? 24.225 2.793 -41.563 1.00 76.94 287 SER A N 1
ATOM 2267 C CA . SER A 1 287 ? 24.148 3.029 -43.002 1.00 76.94 287 SER A CA 1
ATOM 2268 C C . SER A 1 287 ? 24.430 4.487 -43.360 1.00 76.94 287 SER A C 1
ATOM 2270 O O . SER A 1 287 ? 25.194 4.724 -44.299 1.00 76.94 287 SER A O 1
ATOM 2272 N N . GLU A 1 288 ? 23.885 5.436 -42.597 1.00 82.44 288 GLU A N 1
ATOM 2273 C CA . GLU A 1 288 ? 24.088 6.879 -42.781 1.00 82.44 288 GLU A CA 1
ATOM 2274 C C . GLU A 1 288 ? 25.457 7.352 -42.272 1.00 82.44 288 GLU A C 1
ATOM 2276 O O . GLU A 1 288 ? 26.171 8.087 -42.955 1.00 82.44 288 GLU A O 1
ATOM 2281 N N . SER A 1 289 ? 25.875 6.872 -41.098 1.00 80.00 289 SER A N 1
ATOM 2282 C CA . SER A 1 289 ? 27.107 7.301 -40.419 1.00 80.00 289 SER A CA 1
ATOM 2283 C C . SER A 1 289 ? 28.363 6.531 -40.857 1.00 80.00 289 SER A C 1
ATOM 2285 O O . SER A 1 289 ? 29.430 6.704 -40.262 1.00 80.00 289 SER A O 1
ATOM 2287 N N . LEU A 1 290 ? 28.286 5.715 -41.922 1.00 79.00 290 LEU A N 1
ATOM 2288 C CA . LEU A 1 290 ? 29.374 4.827 -42.362 1.00 79.00 290 LEU A CA 1
ATOM 2289 C C . LEU A 1 290 ? 30.720 5.548 -42.508 1.00 79.00 290 LEU A C 1
ATOM 2291 O O . LEU A 1 290 ? 31.745 5.029 -42.072 1.00 79.00 290 LEU A O 1
ATOM 2295 N N . GLN A 1 291 ? 30.744 6.733 -43.122 1.00 78.62 291 GLN A N 1
ATOM 2296 C CA . GLN A 1 291 ? 31.990 7.470 -43.344 1.00 78.62 291 GLN A CA 1
ATOM 2297 C C . GLN A 1 291 ? 32.663 7.859 -42.014 1.00 78.62 291 GLN A C 1
ATOM 2299 O O . GLN A 1 291 ? 33.886 7.775 -41.887 1.00 78.62 291 GLN A O 1
ATOM 2304 N N . GLN A 1 292 ? 31.868 8.234 -41.005 1.00 81.31 292 GLN A N 1
ATOM 2305 C CA . GLN A 1 292 ? 32.359 8.550 -39.663 1.00 81.31 292 GLN A CA 1
ATOM 2306 C C . GLN A 1 292 ? 32.845 7.291 -38.935 1.00 81.31 292 GLN A C 1
ATOM 2308 O O . GLN A 1 292 ? 33.889 7.321 -38.283 1.00 81.31 292 GLN A O 1
ATOM 2313 N N . HIS A 1 293 ? 32.128 6.172 -39.084 1.00 81.50 293 HIS A N 1
ATOM 2314 C CA . HIS A 1 293 ? 32.515 4.872 -38.524 1.00 81.50 293 HIS A CA 1
ATOM 2315 C C . HIS A 1 293 ? 33.853 4.402 -39.105 1.00 81.50 293 HIS A C 1
ATOM 2317 O O . HIS A 1 293 ? 34.773 4.080 -38.354 1.00 81.50 293 HIS A O 1
ATOM 2323 N N . LEU A 1 294 ? 34.005 4.456 -40.434 1.00 75.06 294 LEU A N 1
ATOM 2324 C CA . LEU A 1 294 ? 35.260 4.166 -41.132 1.00 75.06 294 LEU A CA 1
ATOM 2325 C C . LEU A 1 294 ? 36.400 5.063 -40.633 1.00 75.06 294 LEU A C 1
ATOM 2327 O O . LEU A 1 294 ? 37.483 4.558 -40.344 1.00 75.06 294 LEU A O 1
ATOM 2331 N N . LEU A 1 295 ? 36.160 6.370 -40.476 1.00 78.06 295 LEU A N 1
ATOM 2332 C CA . LEU A 1 295 ? 37.165 7.302 -39.963 1.00 78.06 295 LEU A CA 1
ATOM 2333 C C . LEU A 1 295 ? 37.605 6.945 -38.533 1.00 78.06 295 LEU A C 1
ATOM 2335 O O . LEU A 1 295 ? 38.808 6.875 -38.282 1.00 78.06 295 LEU A O 1
ATOM 2339 N N . LYS A 1 296 ? 36.664 6.665 -37.617 1.00 74.56 296 LYS A N 1
ATOM 2340 C CA . LYS A 1 296 ? 36.973 6.266 -36.231 1.00 74.56 296 LYS A CA 1
ATOM 2341 C C . LYS A 1 296 ? 37.804 4.978 -36.182 1.00 74.56 296 LYS A C 1
ATOM 2343 O O . LYS A 1 296 ? 38.779 4.920 -35.435 1.00 74.56 296 LYS A O 1
ATOM 2348 N N . VAL A 1 297 ? 37.493 3.961 -36.995 1.00 74.81 297 VAL A N 1
ATOM 2349 C CA . VAL A 1 297 ? 38.287 2.714 -36.989 1.00 74.81 297 VAL A CA 1
ATOM 2350 C C . VAL A 1 297 ? 39.657 2.899 -37.658 1.00 74.81 297 VAL A C 1
ATOM 2352 O O . VAL A 1 297 ? 40.660 2.422 -37.124 1.00 74.81 297 VAL A O 1
ATOM 2355 N N . LEU A 1 298 ? 39.750 3.657 -38.757 1.00 74.38 298 LEU A N 1
ATOM 2356 C CA . LEU A 1 298 ? 41.036 3.991 -39.385 1.00 74.38 298 LEU A CA 1
ATOM 2357 C C . LEU A 1 298 ? 41.948 4.790 -38.434 1.00 74.38 298 LEU A C 1
ATOM 2359 O O . LEU A 1 298 ? 43.144 4.516 -38.382 1.00 74.38 298 LEU A O 1
ATOM 2363 N N . GLN A 1 299 ? 41.400 5.713 -37.633 1.00 76.62 299 GLN A N 1
ATOM 2364 C CA . GLN A 1 299 ? 42.134 6.437 -36.581 1.00 76.62 299 GLN A CA 1
ATOM 2365 C C . GLN A 1 299 ? 42.680 5.514 -35.481 1.00 76.62 299 GLN A C 1
ATOM 2367 O O . GLN A 1 299 ? 43.766 5.758 -34.957 1.00 76.62 299 GLN A O 1
ATOM 2372 N N . VAL A 1 300 ? 41.953 4.451 -35.117 1.00 74.06 300 VAL A N 1
ATOM 2373 C CA . VAL A 1 300 ? 42.418 3.465 -34.125 1.00 74.06 300 VAL A CA 1
ATOM 2374 C C . VAL A 1 300 ? 43.573 2.621 -34.675 1.00 74.06 300 VAL A C 1
ATOM 2376 O O . VAL A 1 300 ? 44.513 2.332 -33.935 1.00 74.06 300 VAL A O 1
ATOM 2379 N N . ILE A 1 301 ? 43.527 2.253 -35.959 1.00 73.00 301 ILE A N 1
ATOM 2380 C CA . ILE A 1 301 ? 44.522 1.380 -36.604 1.00 73.00 301 ILE A CA 1
ATOM 2381 C C . ILE A 1 301 ? 45.785 2.154 -37.004 1.00 73.00 301 ILE A C 1
ATOM 2383 O O . ILE A 1 301 ? 46.897 1.730 -36.694 1.00 73.00 301 ILE A O 1
ATOM 2387 N N . HIS A 1 302 ? 45.632 3.318 -37.636 1.00 73.94 302 HIS A N 1
ATOM 2388 C CA . HIS A 1 302 ? 46.730 4.121 -38.197 1.00 73.94 302 HIS A CA 1
ATOM 2389 C C . HIS A 1 302 ? 47.167 5.265 -37.282 1.00 73.94 302 HIS A C 1
ATOM 2391 O O . HIS A 1 302 ? 47.653 6.290 -37.755 1.00 73.94 302 HIS A O 1
ATOM 2397 N N . LYS A 1 303 ? 47.009 5.078 -35.966 1.00 62.12 303 LYS A N 1
ATOM 2398 C CA . LYS A 1 303 ? 47.026 6.115 -34.917 1.00 62.12 303 LYS A CA 1
ATOM 2399 C C . LYS A 1 303 ? 48.205 7.105 -34.947 1.00 62.12 303 LYS A C 1
ATOM 2401 O O . LYS A 1 303 ? 48.049 8.212 -34.446 1.00 62.12 303 LYS A O 1
ATOM 2406 N N . ASN A 1 304 ? 49.342 6.723 -35.541 1.00 59.94 304 ASN A N 1
ATOM 2407 C CA . ASN A 1 304 ? 50.543 7.557 -35.707 1.00 59.94 304 ASN A CA 1
ATOM 2408 C C . ASN A 1 304 ? 51.100 7.600 -37.154 1.00 59.94 304 ASN A C 1
ATOM 2410 O O . ASN A 1 304 ? 52.170 8.162 -37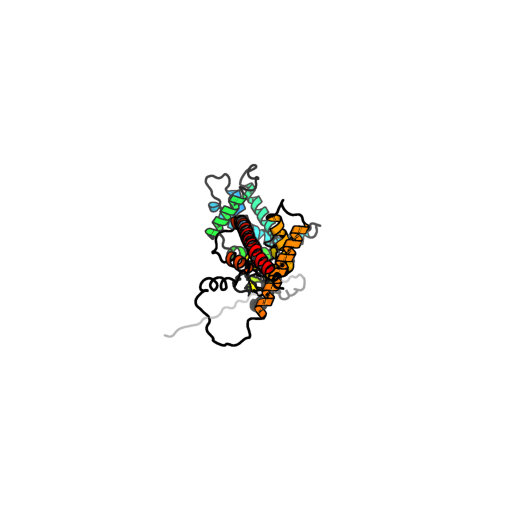.362 1.00 59.94 304 ASN A O 1
ATOM 2414 N N . ASN A 1 305 ? 50.435 6.978 -38.138 1.00 63.34 305 ASN A N 1
ATOM 2415 C CA . ASN A 1 305 ? 51.010 6.711 -39.470 1.00 63.34 305 ASN A CA 1
ATOM 2416 C C . ASN A 1 305 ? 50.410 7.555 -40.606 1.00 63.34 305 ASN A C 1
ATOM 2418 O O . ASN A 1 305 ? 50.972 7.575 -41.696 1.00 63.34 305 ASN A O 1
ATOM 2422 N N . PHE A 1 306 ? 49.255 8.184 -40.382 1.00 71.69 306 PHE A N 1
ATOM 2423 C CA . PHE A 1 306 ? 48.480 8.894 -41.403 1.00 71.69 306 PHE A CA 1
ATOM 2424 C C . PHE A 1 306 ? 48.022 10.252 -40.867 1.00 71.69 306 PHE A C 1
ATOM 2426 O O . PHE A 1 306 ? 47.639 10.378 -39.701 1.00 71.69 306 PHE A O 1
ATOM 2433 N N . THR A 1 307 ? 48.009 11.264 -41.730 1.00 80.31 307 THR A N 1
ATOM 2434 C CA . THR A 1 307 ? 47.401 12.566 -41.439 1.00 80.31 307 THR A CA 1
ATOM 2435 C C . THR A 1 307 ? 45.871 12.485 -41.466 1.00 80.31 307 THR A C 1
ATOM 2437 O O . THR A 1 307 ? 45.273 11.580 -42.055 1.00 80.31 307 THR A O 1
ATOM 2440 N N . ALA A 1 308 ? 45.203 13.461 -40.842 1.00 78.25 308 ALA A N 1
ATOM 2441 C CA . ALA A 1 308 ? 43.742 13.490 -40.755 1.00 78.25 308 ALA A CA 1
ATOM 2442 C C . ALA A 1 308 ? 43.042 13.478 -42.128 1.00 78.25 308 ALA A C 1
ATOM 2444 O O . ALA A 1 308 ? 41.937 12.948 -42.238 1.00 78.25 308 ALA A O 1
ATOM 2445 N N . ASP A 1 309 ? 43.669 14.031 -43.168 1.00 80.19 309 ASP A N 1
ATOM 2446 C CA . ASP A 1 309 ? 43.078 14.115 -44.504 1.00 80.19 309 ASP A CA 1
ATOM 2447 C C . ASP A 1 309 ? 43.301 12.840 -45.333 1.00 80.19 309 ASP A C 1
ATOM 2449 O O . ASP A 1 309 ? 42.377 12.403 -46.018 1.00 80.19 309 ASP A O 1
ATOM 2453 N N . GLU A 1 310 ? 44.434 12.147 -45.177 1.00 78.50 310 GLU A N 1
ATOM 2454 C CA . GLU A 1 310 ? 44.647 10.820 -45.785 1.00 78.50 310 GLU A CA 1
ATOM 2455 C C . GLU A 1 310 ? 43.689 9.760 -45.204 1.00 78.50 310 GLU A C 1
ATOM 2457 O O . GLU A 1 310 ? 43.225 8.862 -45.917 1.00 78.50 310 GLU A O 1
ATOM 2462 N N . LEU A 1 311 ? 43.335 9.883 -43.916 1.00 75.38 311 LEU A N 1
ATOM 2463 C CA . LEU A 1 311 ? 42.312 9.052 -43.270 1.00 75.38 311 LEU A CA 1
ATOM 2464 C C . LEU A 1 311 ? 40.912 9.328 -43.845 1.00 75.38 311 LEU A C 1
ATOM 2466 O O . LEU A 1 311 ? 40.192 8.382 -44.173 1.00 75.38 311 LEU A O 1
ATOM 2470 N N . LYS A 1 312 ? 40.534 10.604 -44.028 1.00 81.12 312 LYS A N 1
ATOM 2471 C CA . LYS A 1 312 ? 39.262 10.994 -44.670 1.00 81.12 312 LYS A CA 1
ATOM 2472 C C . LYS A 1 312 ? 39.186 10.515 -46.118 1.00 81.12 312 LYS A C 1
ATOM 2474 O O . LYS A 1 312 ? 38.149 9.997 -46.529 1.00 81.12 312 LYS A O 1
ATOM 2479 N N . GLU A 1 313 ? 40.264 10.659 -46.887 1.00 80.88 313 GLU A N 1
ATOM 2480 C CA . GLU A 1 313 ? 40.307 10.181 -48.269 1.00 80.88 313 GLU A CA 1
ATOM 2481 C C . GLU A 1 313 ? 40.184 8.652 -48.329 1.00 80.88 313 GLU A C 1
ATOM 2483 O O . GLU A 1 313 ? 39.420 8.118 -49.136 1.00 80.88 313 GLU A O 1
ATOM 2488 N N . THR A 1 314 ? 40.871 7.935 -47.436 1.00 75.25 314 THR A N 1
ATOM 2489 C CA . THR A 1 314 ? 40.753 6.475 -47.339 1.00 75.25 314 THR A CA 1
ATOM 2490 C C . THR A 1 314 ? 39.324 6.051 -46.982 1.00 75.25 314 THR A C 1
ATOM 2492 O O . THR A 1 314 ? 38.787 5.159 -47.640 1.00 75.25 314 THR A O 1
ATOM 2495 N N . ALA A 1 315 ? 38.665 6.724 -46.031 1.00 77.44 315 ALA A N 1
ATOM 2496 C CA . ALA A 1 315 ? 37.261 6.472 -45.693 1.00 77.44 315 ALA A CA 1
ATOM 2497 C C . ALA A 1 315 ? 36.317 6.714 -46.891 1.00 77.44 315 ALA A C 1
ATOM 2499 O O . ALA A 1 315 ? 35.502 5.850 -47.208 1.00 77.44 315 ALA A O 1
ATOM 2500 N N . LEU A 1 316 ? 36.480 7.830 -47.615 1.00 79.25 316 LEU A N 1
ATOM 2501 C CA . LEU A 1 316 ? 35.705 8.146 -48.827 1.00 79.25 316 LEU A CA 1
ATOM 2502 C C . LEU A 1 316 ? 35.887 7.106 -49.940 1.00 79.25 316 LEU A C 1
ATOM 2504 O O . LEU A 1 316 ? 34.932 6.770 -50.643 1.00 79.25 316 LEU A O 1
ATOM 2508 N N . ARG A 1 317 ? 37.112 6.603 -50.135 1.00 74.75 317 ARG A N 1
ATOM 2509 C CA . ARG A 1 317 ? 37.400 5.556 -51.127 1.00 74.75 317 ARG A CA 1
ATOM 2510 C C . ARG A 1 317 ? 36.720 4.234 -50.742 1.00 74.75 317 ARG A C 1
ATOM 2512 O O . ARG A 1 317 ? 36.089 3.624 -51.598 1.00 74.75 317 ARG A O 1
ATOM 2519 N N . LEU A 1 318 ? 36.776 3.838 -49.467 1.00 72.38 318 LEU A N 1
ATOM 2520 C CA . LEU A 1 318 ? 36.117 2.627 -48.952 1.00 72.38 318 LEU A CA 1
ATOM 2521 C C . LEU A 1 318 ? 34.582 2.704 -49.046 1.00 72.38 318 LEU A C 1
ATOM 2523 O O . LEU A 1 318 ? 33.944 1.752 -49.494 1.00 72.38 318 LEU A O 1
ATOM 2527 N N . GLU A 1 319 ? 33.985 3.846 -48.700 1.00 75.19 319 GLU A N 1
ATOM 2528 C CA . GLU A 1 319 ? 32.544 4.086 -48.856 1.00 75.19 319 GLU A CA 1
ATOM 2529 C C . GLU A 1 319 ? 32.100 3.966 -50.325 1.00 75.19 319 GLU A C 1
ATOM 2531 O O . GLU A 1 319 ? 31.082 3.334 -50.626 1.00 75.19 319 GLU A O 1
ATOM 2536 N N . LYS A 1 320 ? 32.876 4.537 -51.258 1.00 74.94 320 LYS A N 1
ATOM 2537 C CA . LYS A 1 320 ? 32.600 4.441 -52.698 1.00 74.94 320 LYS A CA 1
ATOM 2538 C C . LYS A 1 320 ? 32.653 2.999 -53.201 1.00 74.94 320 LYS A C 1
ATOM 2540 O O . LYS A 1 320 ? 31.761 2.626 -53.957 1.00 74.94 320 LYS A O 1
ATOM 2545 N N . CYS A 1 321 ? 33.606 2.183 -52.740 1.00 68.94 321 CYS A N 1
ATOM 2546 C CA . CYS A 1 321 ? 33.653 0.753 -53.070 1.00 68.94 321 CYS A CA 1
ATOM 2547 C C . CYS A 1 321 ? 32.374 0.016 -52.625 1.00 68.94 321 CYS A C 1
ATOM 2549 O O . CYS A 1 321 ? 31.766 -0.683 -53.434 1.00 68.94 321 CYS A O 1
ATOM 2551 N N . ARG A 1 322 ? 31.876 0.258 -51.397 1.00 64.69 322 ARG A N 1
ATOM 2552 C CA . ARG A 1 322 ? 30.591 -0.320 -50.936 1.00 64.69 322 ARG A CA 1
ATOM 2553 C C . ARG A 1 322 ? 29.428 0.054 -51.866 1.00 64.69 322 ARG A C 1
ATOM 2555 O O . ARG A 1 322 ? 28.558 -0.770 -52.139 1.00 64.69 322 ARG A O 1
ATOM 2562 N N . LYS A 1 323 ? 29.399 1.303 -52.345 1.00 61.25 323 LYS A N 1
ATOM 2563 C CA . LYS A 1 323 ? 28.346 1.818 -53.237 1.00 61.25 323 LYS A CA 1
ATOM 2564 C C . LYS A 1 323 ? 28.440 1.254 -54.664 1.00 61.25 323 LYS A C 1
ATOM 2566 O O . LYS A 1 323 ? 27.403 1.050 -55.285 1.00 61.25 323 LYS A O 1
ATOM 2571 N N . THR A 1 324 ? 29.635 0.976 -55.192 1.00 54.88 324 THR A N 1
ATOM 2572 C CA . THR A 1 324 ? 29.785 0.362 -56.526 1.00 54.88 324 THR A CA 1
ATOM 2573 C C . THR A 1 324 ? 29.411 -1.118 -56.541 1.00 54.88 324 THR A C 1
ATOM 2575 O O . THR A 1 324 ? 28.778 -1.574 -57.496 1.00 54.88 324 THR A O 1
ATOM 2578 N N . ASP A 1 325 ? 29.724 -1.854 -55.475 1.00 50.00 325 ASP A N 1
ATOM 2579 C CA . ASP A 1 325 ? 29.453 -3.294 -55.411 1.00 50.00 325 ASP A CA 1
ATOM 2580 C C . ASP A 1 325 ? 27.943 -3.585 -55.331 1.00 50.00 325 ASP A C 1
ATOM 2582 O O . ASP A 1 325 ? 27.445 -4.491 -56.005 1.00 50.00 325 ASP A O 1
ATOM 2586 N N . SER A 1 326 ? 27.174 -2.752 -54.615 1.00 45.62 326 SER A N 1
ATOM 2587 C CA . SER A 1 326 ? 25.708 -2.875 -54.545 1.00 45.62 326 SER A CA 1
ATOM 2588 C C . SER A 1 326 ? 24.998 -2.595 -55.880 1.00 45.62 326 SER A C 1
ATOM 2590 O O . SER A 1 326 ? 23.948 -3.178 -56.160 1.00 45.62 326 SER A O 1
ATOM 2592 N N . LEU A 1 327 ? 25.579 -1.750 -56.741 1.00 38.72 327 LEU A N 1
ATOM 2593 C CA . LEU A 1 327 ? 25.052 -1.450 -58.077 1.00 38.72 327 LEU A CA 1
ATOM 2594 C C . LEU A 1 327 ? 25.288 -2.597 -59.070 1.00 38.72 327 LEU A C 1
ATOM 2596 O O . LEU A 1 327 ? 24.410 -2.888 -59.884 1.00 38.72 327 LEU A O 1
ATOM 2600 N N . SER A 1 328 ? 26.429 -3.288 -58.974 1.00 39.41 328 SER A N 1
ATOM 2601 C CA . SER A 1 328 ? 26.776 -4.415 -59.854 1.00 39.41 328 SER A CA 1
ATOM 2602 C C . SER A 1 328 ? 25.799 -5.597 -59.711 1.00 39.41 328 SER A C 1
ATOM 2604 O O . SER A 1 328 ? 25.383 -6.207 -60.699 1.00 39.41 328 SER A O 1
ATOM 2606 N N . ILE A 1 329 ? 25.336 -5.864 -58.484 1.00 37.81 329 ILE A N 1
ATOM 2607 C CA . ILE A 1 329 ? 24.418 -6.974 -58.165 1.00 37.81 329 ILE A CA 1
ATOM 2608 C C . ILE A 1 329 ? 23.059 -6.824 -58.874 1.00 37.81 329 ILE A C 1
ATOM 2610 O O . ILE A 1 329 ? 22.483 -7.814 -59.332 1.00 37.81 329 ILE A O 1
ATOM 2614 N N . ARG A 1 330 ? 22.554 -5.593 -59.034 1.00 33.16 330 ARG A N 1
ATOM 2615 C CA . ARG A 1 330 ? 21.242 -5.329 -59.657 1.00 33.16 330 ARG A CA 1
ATOM 2616 C C . ARG A 1 330 ? 21.204 -5.621 -61.165 1.00 33.16 330 ARG A C 1
ATOM 2618 O O . ARG A 1 330 ? 20.119 -5.802 -61.711 1.00 33.16 330 ARG A O 1
ATOM 2625 N N . GLY A 1 331 ? 22.361 -5.702 -61.829 1.00 34.66 331 GLY A N 1
ATOM 2626 C CA . GLY A 1 331 ? 22.470 -5.960 -63.270 1.00 34.66 331 GLY A CA 1
ATOM 2627 C C . GLY A 1 331 ? 22.492 -7.439 -63.681 1.00 34.66 331 GLY A C 1
ATOM 2628 O O . GLY A 1 331 ? 22.362 -7.731 -64.865 1.00 34.66 331 GLY A O 1
ATOM 2629 N N . HIS A 1 332 ? 22.653 -8.383 -62.746 1.00 38.75 332 HIS A N 1
ATOM 2630 C CA . HIS A 1 332 ? 23.000 -9.780 -63.072 1.00 38.75 332 HIS A CA 1
ATOM 2631 C C . HIS A 1 332 ? 21.842 -10.797 -62.978 1.00 38.75 332 HIS A C 1
ATOM 2633 O O . HIS A 1 332 ? 22.076 -12.003 -62.919 1.00 38.75 332 HIS A O 1
ATOM 2639 N N . VAL A 1 333 ? 20.586 -10.329 -62.969 1.00 34.22 333 VAL A N 1
ATOM 2640 C CA . VAL A 1 333 ? 19.385 -11.177 -62.776 1.00 34.22 333 VAL A CA 1
ATOM 2641 C C . VAL A 1 333 ? 18.600 -11.445 -64.079 1.00 34.22 333 VAL A C 1
ATOM 2643 O O . VAL A 1 333 ? 17.719 -12.298 -64.093 1.00 34.22 333 VAL A O 1
ATOM 2646 N N . HIS A 1 334 ? 18.928 -10.791 -65.202 1.00 33.78 334 HIS A N 1
ATOM 2647 C CA . HIS A 1 334 ? 18.213 -10.964 -66.480 1.00 33.78 334 HIS A CA 1
ATOM 2648 C C . HIS A 1 334 ? 19.156 -11.283 -67.656 1.00 33.78 334 HIS A C 1
ATOM 2650 O O . HIS A 1 334 ? 19.808 -10.393 -68.193 1.00 33.78 334 HIS A O 1
ATOM 2656 N N . GLY A 1 335 ? 19.189 -12.548 -68.101 1.00 28.39 335 GLY A N 1
ATOM 2657 C CA . GLY A 1 335 ? 19.917 -12.959 -69.313 1.00 28.39 335 GLY A CA 1
ATOM 2658 C C . GLY A 1 335 ? 19.940 -14.476 -69.553 1.00 28.39 335 GLY A C 1
ATOM 2659 O O . GLY A 1 335 ? 20.679 -15.204 -68.896 1.00 28.39 335 GLY A O 1
ATOM 2660 N N . HIS A 1 336 ? 19.144 -14.968 -70.508 1.00 31.84 336 HIS A N 1
ATOM 2661 C CA . HIS A 1 336 ? 19.039 -16.399 -70.829 1.00 31.84 336 HIS A CA 1
ATOM 2662 C C . HIS A 1 336 ? 20.207 -16.949 -71.677 1.00 31.84 336 HIS A C 1
ATOM 2664 O O . HIS A 1 336 ? 20.515 -16.431 -72.744 1.00 31.84 336 HIS A O 1
ATOM 2670 N N . GLY A 1 337 ? 20.741 -18.086 -71.219 1.00 29.67 337 GLY A N 1
ATOM 2671 C CA . GLY A 1 337 ? 21.246 -19.262 -71.950 1.00 29.67 337 GLY A CA 1
ATOM 2672 C C . GLY A 1 337 ? 21.821 -19.189 -73.378 1.00 29.67 337 GLY A C 1
ATOM 2673 O O . GLY A 1 337 ? 21.126 -18.855 -74.334 1.00 29.67 337 GLY A O 1
ATOM 2674 N N . ARG A 1 338 ? 23.010 -19.796 -73.546 1.00 28.25 338 ARG A N 1
ATOM 2675 C CA . ARG A 1 338 ? 23.327 -20.769 -74.622 1.00 28.25 338 ARG A CA 1
ATOM 2676 C C . ARG A 1 338 ? 24.607 -21.557 -74.310 1.00 28.25 338 ARG A C 1
ATOM 2678 O O . ARG A 1 338 ? 25.481 -21.083 -73.596 1.00 28.25 338 ARG A O 1
ATOM 2685 N N . THR A 1 339 ? 24.702 -22.773 -74.844 1.00 39.06 339 THR A N 1
ATOM 2686 C CA . THR A 1 339 ? 25.807 -23.721 -74.619 1.00 39.06 339 THR A CA 1
ATOM 2687 C C . THR A 1 339 ? 26.782 -23.772 -75.800 1.00 39.06 339 THR A C 1
ATOM 2689 O O . THR A 1 339 ? 26.367 -24.114 -76.907 1.00 39.06 339 THR A O 1
ATOM 2692 N N . SER A 1 340 ? 28.081 -23.578 -75.565 1.00 26.94 340 SER A N 1
ATOM 2693 C CA . SER A 1 340 ? 29.155 -24.022 -76.473 1.00 26.94 340 SER A CA 1
ATOM 2694 C C . SER A 1 340 ? 30.479 -24.220 -75.713 1.00 26.94 340 SER A C 1
ATOM 2696 O O . SER A 1 340 ? 30.711 -23.613 -74.671 1.00 26.94 340 SER A O 1
ATOM 2698 N N . LYS A 1 341 ? 31.312 -25.161 -76.179 1.00 38.00 341 LYS A N 1
ATOM 2699 C CA . LYS A 1 341 ? 32.511 -25.661 -75.476 1.00 38.00 341 LYS A CA 1
ATOM 2700 C C . LYS A 1 341 ? 33.756 -24.803 -75.757 1.00 38.00 341 LYS A C 1
ATOM 2702 O O . LYS A 1 341 ? 33.999 -24.473 -76.912 1.00 38.00 341 LYS A O 1
ATOM 2707 N N . LEU A 1 342 ? 34.607 -24.604 -74.746 1.00 26.47 342 LEU A N 1
ATOM 2708 C CA . LEU A 1 342 ? 36.033 -24.254 -74.890 1.00 26.47 342 LEU A CA 1
ATOM 2709 C C . LEU A 1 342 ? 36.911 -25.070 -73.896 1.00 26.47 342 LEU A C 1
ATOM 2711 O O . LEU A 1 342 ? 36.348 -25.736 -73.022 1.00 26.47 342 LEU A O 1
ATOM 2715 N N . PRO A 1 343 ? 38.253 -25.132 -74.077 1.00 25.78 343 PRO A N 1
ATOM 2716 C CA . PRO A 1 343 ? 39.080 -26.261 -73.614 1.00 25.78 343 PRO A CA 1
ATOM 2717 C C . PRO A 1 343 ? 39.379 -26.373 -72.109 1.00 25.78 343 PRO A C 1
ATOM 2719 O O . PRO A 1 343 ? 39.265 -25.430 -71.329 1.00 25.78 343 PRO A O 1
ATOM 2722 N N . GLN A 1 344 ? 39.840 -27.565 -71.714 1.00 34.56 344 GLN A N 1
ATOM 2723 C CA . GLN A 1 344 ? 40.154 -27.956 -70.335 1.00 34.56 344 GLN A CA 1
ATOM 2724 C C . GLN A 1 344 ? 41.510 -27.421 -69.817 1.00 34.56 344 GLN A C 1
ATOM 2726 O O . GLN A 1 344 ? 42.406 -28.208 -69.526 1.00 34.56 344 GLN A O 1
ATOM 2731 N N . THR A 1 345 ? 41.664 -26.107 -69.622 1.00 32.28 345 THR A N 1
ATOM 2732 C CA . THR A 1 345 ? 42.850 -25.530 -68.935 1.00 32.28 345 THR A CA 1
ATOM 2733 C C . THR A 1 345 ? 42.509 -24.364 -67.994 1.00 32.28 345 THR A C 1
ATOM 2735 O O . THR A 1 345 ? 43.164 -23.326 -68.021 1.00 32.28 345 THR A O 1
ATOM 2738 N N . SER A 1 346 ? 41.474 -24.498 -67.151 1.00 30.50 346 SER A N 1
ATOM 2739 C CA . SER A 1 346 ? 41.078 -23.430 -66.202 1.00 30.50 346 SER A CA 1
ATOM 2740 C C . SER A 1 346 ? 40.273 -23.899 -64.972 1.00 30.50 346 SER A C 1
ATOM 2742 O O . SER A 1 346 ? 39.379 -23.206 -64.490 1.00 30.50 346 SER A O 1
ATOM 2744 N N . ARG A 1 347 ? 40.599 -25.061 -64.383 1.00 30.06 347 ARG A N 1
ATOM 2745 C CA . ARG A 1 347 ? 39.911 -25.560 -63.164 1.00 30.06 347 ARG A CA 1
ATOM 2746 C C . ARG A 1 347 ? 40.274 -24.844 -61.845 1.00 30.06 347 ARG A C 1
ATOM 2748 O O . ARG A 1 347 ? 39.735 -25.219 -60.811 1.00 30.06 347 ARG A O 1
ATOM 2755 N N . GLY A 1 348 ? 41.130 -23.817 -61.869 1.00 28.70 348 GLY A N 1
ATOM 2756 C CA . GLY A 1 348 ? 41.588 -23.091 -60.669 1.00 28.70 348 GLY A CA 1
ATOM 2757 C C . GLY A 1 348 ? 40.845 -21.793 -60.312 1.00 28.70 348 GLY A C 1
ATOM 2758 O O . GLY A 1 348 ? 41.047 -21.283 -59.219 1.00 28.70 348 GLY A O 1
ATOM 2759 N N . LEU A 1 349 ? 40.000 -21.245 -61.197 1.00 28.69 349 LEU A N 1
ATOM 2760 C CA . LEU A 1 349 ? 39.409 -19.896 -61.036 1.00 28.69 349 LEU A CA 1
ATOM 2761 C C . LEU A 1 349 ? 37.917 -19.878 -60.643 1.00 28.69 349 LEU A C 1
ATOM 2763 O O . LEU A 1 349 ? 37.379 -18.825 -60.316 1.00 28.69 349 LEU A O 1
ATOM 2767 N N . ALA A 1 350 ? 37.236 -21.029 -60.646 1.00 26.19 350 ALA A N 1
ATOM 2768 C CA . ALA A 1 350 ? 35.783 -21.123 -60.429 1.00 26.19 350 ALA A CA 1
ATOM 2769 C C . ALA A 1 350 ? 35.352 -21.419 -58.971 1.00 26.19 350 ALA A C 1
ATOM 2771 O O . ALA A 1 350 ? 34.157 -21.598 -58.703 1.00 26.19 350 ALA A O 1
ATOM 2772 N N . SER A 1 351 ? 36.305 -21.498 -58.035 1.00 26.88 351 SER A N 1
ATOM 2773 C CA . SER A 1 351 ? 36.054 -21.613 -56.590 1.00 26.88 351 SER A CA 1
ATOM 2774 C C . SER A 1 351 ? 35.902 -20.237 -55.929 1.00 26.88 351 SER A C 1
ATOM 2776 O O . SER A 1 351 ? 34.891 -19.997 -55.278 1.00 26.88 351 SER A O 1
ATOM 2778 N N . GLY A 1 352 ? 36.825 -19.302 -56.183 1.00 27.56 352 GLY A N 1
ATOM 2779 C CA . GLY A 1 352 ? 36.850 -17.977 -55.534 1.00 27.56 352 GLY A CA 1
ATOM 2780 C C . GLY A 1 352 ? 35.681 -17.034 -55.864 1.00 27.56 352 GLY A C 1
ATOM 2781 O O . GLY A 1 352 ? 35.512 -16.017 -55.203 1.00 27.56 352 GLY A O 1
ATOM 2782 N N . LEU A 1 353 ? 34.848 -17.363 -56.857 1.00 27.41 353 LEU A N 1
ATOM 2783 C CA . LEU A 1 353 ? 33.693 -16.554 -57.281 1.00 27.41 353 LEU A CA 1
ATOM 2784 C C . LEU A 1 353 ? 32.367 -16.921 -56.585 1.00 27.41 353 LEU A C 1
ATOM 2786 O O . LEU A 1 353 ? 31.325 -16.363 -56.928 1.00 27.41 353 LEU A O 1
ATOM 2790 N N . ARG A 1 354 ? 32.374 -17.853 -55.619 1.00 26.64 354 ARG A N 1
ATOM 2791 C CA . ARG A 1 354 ? 31.184 -18.183 -54.806 1.00 26.64 354 ARG A CA 1
ATOM 2792 C C . ARG A 1 354 ? 31.182 -17.562 -53.408 1.00 26.64 354 ARG A C 1
ATOM 2794 O O . ARG A 1 354 ? 30.096 -17.271 -52.912 1.00 26.64 354 ARG A O 1
ATOM 2801 N N . ASP A 1 355 ? 32.356 -17.258 -52.859 1.00 25.64 355 ASP A N 1
ATOM 2802 C CA . ASP A 1 355 ? 32.519 -16.704 -51.503 1.00 25.64 355 ASP A CA 1
ATOM 2803 C C . ASP A 1 355 ? 32.396 -15.168 -51.446 1.00 25.64 355 ASP A C 1
ATOM 2805 O O . ASP A 1 355 ? 32.492 -14.566 -50.384 1.00 25.64 355 ASP A O 1
ATOM 2809 N N . PHE A 1 356 ? 32.114 -14.513 -52.578 1.00 26.25 356 PHE A N 1
ATOM 2810 C CA . PHE A 1 356 ? 31.788 -13.079 -52.632 1.00 26.25 356 PHE A CA 1
ATOM 2811 C C . PHE A 1 356 ? 30.351 -12.755 -52.167 1.00 26.25 356 PHE A C 1
ATOM 2813 O O . PHE A 1 356 ? 29.907 -11.611 -52.246 1.00 26.25 356 PHE A O 1
ATOM 2820 N N . ARG A 1 357 ? 29.590 -13.761 -51.714 1.00 34.72 357 ARG A N 1
ATOM 2821 C CA . ARG A 1 357 ? 28.240 -13.600 -51.153 1.00 34.72 357 ARG A CA 1
ATOM 2822 C C . ARG A 1 357 ? 28.343 -13.430 -49.636 1.00 34.72 357 ARG A C 1
ATOM 2824 O O . ARG A 1 357 ? 28.878 -14.317 -48.985 1.00 34.72 357 ARG A O 1
ATOM 2831 N N . ARG A 1 358 ? 27.763 -12.347 -49.099 1.00 30.30 358 ARG A N 1
ATOM 2832 C CA . ARG A 1 358 ? 27.752 -11.980 -47.666 1.00 30.30 358 ARG A CA 1
ATOM 2833 C C . ARG A 1 358 ? 29.147 -11.760 -47.062 1.00 30.30 358 ARG A C 1
ATOM 2835 O O . ARG A 1 358 ? 29.610 -12.517 -46.219 1.00 30.30 358 ARG A O 1
ATOM 2842 N N . VAL A 1 359 ? 29.769 -10.632 -47.418 1.00 34.78 359 VAL A N 1
ATOM 2843 C CA . VAL A 1 359 ? 30.617 -9.889 -46.458 1.00 34.78 359 VAL A CA 1
ATOM 2844 C C . VAL A 1 359 ? 29.785 -8.737 -45.897 1.00 34.78 359 VAL A C 1
ATOM 2846 O O . VAL A 1 359 ? 30.155 -7.564 -45.948 1.00 34.78 359 VAL A O 1
ATOM 2849 N N . ASP A 1 360 ? 28.609 -9.090 -45.392 1.00 36.47 360 ASP A N 1
ATOM 2850 C CA . ASP A 1 360 ? 27.771 -8.172 -44.651 1.00 36.47 360 ASP A CA 1
ATOM 2851 C C . ASP A 1 360 ? 28.378 -8.038 -43.257 1.00 36.47 360 ASP A C 1
ATOM 2853 O O . ASP A 1 360 ? 28.241 -8.910 -42.405 1.00 36.47 360 ASP A O 1
ATOM 2857 N N . VAL A 1 361 ? 29.072 -6.917 -43.033 1.00 35.81 361 VAL A N 1
ATOM 2858 C CA . VAL A 1 361 ? 29.601 -6.487 -41.720 1.00 35.81 361 VAL A CA 1
ATOM 2859 C C . VAL A 1 361 ? 28.525 -6.587 -40.619 1.00 35.81 361 VAL A C 1
ATOM 2861 O O . VAL A 1 361 ? 28.832 -6.826 -39.453 1.00 35.81 361 VAL A O 1
ATOM 2864 N N . TRP A 1 362 ? 27.267 -6.464 -41.044 1.00 34.03 362 TRP A N 1
ATOM 2865 C CA . TRP A 1 362 ? 26.015 -6.676 -40.329 1.00 34.03 362 TRP A CA 1
ATOM 2866 C C . TRP A 1 362 ? 25.813 -8.089 -39.771 1.00 34.03 362 TRP A C 1
ATOM 2868 O O . TRP A 1 362 ? 25.524 -8.222 -38.584 1.00 34.03 362 TRP A O 1
ATOM 2878 N N . ASP A 1 363 ? 25.996 -9.142 -40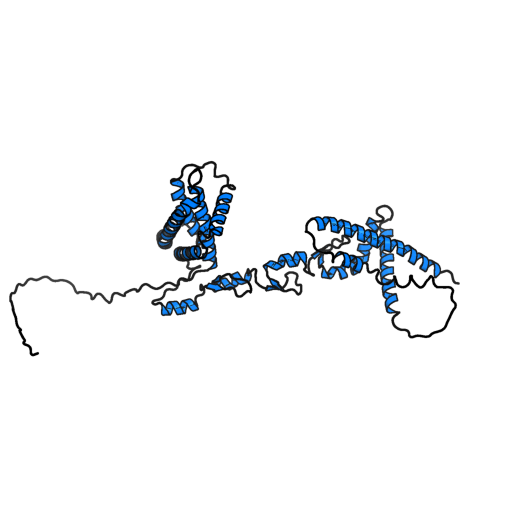.573 1.00 32.59 363 ASP A N 1
ATOM 2879 C CA . ASP A 1 363 ? 25.775 -10.530 -40.138 1.00 32.59 363 ASP A CA 1
ATOM 2880 C C . ASP A 1 363 ? 26.724 -10.911 -39.000 1.00 32.59 363 ASP A C 1
ATOM 2882 O O . ASP A 1 363 ? 26.311 -11.462 -37.980 1.00 32.59 363 ASP A O 1
ATOM 2886 N N . THR A 1 364 ? 27.999 -10.537 -39.128 1.00 36.12 364 THR A N 1
ATOM 2887 C CA . THR A 1 364 ? 29.020 -10.809 -38.110 1.00 36.12 364 THR A CA 1
ATOM 2888 C C . THR A 1 364 ? 28.767 -10.042 -36.804 1.00 36.12 364 THR A C 1
ATOM 2890 O O . THR A 1 364 ? 29.268 -10.443 -35.754 1.00 36.12 364 THR A O 1
ATOM 2893 N N . MET A 1 365 ? 27.993 -8.949 -36.840 1.00 32.44 365 MET A N 1
ATOM 2894 C CA . MET A 1 365 ? 27.501 -8.248 -35.646 1.00 32.44 365 MET A CA 1
ATOM 2895 C C . MET A 1 365 ? 26.204 -8.867 -35.094 1.00 32.44 365 MET A C 1
ATOM 2897 O O . MET A 1 365 ? 26.035 -8.928 -33.876 1.00 32.44 365 MET A O 1
ATOM 2901 N N . LEU A 1 366 ? 25.316 -9.378 -35.952 1.00 33.06 366 LEU A N 1
ATOM 2902 C CA . LEU A 1 366 ? 24.085 -10.078 -35.565 1.00 33.06 366 LEU A CA 1
ATOM 2903 C C . LEU A 1 366 ? 24.367 -11.422 -34.870 1.00 33.06 366 LEU A C 1
ATOM 2905 O O . LEU A 1 366 ? 23.796 -11.687 -33.812 1.00 33.06 366 LEU A O 1
ATOM 2909 N N . ASP A 1 367 ? 25.310 -12.225 -35.369 1.00 31.12 367 ASP A N 1
ATOM 2910 C CA . ASP A 1 367 ? 25.689 -13.512 -34.754 1.00 31.12 367 ASP A CA 1
ATOM 2911 C C . ASP A 1 367 ? 26.325 -13.360 -33.357 1.00 31.12 367 ASP A C 1
ATOM 2913 O O . ASP A 1 367 ? 26.276 -14.275 -32.531 1.00 31.12 367 ASP A O 1
ATOM 2917 N N . VAL A 1 368 ? 26.876 -12.186 -33.025 1.00 36.75 368 VAL A N 1
ATOM 2918 C CA . VAL A 1 368 ? 27.379 -11.892 -31.668 1.00 36.75 368 VAL A CA 1
ATOM 2919 C C . VAL A 1 368 ? 26.244 -11.816 -30.636 1.00 36.75 368 VAL A C 1
ATOM 2921 O O . VAL A 1 368 ? 26.489 -12.045 -29.449 1.00 36.75 368 VAL A O 1
ATOM 2924 N N . LYS A 1 369 ? 25.011 -11.545 -31.078 1.00 36.00 369 LYS A N 1
ATOM 2925 C CA . LYS A 1 369 ? 23.837 -11.258 -30.241 1.00 36.00 369 LYS A CA 1
ATOM 2926 C C . LYS A 1 369 ? 23.095 -12.512 -29.751 1.00 36.00 369 LYS A C 1
ATOM 2928 O O . LYS A 1 369 ? 22.414 -12.439 -28.734 1.00 36.00 369 LYS A O 1
ATOM 2933 N N . ASN A 1 370 ? 23.267 -13.655 -30.424 1.00 33.28 370 ASN A N 1
ATOM 2934 C CA . ASN A 1 370 ? 22.460 -14.877 -30.242 1.00 33.28 370 ASN A CA 1
ATOM 2935 C C . ASN A 1 370 ? 23.121 -15.977 -29.369 1.00 33.28 370 ASN A C 1
ATOM 2937 O O . ASN A 1 370 ? 22.766 -17.150 -29.471 1.00 33.28 370 ASN A O 1
ATOM 2941 N N . GLY A 1 371 ? 24.106 -15.633 -28.530 1.00 30.81 371 GLY A N 1
ATOM 2942 C CA . GLY A 1 371 ? 24.745 -16.582 -27.601 1.00 30.81 371 GLY A CA 1
ATOM 2943 C C . GLY A 1 371 ? 23.924 -16.825 -26.317 1.00 30.81 371 GLY A C 1
ATOM 2944 O O . GLY A 1 371 ? 23.265 -15.894 -25.859 1.00 30.81 371 GLY A O 1
ATOM 2945 N N . PRO A 1 372 ? 23.971 -18.033 -25.715 1.00 31.75 372 PRO A N 1
ATOM 2946 C CA . PRO A 1 372 ? 23.114 -18.406 -24.584 1.00 31.75 372 PRO A CA 1
ATOM 2947 C C . PRO A 1 372 ? 23.441 -17.657 -23.280 1.00 31.75 372 PRO A C 1
ATOM 2949 O O . PRO A 1 372 ? 24.577 -17.239 -23.045 1.00 31.75 372 PRO A O 1
ATOM 2952 N N . ASP A 1 373 ? 22.422 -17.511 -22.430 1.00 39.50 373 ASP A N 1
ATOM 2953 C CA . ASP A 1 373 ? 22.416 -16.632 -21.257 1.00 39.50 373 ASP A CA 1
ATOM 2954 C C . ASP A 1 373 ? 23.401 -17.018 -20.140 1.00 39.50 373 ASP A C 1
ATOM 2956 O O . ASP A 1 373 ? 23.348 -18.115 -19.584 1.00 39.50 373 ASP A O 1
ATOM 2960 N N . ALA A 1 374 ? 24.230 -16.052 -19.726 1.00 28.25 374 ALA A N 1
ATOM 2961 C CA . ALA A 1 374 ? 24.970 -16.084 -18.465 1.00 28.25 374 ALA A CA 1
ATOM 2962 C C . ALA A 1 374 ? 25.249 -14.660 -17.932 1.00 28.25 374 ALA A C 1
ATOM 2964 O O . ALA A 1 374 ? 25.902 -13.870 -18.607 1.00 28.25 374 ALA A O 1
ATOM 2965 N N . LEU A 1 375 ? 24.720 -14.394 -16.728 1.00 31.02 375 LEU A N 1
ATOM 2966 C CA . LEU A 1 375 ? 25.072 -13.437 -15.650 1.00 31.02 375 LEU A CA 1
ATOM 2967 C C . LEU A 1 375 ? 25.712 -12.053 -15.971 1.00 31.02 375 LEU A C 1
ATOM 2969 O O . LEU A 1 375 ? 26.580 -11.874 -16.819 1.00 31.02 375 LEU A O 1
ATOM 2973 N N . SER A 1 376 ? 25.262 -11.024 -15.243 1.00 43.56 376 SER A N 1
ATOM 2974 C CA . SER A 1 376 ? 25.083 -9.666 -15.786 1.00 43.56 376 SER A CA 1
ATOM 2975 C C . SER A 1 376 ? 26.232 -8.652 -15.662 1.00 43.56 376 SER A C 1
ATOM 2977 O O . SER A 1 376 ? 26.176 -7.646 -16.369 1.00 43.56 376 SER A O 1
ATOM 2979 N N . GLU A 1 377 ? 27.262 -8.853 -14.835 1.00 32.38 377 GLU A N 1
ATOM 2980 C CA . GLU A 1 377 ? 28.269 -7.794 -14.592 1.00 32.38 377 GLU A CA 1
ATOM 2981 C C . GLU A 1 377 ? 29.498 -7.847 -15.514 1.00 32.38 377 GLU A C 1
ATOM 2983 O O . GLU A 1 377 ? 30.009 -6.804 -15.932 1.00 32.38 377 GLU A O 1
ATOM 2988 N N . ASP A 1 378 ? 29.948 -9.037 -15.921 1.00 28.56 378 ASP A N 1
ATOM 2989 C CA . ASP A 1 378 ? 31.151 -9.162 -16.761 1.00 28.56 378 ASP A CA 1
ATOM 2990 C C . ASP A 1 378 ? 30.885 -8.773 -18.234 1.00 28.56 378 ASP A C 1
ATOM 2992 O O . ASP A 1 378 ? 31.792 -8.405 -18.992 1.00 28.56 378 ASP A O 1
ATOM 2996 N N . ARG A 1 379 ? 29.599 -8.739 -18.627 1.00 33.84 379 ARG A N 1
ATOM 2997 C CA . ARG A 1 379 ? 29.111 -8.358 -19.966 1.00 33.84 379 ARG A CA 1
ATOM 2998 C C . ARG A 1 379 ? 29.679 -7.013 -20.429 1.00 33.84 379 ARG A C 1
ATOM 3000 O O . ARG A 1 379 ? 30.084 -6.891 -21.580 1.00 33.84 379 ARG A O 1
ATOM 3007 N N . GLY A 1 380 ? 29.772 -6.018 -19.541 1.00 29.38 380 GLY A N 1
ATOM 3008 C CA . GLY A 1 380 ? 30.234 -4.666 -19.885 1.00 29.38 380 GLY A CA 1
ATOM 3009 C C . GLY A 1 380 ? 31.722 -4.562 -20.247 1.00 29.38 380 GLY A C 1
ATOM 3010 O O . GLY A 1 380 ? 32.110 -3.647 -20.977 1.00 29.38 380 GLY A O 1
ATOM 3011 N N . LYS A 1 381 ? 32.558 -5.492 -19.765 1.00 25.64 381 LYS A N 1
ATOM 3012 C CA . LYS A 1 381 ? 33.996 -5.562 -20.079 1.00 25.64 381 LYS A CA 1
ATOM 3013 C C . LYS A 1 381 ? 34.256 -6.543 -21.219 1.00 25.64 381 LYS A C 1
ATOM 3015 O O . LYS A 1 381 ? 35.000 -6.216 -22.146 1.00 25.64 381 LYS A O 1
ATOM 3020 N N . LEU A 1 382 ? 33.592 -7.700 -21.197 1.00 26.11 382 LEU A N 1
ATOM 3021 C CA . LEU A 1 382 ? 33.743 -8.727 -22.224 1.00 26.11 382 LEU A CA 1
ATOM 3022 C C . LEU A 1 382 ? 33.167 -8.291 -23.581 1.00 26.11 382 LEU A C 1
ATOM 3024 O O . LEU A 1 382 ? 33.812 -8.545 -24.595 1.00 26.11 382 LEU A O 1
ATOM 3028 N N . ALA A 1 383 ? 32.028 -7.582 -23.613 1.00 31.16 383 ALA A N 1
ATOM 3029 C CA . ALA A 1 383 ? 31.469 -7.020 -24.848 1.00 31.16 383 ALA A CA 1
ATOM 3030 C C . ALA A 1 383 ? 32.420 -5.983 -25.459 1.00 31.16 383 ALA A C 1
ATOM 3032 O O . ALA A 1 383 ? 32.904 -6.199 -26.562 1.00 31.16 383 ALA A O 1
ATOM 3033 N N . LYS A 1 384 ? 32.848 -4.960 -24.701 1.00 29.84 384 LYS A N 1
ATOM 3034 C CA . LYS A 1 384 ? 33.826 -3.958 -25.179 1.00 29.84 384 LYS A CA 1
ATOM 3035 C C . LYS A 1 384 ? 35.115 -4.590 -25.729 1.00 29.84 384 LYS A C 1
ATOM 3037 O O . LYS A 1 384 ? 35.630 -4.154 -26.756 1.00 29.84 384 LYS A O 1
ATOM 3042 N N . ALA A 1 385 ? 35.630 -5.637 -25.078 1.00 25.23 385 ALA A N 1
ATOM 3043 C CA . ALA A 1 385 ? 36.827 -6.358 -25.521 1.00 25.23 385 ALA A CA 1
ATOM 3044 C C . ALA A 1 385 ? 36.586 -7.340 -26.691 1.00 25.23 385 ALA A C 1
ATOM 3046 O O . ALA A 1 385 ? 37.550 -7.802 -27.314 1.00 25.23 385 ALA A O 1
ATOM 3047 N N . ARG A 1 386 ? 35.330 -7.699 -26.977 1.00 32.44 386 ARG A N 1
ATOM 3048 C CA . ARG A 1 386 ? 34.904 -8.534 -28.111 1.00 32.44 386 ARG A CA 1
ATOM 3049 C C . ARG A 1 386 ? 34.576 -7.664 -29.326 1.00 32.44 386 ARG A C 1
ATOM 3051 O O . ARG A 1 386 ? 35.066 -7.971 -30.407 1.00 32.44 386 ARG A O 1
ATOM 3058 N N . ASP A 1 387 ? 33.902 -6.536 -29.128 1.00 43.31 387 ASP A N 1
ATOM 3059 C CA . ASP A 1 387 ? 33.614 -5.518 -30.143 1.00 43.31 387 ASP A CA 1
ATOM 3060 C C . ASP A 1 387 ? 34.909 -4.926 -30.706 1.00 43.31 387 ASP A C 1
ATOM 3062 O O . ASP A 1 387 ? 35.119 -4.945 -31.916 1.00 43.31 387 ASP A O 1
ATOM 3066 N N . ALA A 1 388 ? 35.853 -4.521 -29.845 1.00 35.81 388 ALA A N 1
ATOM 3067 C CA . ALA A 1 388 ? 37.157 -4.021 -30.288 1.00 35.81 388 ALA A CA 1
ATOM 3068 C C . ALA A 1 388 ? 37.937 -5.051 -31.133 1.00 35.81 388 ALA A C 1
ATOM 3070 O O . ALA A 1 388 ? 38.568 -4.693 -32.131 1.00 35.81 388 ALA A O 1
ATOM 3071 N N . ARG A 1 389 ? 37.871 -6.345 -30.778 1.00 39.28 389 ARG A N 1
ATOM 3072 C CA . ARG A 1 389 ? 38.492 -7.428 -31.564 1.00 39.28 389 ARG A CA 1
ATOM 3073 C C . ARG A 1 389 ? 37.751 -7.692 -32.877 1.00 39.28 389 ARG A C 1
ATOM 3075 O O . ARG A 1 389 ? 38.414 -7.878 -33.894 1.00 39.28 389 ARG A O 1
ATOM 3082 N N . SER A 1 390 ? 36.420 -7.649 -32.870 1.00 45.97 390 SER A N 1
ATOM 3083 C CA . SER A 1 390 ? 35.584 -7.812 -34.064 1.00 45.97 390 SER A CA 1
ATOM 3084 C C . SER A 1 390 ? 35.842 -6.691 -35.077 1.00 45.97 390 SER A C 1
ATOM 3086 O O . SER A 1 390 ? 36.225 -6.965 -36.211 1.00 45.97 390 SER A O 1
ATOM 3088 N N . LEU A 1 391 ? 35.792 -5.426 -34.641 1.00 43.38 391 LEU A N 1
ATOM 3089 C CA . LEU A 1 391 ? 36.106 -4.244 -35.456 1.00 43.38 391 LEU A CA 1
ATOM 3090 C C . LEU A 1 391 ? 37.530 -4.287 -36.033 1.00 43.38 391 LEU A C 1
ATOM 3092 O O . LEU A 1 391 ? 37.733 -3.984 -37.209 1.00 43.38 391 LEU A O 1
ATOM 3096 N N . THR A 1 392 ? 38.512 -4.728 -35.237 1.00 44.06 392 THR A N 1
ATOM 3097 C CA . THR A 1 392 ? 39.897 -4.913 -35.710 1.00 44.06 392 THR A CA 1
ATOM 3098 C C . THR A 1 392 ? 39.996 -6.010 -36.775 1.00 44.06 392 THR A C 1
ATOM 3100 O O . THR A 1 392 ? 40.771 -5.873 -37.719 1.00 44.06 392 THR A O 1
ATOM 3103 N N . SER A 1 393 ? 39.224 -7.095 -36.649 1.00 46.56 393 SER A N 1
ATOM 3104 C CA . SER A 1 393 ? 39.177 -8.161 -37.656 1.00 46.56 393 SER A CA 1
ATOM 3105 C C . SER A 1 393 ? 38.507 -7.681 -38.944 1.00 46.56 393 SER A C 1
ATOM 3107 O O . SER A 1 393 ? 39.062 -7.876 -40.019 1.00 46.56 393 SER A O 1
ATOM 3109 N N . ILE A 1 394 ? 37.366 -6.993 -38.832 1.00 45.78 394 ILE A N 1
ATOM 3110 C CA . ILE A 1 394 ? 36.594 -6.452 -39.961 1.00 45.78 394 ILE A CA 1
ATOM 3111 C C . ILE A 1 394 ? 37.449 -5.502 -40.808 1.00 45.78 394 ILE A C 1
ATOM 3113 O O . ILE A 1 394 ? 37.462 -5.624 -42.032 1.00 45.78 394 ILE A O 1
ATOM 3117 N N . VAL A 1 395 ? 38.205 -4.585 -40.192 1.00 46.97 395 VAL A N 1
ATOM 3118 C CA . VAL A 1 395 ? 39.027 -3.648 -40.976 1.00 46.97 395 VAL A CA 1
ATOM 3119 C C . VAL A 1 395 ? 40.318 -4.274 -41.496 1.00 46.97 395 VAL A C 1
ATOM 3121 O O . VAL A 1 395 ? 40.699 -3.950 -42.615 1.00 46.97 395 VAL A O 1
ATOM 3124 N N . LYS A 1 396 ? 40.926 -5.254 -40.812 1.00 50.91 396 LYS A N 1
ATOM 3125 C CA . LYS A 1 396 ? 41.998 -6.065 -41.428 1.00 50.91 396 LYS A CA 1
ATOM 3126 C C . LYS A 1 396 ? 41.513 -6.800 -42.679 1.00 50.91 396 LYS A C 1
ATOM 3128 O O . LYS A 1 396 ? 42.246 -6.875 -43.661 1.00 50.91 396 LYS A O 1
ATOM 3133 N N . ASP A 1 397 ? 40.271 -7.274 -42.673 1.00 46.12 397 ASP A N 1
ATOM 3134 C CA . ASP A 1 397 ? 39.627 -7.885 -43.836 1.00 46.12 397 ASP A CA 1
ATOM 3135 C C . ASP A 1 397 ? 39.404 -6.872 -44.974 1.00 46.12 397 ASP A C 1
ATOM 3137 O O . ASP A 1 397 ? 39.701 -7.161 -46.135 1.00 46.12 397 ASP A O 1
ATOM 3141 N N . LEU A 1 398 ? 38.936 -5.659 -44.656 1.00 43.28 398 LEU A N 1
ATOM 3142 C CA . LEU A 1 398 ? 38.762 -4.571 -45.630 1.00 43.28 398 LEU A CA 1
ATOM 3143 C C . LEU A 1 398 ? 40.106 -4.064 -46.191 1.00 43.28 398 LEU A C 1
ATOM 3145 O O . LEU A 1 398 ? 40.204 -3.764 -47.380 1.00 43.28 398 LEU A O 1
ATOM 3149 N N . GLU A 1 399 ? 41.161 -4.017 -45.378 1.00 46.34 399 GLU A N 1
ATOM 3150 C CA . GLU A 1 399 ? 42.523 -3.667 -45.800 1.00 46.34 399 GLU A CA 1
ATOM 3151 C C . GLU A 1 399 ? 43.171 -4.766 -46.652 1.00 46.34 399 GLU A C 1
ATOM 3153 O O . GLU A 1 399 ? 43.825 -4.459 -47.649 1.00 46.34 399 GLU A O 1
ATOM 3158 N N . ALA A 1 400 ? 42.932 -6.044 -46.346 1.00 48.44 400 ALA A N 1
ATOM 3159 C CA . ALA A 1 400 ? 43.329 -7.152 -47.214 1.00 48.44 400 ALA A CA 1
ATOM 3160 C C . ALA A 1 400 ? 42.600 -7.096 -48.573 1.00 48.44 400 ALA A C 1
ATOM 3162 O O . ALA A 1 400 ? 43.206 -7.320 -49.623 1.00 48.44 400 ALA A O 1
ATOM 3163 N N . LYS A 1 401 ? 41.315 -6.715 -48.578 1.00 42.94 401 LYS A N 1
ATOM 3164 C CA . LYS A 1 401 ? 40.502 -6.544 -49.797 1.00 42.94 401 LYS A CA 1
ATOM 3165 C C . LYS A 1 401 ? 40.884 -5.288 -50.602 1.00 42.94 401 LYS A C 1
ATOM 3167 O O . LYS A 1 401 ? 40.816 -5.318 -51.831 1.00 42.94 401 LYS A O 1
ATOM 3172 N N . LYS A 1 402 ? 41.419 -4.234 -49.963 1.00 40.22 402 LYS A N 1
ATOM 3173 C CA . LYS A 1 402 ? 42.023 -3.058 -50.636 1.00 40.22 402 LYS A CA 1
ATOM 3174 C C . LYS A 1 402 ? 43.121 -3.470 -51.628 1.00 40.22 402 LYS A C 1
ATOM 3176 O O . LYS A 1 402 ? 43.162 -2.935 -52.733 1.00 40.22 402 LYS A O 1
ATOM 3181 N N . PHE A 1 403 ? 43.948 -4.462 -51.283 1.00 36.09 403 PHE A N 1
ATOM 3182 C CA . PHE A 1 403 ? 44.980 -4.995 -52.184 1.00 36.09 403 PHE A CA 1
ATOM 3183 C C . PHE A 1 403 ? 44.413 -5.740 -53.405 1.00 36.09 403 PHE A C 1
ATOM 3185 O O . PHE A 1 403 ? 45.026 -5.702 -54.471 1.00 36.09 403 PHE A O 1
ATOM 3192 N N . GLN A 1 404 ? 43.236 -6.366 -53.296 1.00 39.28 404 GLN A N 1
ATOM 3193 C CA . GLN A 1 404 ? 42.590 -7.035 -54.432 1.00 39.28 404 GLN A CA 1
ATOM 3194 C C . GLN A 1 404 ? 41.973 -6.022 -55.409 1.00 39.28 404 GLN A C 1
ATOM 3196 O O . GLN A 1 404 ? 42.222 -6.113 -56.612 1.00 39.28 404 GLN A O 1
ATOM 3201 N N . CYS A 1 405 ? 41.263 -4.998 -54.921 1.00 30.38 405 CYS A N 1
ATOM 3202 C CA . CYS A 1 405 ? 40.708 -3.955 -55.794 1.00 30.38 405 CYS A CA 1
ATOM 3203 C C . CYS A 1 405 ? 41.792 -3.107 -56.481 1.00 30.38 405 CYS A C 1
ATOM 3205 O O . CYS A 1 405 ? 41.637 -2.757 -57.652 1.00 30.38 405 CYS A O 1
ATOM 3207 N N . SER A 1 406 ? 42.919 -2.822 -55.813 1.00 31.45 406 SER A N 1
ATOM 3208 C CA . SER A 1 406 ? 44.051 -2.133 -56.453 1.00 31.45 406 SER A CA 1
ATOM 3209 C C . SER A 1 406 ? 44.622 -2.908 -57.649 1.00 31.45 406 SER A C 1
ATOM 3211 O O . SER A 1 406 ? 44.949 -2.289 -58.658 1.00 31.45 406 SER A O 1
ATOM 3213 N N . GLY A 1 407 ? 44.669 -4.245 -57.586 1.00 34.25 407 GLY A N 1
ATOM 3214 C CA . GLY A 1 407 ? 45.123 -5.085 -58.702 1.00 34.25 407 GLY A CA 1
ATOM 3215 C C . GLY A 1 407 ? 44.181 -5.093 -59.914 1.00 34.25 407 GLY A C 1
ATOM 3216 O O . GLY A 1 407 ? 44.644 -5.209 -61.048 1.00 34.25 407 GLY A O 1
ATOM 3217 N N . VAL A 1 408 ? 42.871 -4.915 -59.703 1.00 32.84 408 VAL A N 1
ATOM 3218 C CA . VAL A 1 408 ? 41.886 -4.845 -60.799 1.00 32.84 408 VAL A CA 1
ATOM 3219 C C . VAL A 1 408 ? 41.958 -3.497 -61.524 1.00 32.84 408 VAL A C 1
ATOM 3221 O O . VAL A 1 408 ? 41.922 -3.466 -62.751 1.00 32.84 408 VAL A O 1
ATOM 3224 N N . VAL A 1 409 ? 42.144 -2.385 -60.801 1.00 30.19 409 VAL A N 1
ATOM 3225 C CA . VAL A 1 409 ? 42.272 -1.049 -61.420 1.00 30.19 409 VAL A CA 1
ATOM 3226 C C . VAL A 1 409 ? 43.541 -0.936 -62.279 1.00 30.19 409 VAL A C 1
ATOM 3228 O O . VAL A 1 409 ? 43.508 -0.310 -63.338 1.00 30.19 409 VAL A O 1
ATOM 3231 N N . SER A 1 410 ? 44.642 -1.591 -61.892 1.00 29.44 410 SER A N 1
ATOM 3232 C CA . SER A 1 410 ? 45.886 -1.598 -62.679 1.00 29.44 410 SER A CA 1
ATOM 3233 C C . SER A 1 410 ? 45.788 -2.335 -64.022 1.00 29.44 410 SER A C 1
ATOM 3235 O O . SER A 1 410 ? 46.564 -2.028 -64.923 1.00 29.44 410 SER A O 1
ATOM 3237 N N . HIS A 1 411 ? 44.847 -3.271 -64.191 1.00 31.42 411 HIS A N 1
ATOM 3238 C CA . HIS A 1 411 ? 44.715 -4.063 -65.423 1.00 31.42 411 HIS A CA 1
ATOM 3239 C C . HIS A 1 411 ? 43.745 -3.490 -66.468 1.00 31.42 411 HIS A C 1
ATOM 3241 O O . HIS A 1 411 ? 43.695 -4.005 -67.582 1.00 31.42 411 HIS A O 1
ATOM 3247 N N . VAL A 1 412 ? 43.011 -2.418 -66.155 1.00 34.91 412 VAL A N 1
ATOM 3248 C CA . VAL A 1 412 ? 42.063 -1.780 -67.095 1.00 34.91 412 VAL A CA 1
ATOM 3249 C C . VAL A 1 412 ? 42.726 -0.677 -67.943 1.00 34.91 412 VAL A C 1
ATOM 3251 O O . VAL A 1 412 ? 42.144 -0.232 -68.924 1.00 34.91 412 VAL A O 1
ATOM 3254 N N . ASN A 1 413 ? 43.956 -0.257 -67.614 1.00 32.38 413 ASN A N 1
ATOM 3255 C CA . ASN A 1 413 ? 44.593 0.939 -68.193 1.00 32.38 413 ASN A CA 1
ATOM 3256 C C . ASN A 1 413 ? 45.865 0.682 -69.034 1.00 32.38 413 ASN A C 1
ATOM 3258 O O . ASN A 1 413 ? 46.640 1.606 -69.271 1.00 32.38 413 ASN A O 1
ATOM 3262 N N . LEU A 1 414 ? 46.086 -0.551 -69.504 1.00 33.41 414 LEU A N 1
ATOM 3263 C CA . LEU A 1 414 ? 47.129 -0.883 -70.488 1.00 33.41 414 LEU A CA 1
ATOM 3264 C C . LEU A 1 414 ? 46.542 -1.775 -71.591 1.00 33.41 414 LEU A C 1
ATOM 3266 O O . LEU A 1 414 ? 46.533 -3.000 -71.485 1.00 33.41 414 LEU A O 1
ATOM 3270 N N . GLY A 1 415 ? 46.025 -1.130 -72.636 1.00 31.45 415 GLY A N 1
ATOM 3271 C CA . GLY A 1 415 ? 45.339 -1.770 -73.761 1.00 31.45 415 GLY A CA 1
ATOM 3272 C C . GLY A 1 415 ? 44.936 -0.758 -74.834 1.00 31.45 415 GLY A C 1
ATOM 3273 O O . GLY A 1 415 ? 43.758 -0.663 -75.169 1.00 31.45 415 GLY A O 1
ATOM 3274 N N . GLY A 1 416 ? 45.911 0.028 -75.301 1.00 28.98 416 GLY A N 1
ATOM 3275 C CA . GLY A 1 416 ? 45.828 0.849 -76.515 1.00 28.98 416 GLY A CA 1
ATOM 3276 C C . GLY A 1 416 ? 46.656 0.229 -77.632 1.00 28.98 416 GLY A C 1
ATOM 3277 O O . GLY A 1 416 ? 47.654 -0.441 -77.284 1.00 28.98 416 GLY A O 1
#

Foldseek 3Di:
DDDDDDDDDDDDDDDDDDDDDDDDDDPDDPPPPPPPQPWADQLFWWLVLLLVQLVVLLLLLLLLLLLLCPPPPPDHSVNCSVVSSVLLLVQLLVCLQCVLVVVVVVVVDPDDDDLRLNVVSVVSSVVSSVVSNVVHDDDPPVVPPDVSVVSSVVVSVVCVVVVVDPSVNSSVSSSSSCVSRNNVCPTHDGDTHPDPVVSVVCQVVPQSNWDAQPQPPGGDIGGNVCNVVCQVVPQRDFAQAPLRDPDTDRNVCRVVCLPPPDQQNWDAQLLGDPDIGGNVCNVVCCVVCVLVSQLSLLCVVCVPPDDSVVSSVVSVVLNVVVVVVVVVVVPPPDDDDDDDDDDDDDPPPVPVVPVVPDPPLVVLVVVVVPDDDDDDDCCVVVVNVVSNVSSVVNVVVVVVVVVVVVVVVVVVPPDD

=== Feature glossary ===
Feature key, reading from the visual/contextual features back to the raw sequence:

Rendered structure images. Six rendered views show the 3D structure from the faces of a cube — i.e. along ±x, ±y, ±z. Rendering representation is drawn randomly per protein from cartoon (secondary-structure ribbons), sticks (backbone bonds), or molecular surface; coloring is either N→C rainbow (blue at the N-terminus through red at the C-terminus) or one color per chain.

Contact-map, Ramachandran, and PAE plots. The contact map is a binary N×N matrix image: pixel (i, j) is dark where Cα_i and Cα_j are within 8 Å and |i−j|>4. Because the |i−j|>4 filter removes local helical contacts, off-diagonal stripes parallel to the main diagonal indicate parallel β-sheets; stripes perpendicular to it indicate antiparallel β-sheets. The Ramachandran plot scatters every residue's (φ, ψ) pair against the sterically allowed regions. The PAE heatmap renders the predicted-aligned-error matrix.

InterPro / GO / CATH / organism. Database cross-references. InterPro integrates a dozen domain/family signature databases into unified entries with residue-range hits. GO terms attach function/process/location labels with evidence codes. CATH codes position the fold in a four-level structural taxonomy. Organism is the NCBI-taxonomy species name.

Nearest PDB structures. The Foldseek neighbor list gives the closest experimentally determined structures in the PDB, ranked by structural alignment. TM-score near 1 means near-identical fold; near 0.3 means only rough topology match. This is how one finds what a novel AlphaFold prediction most resembles in the solved-structure universe.

Predicted aligned error. PAE(i, j) answers: if I align the predicted and true structures on residue i, how far off (in Å) do I expect residue j to be? A block-diagonal PAE matrix with low values on the blocks and high values off-diagonal is the signature of a multi-domain protein with confidently predicted domains but uncertain inter-domain orientation.

Solvent-accessible surface area. Accessible surface area quantifies burial. A residue with SASA near zero is packed into the hydrophobic core; one with SASA >100 Å² sits on the surface. Computed here via the Shrake–Rupley numerical algorithm with a 1.4 Å probe.

B-factor. B-factor (Debye–Waller factor) reflects atomic displacement in the crystal lattice. It is an experimental observable (units Å²), not a prediction; low values mean the atom is pinned down, high values mean it moves or is heterogeneous across the crystal.

pLDDT. For AlphaFold models, the B-factor field carries pLDDT — the model's own estimate of local accuracy on a 0–100 scale. Regions with pLDDT<50 should be treated as essentially unmodeled; they often correspond to intrinsically disordered segments.

Backbone torsions (φ/ψ). φ (phi) and ψ (psi) are the two rotatable backbone dihedrals per residue: φ is the C(i-1)–N–Cα–C torsion, ψ is the N–Cα–C–N(i+1) torsion, both in degrees on (−180°, 180°]. α-helical residues cluster near (−60°, −45°); β-strand residues near (−120°, +130°). A Ramachandran plot is simply a scatter of (φ, ψ) for every residue.

Radius of gyration, Cα contacts, bounding box. Radius of gyration (Rg) is the root-mean-square distance of Cα atoms from their centroid — a single number for overall size and compactness. A globular domain of N residues has Rg ≈ 2.2·N^0.38 Å; an extended or disordered chain has a much larger Rg. The Cα contact count is the number of residue pairs whose Cα atoms are within 8 Å and are more than four positions apart in sequence — a standard proxy for tertiary packing density. The bounding box is the smallest axis-aligned box enclosing all Cα atoms.

Secondary structure (3-state, P-SEA). Three-state secondary structure (P-SEA) collapses the eight DSSP classes into helix (a), strand (b), and coil (c). P-SEA assigns these from Cα geometry alone — distances and angles — without requiring backbone oxygens, so it works on any Cα trace.

Secondary structure (8-state, DSSP). DSSP 8-state secondary structure assigns each residue one of H (α-helix), G (3₁₀-helix), I (π-helix), E (extended β-strand), B (isolated β-bridge), T (hydrogen-bonded turn), S (bend), or '-' (coil). The assignment is computed from backbone hydrogen-bond geometry via the Kabsch–Sander algorithm.

Foldseek 3Di. A 3Di character summarizes, for each residue, the relative orientation of the Cα frame of its nearest spatial neighbor. Because it encodes fold topology rather than chemistry, 3Di alignments detect remote structural similarity that sequence alignment misses.

mmCIF coordinates. The mmCIF block holds the 3D Cartesian coordinates of each backbone atom (N, Cα, C, O) in ångströms. mmCIF is the PDB's canonical archive format — a tagged-loop text representation of the atomic model.

Sequence. Sequence gives the chain of amino acids in standard one-letter code (A=alanine, C=cysteine, …, Y=tyrosine), read N→C. It is the only feature that is directly encoded by the gene; all structural features are derived from the folded form of this sequence.